Protein AF-A0A959CWI7-F1 (afdb_monomer_lite)

Foldseek 3Di:
DVVPDDPPPDFDAAQDQQQDQLCVLQVQLVCVQFPQLQPDPVHNVQVAHDNDPVSQQQPGVVGHQADLCDRCPGVVLVQLPDDQPDPSHGPHPPGDHDDPLSSVSSSQCSPQVVDRRDGLNPGPPSVVNVVVSVLSHFDAQPLVPQDDDADDPVLQVVCVVVVWHWDAPDPPQSAIATAPELAAPDDPVNLVSCLRCLQRYQHYHHHNYQDELVNLLSVLSNQNHQYYHHANYAYELSSLLSCLNNQRHAEYEQHQYQYELSNLVSCLSHRNHQEYHAANYRYDPVSVVVSCSSRVSRHYHHDDPCSVVPFAAFAFWDKDWPALEEAAKTKIDTHGPDPPKWKFKDWAPDATDPVGHTDDGIDIGGAWTWIWMWIDDPRGHIHGIDIDTHHHQHFAFPDKDWPDQADPQQRAVHRVLAGVSDDDDLPSNPRQKRKHKLFKTKMKTFGPAWDWFFKKKWKWKDAVLQLEHFFQKKWKWFAAPVPDTDTFFMDGDDDDDPDDHMDMDMDMTGGPIDIGRMMMMIRHDPSFRPPRRPDGRGIGMIITRYMGTD

Structure (mmCIF, N/CA/C/O backbone):
data_AF-A0A959CWI7-F1
#
_entry.id   AF-A0A959CWI7-F1
#
loop_
_atom_site.group_PDB
_atom_site.id
_atom_site.type_symbol
_atom_site.label_atom_id
_atom_site.label_alt_id
_atom_site.label_comp_id
_atom_site.label_asym_id
_atom_site.label_entity_id
_atom_site.label_seq_id
_atom_site.pdbx_PDB_ins_code
_atom_site.Cartn_x
_atom_site.Cartn_y
_atom_site.Cartn_z
_atom_site.occupancy
_atom_site.B_iso_or_equiv
_atom_site.auth_seq_id
_atom_site.auth_comp_id
_atom_site.auth_asym_id
_atom_site.auth_atom_id
_atom_site.pdbx_PDB_model_num
ATOM 1 N N . ASP A 1 1 ? 0.470 0.361 -23.772 1.00 46.62 1 ASP A N 1
ATOM 2 C CA . ASP A 1 1 ? 0.582 -0.616 -22.685 1.00 46.62 1 ASP A CA 1
ATOM 3 C C . ASP A 1 1 ? 1.003 0.179 -21.463 1.00 46.62 1 ASP A C 1
ATOM 5 O O . ASP A 1 1 ? 2.123 0.665 -21.435 1.00 46.62 1 ASP A O 1
ATOM 9 N N . TYR A 1 2 ? 0.078 0.467 -20.549 1.00 34.00 2 TYR A N 1
ATOM 10 C CA . TYR A 1 2 ? 0.357 1.249 -19.330 1.00 34.00 2 TYR A CA 1
ATOM 11 C C . TYR A 1 2 ? 1.337 0.525 -18.385 1.00 34.00 2 TYR A C 1
ATOM 13 O O . TYR A 1 2 ? 1.819 1.128 -17.439 1.00 34.00 2 TYR A O 1
ATOM 21 N N . LEU A 1 3 ? 1.657 -0.747 -18.672 1.00 43.34 3 LEU A N 1
ATOM 22 C CA . LEU A 1 3 ? 2.674 -1.557 -17.993 1.00 43.34 3 LEU A CA 1
ATOM 23 C C . LEU A 1 3 ? 4.091 -1.372 -18.564 1.00 43.34 3 LEU A C 1
ATOM 25 O O . LEU A 1 3 ? 5.060 -1.813 -17.959 1.00 43.34 3 LEU A O 1
ATOM 29 N N . PHE A 1 4 ? 4.214 -0.728 -19.726 1.00 58.22 4 PHE A N 1
ATOM 30 C CA . PHE A 1 4 ? 5.478 -0.251 -20.290 1.00 58.22 4 PHE A CA 1
ATOM 31 C C . PHE A 1 4 ? 5.418 1.284 -20.310 1.00 58.22 4 PHE A C 1
ATOM 33 O O . PHE A 1 4 ? 5.541 1.928 -21.354 1.00 58.22 4 PHE A O 1
ATOM 40 N N . SER A 1 5 ? 5.062 1.870 -19.161 1.00 43.28 5 SER A N 1
ATOM 41 C CA . SER A 1 5 ? 5.064 3.317 -18.970 1.00 43.28 5 SER A CA 1
ATOM 42 C C . SER A 1 5 ? 6.495 3.847 -19.026 1.00 43.28 5 SER A C 1
ATOM 44 O O . SER A 1 5 ? 7.464 3.131 -18.772 1.00 43.28 5 SER A O 1
ATOM 46 N N . HIS A 1 6 ? 6.631 5.119 -19.401 1.00 43.44 6 HIS A N 1
ATOM 47 C CA . HIS A 1 6 ? 7.874 5.843 -19.156 1.00 43.44 6 HIS A CA 1
ATOM 48 C C . HIS A 1 6 ? 8.116 5.799 -17.642 1.00 43.44 6 HIS A C 1
ATOM 50 O O . HIS A 1 6 ? 7.140 5.986 -16.911 1.00 43.44 6 HIS A O 1
ATOM 56 N N . PRO A 1 7 ? 9.333 5.491 -17.163 1.00 42.41 7 PRO A N 1
ATOM 57 C CA . PRO A 1 7 ? 9.579 5.372 -15.734 1.00 42.41 7 PRO A CA 1
ATOM 58 C C . PRO A 1 7 ? 9.205 6.700 -15.066 1.00 42.41 7 PRO A C 1
ATOM 60 O O . PRO A 1 7 ? 9.881 7.703 -15.276 1.00 42.41 7 PRO A O 1
ATOM 63 N N . GLU A 1 8 ? 8.098 6.738 -14.319 1.00 38.72 8 GLU A N 1
ATOM 64 C CA . GLU A 1 8 ? 7.772 7.889 -13.461 1.00 38.72 8 GLU A CA 1
ATOM 65 C C . GLU A 1 8 ? 8.774 7.986 -12.293 1.00 38.72 8 GLU A C 1
ATOM 67 O O . GLU A 1 8 ? 8.980 9.066 -11.750 1.00 38.72 8 GLU A O 1
ATOM 72 N N . ASP A 1 9 ? 9.500 6.897 -12.016 1.00 46.12 9 ASP A N 1
ATOM 73 C CA . ASP A 1 9 ? 10.736 6.878 -11.239 1.00 46.12 9 ASP A CA 1
ATOM 74 C C . ASP A 1 9 ? 11.923 6.830 -12.218 1.00 46.12 9 ASP A C 1
ATOM 76 O O . ASP A 1 9 ? 12.284 5.755 -12.703 1.00 46.12 9 ASP A O 1
ATOM 80 N N . ALA A 1 10 ? 12.535 7.976 -12.536 1.00 54.03 10 ALA A N 1
ATOM 81 C CA . ALA A 1 10 ? 13.791 7.996 -13.285 1.00 54.03 10 ALA A CA 1
ATOM 82 C C . ALA A 1 10 ? 14.803 7.075 -12.579 1.00 54.03 10 ALA A C 1
ATOM 84 O O . ALA A 1 10 ? 15.152 7.308 -11.420 1.00 54.03 10 ALA A O 1
ATOM 85 N N . ALA A 1 11 ? 15.221 5.989 -13.239 1.00 63.03 11 ALA 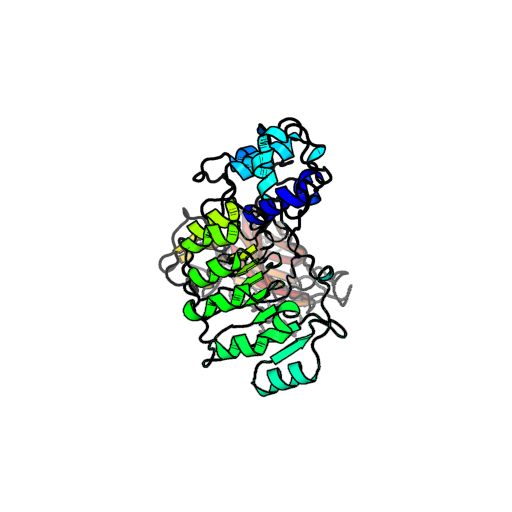A N 1
ATOM 86 C CA . ALA A 1 11 ? 16.214 5.084 -12.675 1.00 63.03 11 ALA A CA 1
ATOM 87 C C . ALA A 1 11 ? 17.474 5.875 -12.307 1.00 63.03 11 ALA A C 1
ATOM 89 O O . ALA A 1 11 ? 17.912 6.740 -13.067 1.00 63.03 11 ALA A O 1
ATOM 90 N N . ILE A 1 12 ? 18.039 5.588 -11.134 1.00 71.25 12 ILE A N 1
ATOM 91 C CA . ILE A 1 12 ? 19.284 6.217 -10.702 1.00 71.25 12 ILE A CA 1
ATOM 92 C C . ILE A 1 12 ? 20.374 5.772 -11.671 1.00 71.25 12 ILE A C 1
ATOM 94 O O . ILE A 1 12 ? 20.610 4.582 -11.873 1.00 71.25 12 ILE A O 1
ATOM 98 N N . VAL A 1 13 ? 21.006 6.755 -12.296 1.00 75.50 13 VAL A N 1
ATOM 99 C CA . VAL A 1 13 ? 22.055 6.561 -13.283 1.00 75.50 13 VAL A CA 1
ATOM 100 C C . VAL A 1 13 ? 23.378 6.963 -12.657 1.00 75.50 13 VAL A C 1
ATOM 102 O O . VAL A 1 13 ? 23.553 8.110 -12.251 1.00 75.50 13 VAL A O 1
ATOM 105 N N . VAL A 1 14 ? 24.328 6.033 -12.641 1.00 84.25 14 VAL A N 1
ATOM 106 C CA . VAL A 1 14 ? 25.669 6.256 -12.096 1.00 84.25 14 VAL A CA 1
ATOM 107 C C . VAL A 1 14 ? 26.694 5.860 -13.150 1.00 84.25 14 VAL A C 1
ATOM 109 O O . VAL A 1 14 ? 27.058 4.697 -13.259 1.00 84.25 14 VAL A O 1
ATOM 112 N N . ASN A 1 15 ? 27.147 6.821 -13.954 1.00 83.50 15 ASN A N 1
ATOM 113 C CA . ASN A 1 15 ? 28.138 6.550 -15.006 1.00 83.50 15 ASN A CA 1
ATOM 114 C C . ASN A 1 15 ? 29.543 6.299 -14.446 1.00 83.50 15 ASN 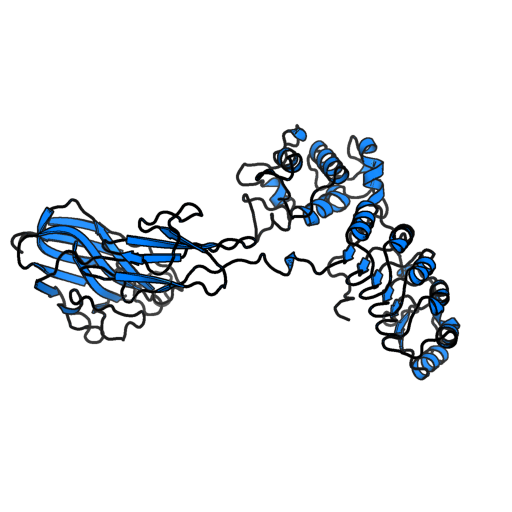A C 1
ATOM 116 O O . ASN A 1 15 ? 30.326 5.564 -15.041 1.00 83.50 15 ASN A O 1
ATOM 120 N N . ASP A 1 16 ? 29.852 6.945 -13.327 1.00 88.94 16 ASP A N 1
ATOM 121 C CA . ASP A 1 16 ? 31.110 6.831 -12.608 1.00 88.94 16 ASP A CA 1
ATOM 122 C C . ASP A 1 16 ? 30.806 6.907 -11.113 1.00 88.94 16 ASP A C 1
ATOM 124 O O . ASP A 1 16 ? 30.331 7.932 -10.619 1.00 88.94 16 ASP A O 1
ATOM 128 N N . ILE A 1 17 ? 31.034 5.801 -10.406 1.00 92.81 17 ILE A N 1
ATOM 129 C CA . ILE A 1 17 ? 30.738 5.711 -8.978 1.00 92.81 17 ILE A CA 1
ATOM 130 C C . ILE A 1 17 ? 31.633 6.633 -8.145 1.00 92.81 17 ILE A C 1
ATOM 132 O O . ILE A 1 17 ? 31.193 7.120 -7.112 1.00 92.81 17 ILE A O 1
ATOM 136 N N . GLU A 1 18 ? 32.847 6.950 -8.604 1.00 92.75 18 GLU A N 1
ATOM 137 C CA . GLU A 1 18 ? 33.805 7.770 -7.850 1.00 92.75 18 GLU A CA 1
ATOM 138 C C . GLU A 1 18 ? 33.341 9.216 -7.682 1.00 92.75 18 GLU A C 1
ATOM 140 O O . GLU A 1 18 ? 33.567 9.841 -6.644 1.00 92.75 18 GLU A O 1
ATOM 145 N N . THR A 1 19 ? 32.663 9.745 -8.698 1.00 92.88 19 THR A N 1
ATOM 146 C CA . THR A 1 19 ? 32.139 11.115 -8.717 1.00 92.88 19 THR A CA 1
ATOM 147 C C . THR A 1 19 ? 30.675 11.204 -8.286 1.00 92.88 19 THR A C 1
ATOM 149 O O . THR A 1 19 ? 30.118 12.302 -8.234 1.00 92.88 19 THR A O 1
ATOM 152 N N . ALA A 1 20 ? 30.057 10.075 -7.931 1.00 92.94 20 ALA A N 1
ATOM 153 C CA . ALA A 1 20 ? 28.669 10.014 -7.500 1.00 92.94 20 ALA A CA 1
ATOM 154 C C . ALA A 1 20 ? 28.486 10.445 -6.036 1.00 92.94 20 ALA A C 1
ATOM 156 O O . ALA A 1 20 ? 29.356 10.238 -5.185 1.00 92.94 20 ALA A O 1
ATOM 157 N N . ASN A 1 21 ? 27.309 10.997 -5.732 1.00 95.19 21 ASN A N 1
ATOM 158 C CA . ASN A 1 21 ? 26.865 11.192 -4.355 1.00 95.19 21 ASN A CA 1
ATOM 159 C C . ASN A 1 21 ? 26.620 9.820 -3.710 1.00 95.19 21 ASN A C 1
ATOM 161 O O . ASN A 1 21 ? 25.787 9.049 -4.188 1.00 95.19 21 ASN A O 1
ATOM 165 N N . ALA A 1 22 ? 27.336 9.514 -2.628 1.00 95.25 22 ALA A N 1
ATOM 166 C CA . ALA A 1 22 ? 27.290 8.203 -1.988 1.00 95.25 22 ALA A CA 1
ATOM 167 C C . ALA A 1 22 ? 25.907 7.884 -1.400 1.00 95.25 22 ALA A C 1
ATOM 169 O O . ALA A 1 22 ? 25.432 6.751 -1.502 1.00 95.25 22 ALA A O 1
ATOM 170 N N . TYR A 1 23 ? 25.229 8.876 -0.818 1.00 94.75 23 TYR A N 1
ATOM 171 C CA . TYR A 1 23 ? 23.898 8.666 -0.268 1.00 94.75 23 TYR A CA 1
ATOM 172 C C . TYR A 1 23 ? 22.879 8.398 -1.376 1.00 94.75 23 TYR A C 1
ATOM 174 O O . TYR A 1 23 ? 22.210 7.369 -1.348 1.00 94.75 23 TYR A O 1
ATOM 182 N N . GLU A 1 24 ? 22.780 9.280 -2.369 1.00 91.88 24 GLU A N 1
ATOM 183 C CA . GLU A 1 24 ? 21.781 9.157 -3.436 1.00 91.88 24 GLU A CA 1
ATOM 184 C C . GLU A 1 24 ? 22.007 7.918 -4.307 1.00 91.88 24 GLU A C 1
ATOM 186 O O . GLU A 1 24 ? 21.050 7.223 -4.648 1.00 91.88 24 GLU A O 1
ATOM 191 N N . ALA A 1 25 ? 23.265 7.624 -4.648 1.00 91.12 25 ALA A N 1
ATOM 192 C CA . ALA A 1 25 ? 23.606 6.539 -5.559 1.00 91.12 25 ALA A CA 1
ATOM 193 C C . ALA A 1 25 ? 23.573 5.156 -4.900 1.00 91.12 25 ALA A C 1
ATOM 195 O O . ALA A 1 25 ? 23.264 4.178 -5.578 1.00 91.12 25 ALA A O 1
ATOM 196 N N . VAL A 1 26 ? 23.906 5.058 -3.607 1.00 94.75 26 VAL A N 1
ATOM 197 C CA . VAL A 1 26 ? 24.175 3.769 -2.947 1.00 94.75 26 VAL A CA 1
ATOM 198 C C . VAL A 1 26 ? 23.264 3.534 -1.748 1.00 94.75 26 VAL A C 1
ATOM 200 O O . VAL A 1 26 ? 22.588 2.511 -1.677 1.00 94.75 26 VAL A O 1
ATOM 203 N N . ILE A 1 27 ? 23.192 4.482 -0.813 1.00 95.69 27 ILE A N 1
ATOM 204 C CA . ILE A 1 27 ? 22.506 4.269 0.472 1.00 95.69 27 ILE A CA 1
ATOM 205 C C . ILE A 1 27 ? 20.987 4.409 0.356 1.00 95.69 27 ILE A C 1
ATOM 207 O O . ILE A 1 27 ? 20.242 3.555 0.840 1.00 95.69 27 ILE A O 1
ATOM 211 N N . ALA A 1 28 ? 20.503 5.458 -0.303 1.00 92.06 28 ALA A N 1
ATOM 212 C CA . ALA A 1 28 ? 19.081 5.725 -0.468 1.00 92.06 28 ALA A CA 1
ATOM 213 C C . ALA A 1 28 ? 18.330 4.573 -1.169 1.00 92.06 28 ALA A C 1
ATOM 215 O O . ALA A 1 28 ? 17.248 4.223 -0.689 1.00 92.06 28 ALA A O 1
ATOM 216 N N . PRO A 1 29 ? 18.871 3.915 -2.220 1.00 89.94 29 PRO A N 1
ATOM 217 C CA . PRO A 1 29 ? 18.278 2.701 -2.787 1.00 89.94 29 PRO A CA 1
ATOM 218 C C . PRO A 1 29 ? 18.097 1.573 -1.766 1.00 89.94 29 PRO A C 1
ATOM 220 O O . PRO A 1 29 ? 17.013 0.988 -1.688 1.00 89.94 29 PRO A O 1
ATOM 223 N N . ILE A 1 30 ? 19.117 1.313 -0.938 1.00 93.19 30 ILE A N 1
ATOM 224 C CA . ILE A 1 30 ? 19.066 0.283 0.110 1.00 93.19 30 ILE A CA 1
ATOM 225 C C . ILE A 1 30 ? 17.959 0.621 1.117 1.00 93.19 30 ILE A C 1
ATOM 227 O O . ILE A 1 30 ? 17.101 -0.213 1.413 1.00 93.19 30 ILE A O 1
ATOM 231 N N . LEU A 1 31 ? 17.914 1.863 1.609 1.00 92.00 31 LEU A N 1
ATOM 232 C CA . LEU A 1 31 ? 16.890 2.297 2.567 1.00 92.00 31 LEU A CA 1
ATOM 233 C C . LEU A 1 31 ? 15.477 2.265 1.963 1.00 92.00 31 LEU A C 1
ATOM 235 O O . LEU A 1 31 ? 14.534 1.807 2.620 1.00 92.00 31 LEU A O 1
ATOM 239 N N . LYS A 1 32 ? 15.326 2.687 0.698 1.00 86.81 32 LYS A N 1
ATOM 240 C CA . LYS A 1 32 ? 14.057 2.627 -0.046 1.00 86.81 32 LYS A CA 1
ATOM 241 C C . LYS A 1 32 ? 13.524 1.204 -0.084 1.00 86.81 32 LYS A C 1
ATOM 243 O O . LYS A 1 32 ? 12.348 0.993 0.208 1.00 86.81 32 LYS A O 1
ATOM 248 N N . GLU A 1 33 ? 14.381 0.239 -0.392 1.00 83.31 33 GLU A N 1
ATOM 249 C CA . GLU A 1 33 ? 13.952 -1.143 -0.563 1.00 83.31 33 GLU A CA 1
ATOM 250 C C . GLU A 1 33 ? 13.733 -1.884 0.765 1.00 83.31 33 GLU A C 1
ATOM 252 O O . GLU A 1 33 ? 12.782 -2.657 0.894 1.00 83.31 33 GLU A O 1
ATOM 257 N N . LYS A 1 34 ? 14.592 -1.664 1.767 1.00 87.38 34 LYS A N 1
ATOM 258 C CA . LYS A 1 34 ? 14.607 -2.482 2.995 1.00 87.38 34 LYS A CA 1
ATOM 259 C C . LYS A 1 34 ? 13.860 -1.846 4.166 1.00 87.38 34 LYS A C 1
ATOM 261 O O . LYS A 1 34 ? 13.361 -2.564 5.035 1.00 87.38 34 LYS A O 1
ATOM 266 N N . CYS A 1 35 ? 13.751 -0.517 4.203 1.00 89.44 35 CYS A N 1
ATOM 267 C CA . CYS A 1 35 ? 13.290 0.213 5.387 1.00 89.44 35 CYS A CA 1
ATOM 268 C C . CYS A 1 35 ? 11.987 0.989 5.149 1.00 89.44 35 CYS A C 1
ATOM 270 O O . CYS A 1 35 ? 11.076 0.946 5.986 1.00 89.44 35 CYS A O 1
ATOM 272 N N . ASN A 1 36 ? 11.851 1.660 4.002 1.00 85.31 36 ASN A N 1
ATOM 273 C CA . ASN A 1 36 ? 10.769 2.627 3.777 1.00 85.31 36 ASN A CA 1
ATOM 274 C C . ASN A 1 36 ? 9.366 2.001 3.763 1.00 85.31 36 ASN A C 1
ATOM 276 O O . ASN A 1 36 ? 8.398 2.681 4.095 1.00 85.31 36 ASN A O 1
ATOM 280 N N . GLY A 1 37 ? 9.228 0.697 3.500 1.00 76.94 37 GLY A N 1
ATOM 281 C CA . GLY A 1 37 ? 7.938 0.000 3.621 1.00 76.94 37 GLY A CA 1
ATOM 282 C C . GLY A 1 37 ? 7.326 0.043 5.034 1.00 76.94 37 GLY A C 1
ATOM 283 O O . GLY A 1 37 ? 6.106 -0.036 5.186 1.00 76.94 37 GLY A O 1
ATOM 284 N N . CYS A 1 38 ? 8.154 0.205 6.075 1.00 80.12 38 CYS A N 1
ATOM 285 C CA . CYS A 1 38 ? 7.735 0.253 7.483 1.00 80.12 38 CYS A CA 1
ATOM 286 C C . CYS A 1 38 ? 8.112 1.550 8.220 1.00 80.12 38 CYS A C 1
ATOM 288 O O . CYS A 1 38 ? 7.663 1.722 9.357 1.00 80.12 38 CYS A O 1
ATOM 290 N N . HIS A 1 39 ? 8.934 2.408 7.606 1.00 86.31 39 HIS A N 1
ATOM 291 C CA . HIS A 1 39 ? 9.448 3.662 8.166 1.00 86.31 39 HIS A CA 1
ATOM 292 C C . HIS A 1 39 ? 9.191 4.837 7.215 1.00 86.31 39 HIS A C 1
ATOM 294 O O . HIS A 1 39 ? 10.113 5.467 6.701 1.00 86.31 39 HIS A O 1
ATOM 300 N N . ASN A 1 40 ? 7.920 5.122 6.954 1.00 83.12 40 ASN A N 1
ATOM 301 C CA . ASN A 1 40 ? 7.477 6.222 6.094 1.00 83.12 40 ASN A CA 1
ATOM 302 C C . ASN A 1 40 ? 6.459 7.117 6.826 1.00 83.12 40 ASN A C 1
ATOM 304 O O . ASN A 1 40 ? 5.963 6.724 7.884 1.00 83.12 40 ASN A O 1
ATOM 308 N N . PRO A 1 41 ? 6.094 8.294 6.281 1.00 79.12 41 PRO A N 1
ATOM 309 C CA . PRO A 1 41 ? 5.186 9.223 6.958 1.00 79.12 41 PRO A CA 1
ATOM 310 C C . PRO A 1 41 ? 3.806 8.636 7.290 1.00 79.12 41 PRO A C 1
ATOM 312 O O . PRO A 1 41 ? 3.186 9.047 8.265 1.00 79.12 41 PRO A O 1
ATOM 315 N N . SER A 1 42 ? 3.328 7.661 6.509 1.00 70.50 42 SER A N 1
ATOM 316 C CA . SER A 1 42 ? 2.037 6.992 6.743 1.00 70.50 42 SER A CA 1
ATOM 317 C C . SER A 1 42 ? 2.143 5.801 7.705 1.00 70.50 42 SER A C 1
ATOM 319 O O . SER A 1 42 ? 1.169 5.429 8.355 1.00 70.50 42 SER A O 1
ATOM 321 N N . LYS A 1 43 ? 3.326 5.189 7.808 1.00 72.75 43 LYS A N 1
ATOM 322 C CA . LYS A 1 43 ? 3.630 4.028 8.649 1.00 72.75 43 LYS A CA 1
ATOM 323 C C . LYS A 1 43 ? 4.991 4.269 9.301 1.00 72.75 43 LYS A C 1
ATOM 325 O O . LYS A 1 43 ? 6.007 3.804 8.803 1.00 72.75 43 LYS A O 1
ATOM 330 N N . ALA A 1 44 ? 5.002 5.024 10.401 1.00 81.12 44 ALA A N 1
ATOM 331 C CA . ALA A 1 44 ? 6.211 5.399 11.141 1.00 81.12 44 ALA A CA 1
ATOM 332 C C . ALA A 1 44 ? 6.435 4.459 12.339 1.00 81.12 44 ALA A C 1
ATOM 334 O O . ALA A 1 44 ? 6.284 4.849 13.505 1.00 81.12 44 ALA A O 1
ATOM 335 N N . LYS A 1 45 ? 6.743 3.175 12.082 1.00 72.19 45 LYS A N 1
ATOM 336 C CA . LYS A 1 45 ? 7.002 2.222 13.177 1.00 72.19 45 LYS A CA 1
ATOM 337 C C . LYS A 1 45 ? 8.187 2.711 14.015 1.00 72.19 45 LYS A C 1
ATOM 339 O O . LYS A 1 45 ? 9.222 3.102 13.489 1.00 72.19 45 LYS A O 1
ATOM 344 N N . GLY A 1 46 ? 8.013 2.726 15.338 1.00 78.88 46 GLY A N 1
ATOM 345 C CA . GLY A 1 46 ? 9.012 3.288 16.251 1.00 78.88 46 GLY A CA 1
ATOM 346 C C . GLY A 1 46 ? 9.188 4.807 16.137 1.00 78.88 46 GLY A C 1
ATOM 347 O O . GLY A 1 46 ? 10.214 5.297 16.587 1.00 78.88 46 GLY A O 1
ATOM 348 N N . GLN A 1 47 ? 8.217 5.530 15.558 1.00 86.38 47 GLN A N 1
ATOM 349 C CA . GLN A 1 47 ? 8.272 6.974 15.266 1.00 86.38 47 GLN A CA 1
ATOM 350 C C . GLN A 1 47 ? 9.423 7.381 14.332 1.00 86.38 47 GLN A C 1
ATOM 352 O O . GLN A 1 47 ? 9.798 8.544 14.298 1.00 86.38 47 GLN A O 1
ATOM 357 N N . LEU A 1 48 ? 9.974 6.428 13.577 1.00 87.31 48 LEU A N 1
ATOM 358 C CA . LEU A 1 48 ? 11.082 6.656 12.659 1.00 87.31 48 LEU A CA 1
ATOM 359 C C . LEU A 1 48 ? 10.571 6.798 11.220 1.00 87.31 48 LEU A C 1
ATOM 361 O O . LEU A 1 48 ? 9.817 5.941 10.745 1.00 87.31 48 LEU A O 1
ATOM 365 N N . VAL A 1 49 ? 11.024 7.846 10.530 1.00 89.44 49 VAL A N 1
ATOM 366 C CA . VAL A 1 49 ? 10.759 8.110 9.110 1.00 89.44 49 VAL A CA 1
ATOM 367 C C . VAL A 1 49 ? 12.087 8.114 8.358 1.00 89.44 49 VAL A C 1
ATOM 369 O O . VAL A 1 49 ? 12.945 8.937 8.634 1.00 89.44 49 VAL A O 1
ATOM 372 N N . MET A 1 50 ? 12.253 7.203 7.400 1.00 91.06 50 MET A N 1
ATOM 373 C CA . MET A 1 50 ? 13.506 7.005 6.653 1.00 91.06 50 MET A CA 1
ATOM 374 C C . MET A 1 50 ? 13.405 7.427 5.183 1.00 91.06 50 MET A C 1
ATOM 376 O O . MET A 1 50 ? 14.309 7.193 4.389 1.00 91.06 50 MET A O 1
ATOM 380 N N . THR A 1 51 ? 12.297 8.066 4.804 1.00 85.25 51 THR A N 1
ATOM 381 C CA . THR A 1 51 ? 12.045 8.496 3.423 1.00 85.25 51 THR A CA 1
ATOM 382 C C . THR A 1 51 ? 12.748 9.799 3.048 1.00 85.25 51 THR A C 1
ATOM 384 O O . THR A 1 51 ? 12.742 10.155 1.875 1.00 85.25 51 THR A O 1
ATOM 387 N N . THR A 1 52 ? 13.310 10.529 4.017 1.00 88.44 52 THR A N 1
ATOM 388 C CA . THR A 1 52 ? 14.011 11.805 3.801 1.00 88.44 52 THR A CA 1
ATOM 389 C C . THR A 1 52 ? 15.236 11.925 4.720 1.00 88.44 52 THR A C 1
ATOM 391 O O . THR A 1 52 ? 15.206 11.369 5.823 1.00 88.44 52 THR A O 1
ATOM 394 N N . PRO A 1 53 ? 16.283 12.677 4.320 1.00 89.75 53 PRO A N 1
ATOM 395 C CA . PRO A 1 53 ? 17.424 12.990 5.188 1.00 89.75 53 PRO A CA 1
ATOM 396 C C . PRO A 1 53 ? 17.012 13.600 6.534 1.00 89.75 53 PRO A C 1
ATOM 398 O O . PRO A 1 53 ? 17.453 13.142 7.584 1.00 89.75 53 PRO A O 1
ATOM 401 N N . ASP A 1 54 ? 16.081 14.558 6.522 1.00 88.94 54 ASP A N 1
ATOM 402 C CA . ASP A 1 54 ? 15.571 15.184 7.749 1.00 88.94 54 ASP A CA 1
ATOM 403 C C . ASP A 1 54 ? 14.896 14.173 8.684 1.00 88.94 54 ASP A C 1
ATOM 405 O O . ASP A 1 54 ? 15.070 14.234 9.900 1.00 88.94 54 ASP A O 1
ATOM 409 N N . GLY A 1 55 ? 14.145 13.215 8.129 1.00 89.31 55 GLY A N 1
ATOM 410 C CA . GLY A 1 55 ? 13.513 12.154 8.912 1.00 89.31 55 GLY A CA 1
ATOM 411 C C . GLY A 1 55 ? 14.538 11.218 9.554 1.00 89.31 55 GLY A C 1
ATOM 412 O O . GLY A 1 55 ? 14.395 10.851 10.721 1.00 89.31 55 GLY A O 1
ATOM 413 N N . LEU A 1 56 ? 15.601 10.885 8.817 1.00 90.19 56 LEU A N 1
ATOM 414 C CA . LEU A 1 56 ? 16.714 10.078 9.316 1.00 90.19 56 LEU A CA 1
ATOM 415 C C . LEU A 1 56 ? 17.446 10.775 10.470 1.00 90.19 56 LEU A C 1
ATOM 417 O O . LEU A 1 56 ? 17.714 10.146 11.495 1.00 90.19 56 LEU A O 1
ATOM 421 N N . MET A 1 57 ? 17.706 12.077 10.330 1.00 87.88 57 MET A N 1
ATOM 422 C CA . MET A 1 57 ? 18.392 12.881 11.347 1.00 87.88 57 MET A CA 1
ATOM 423 C C . MET A 1 57 ? 17.530 13.165 12.579 1.00 87.88 57 MET A C 1
ATOM 425 O O . MET A 1 57 ? 18.057 13.241 13.688 1.00 87.88 57 MET A O 1
ATOM 429 N N . ALA A 1 58 ? 16.208 13.282 12.416 1.00 89.44 58 ALA A N 1
ATOM 430 C CA . ALA A 1 58 ? 15.280 13.440 13.536 1.00 89.44 58 ALA A CA 1
ATOM 431 C C . ALA A 1 58 ? 15.272 12.219 14.476 1.00 89.44 58 ALA A C 1
ATOM 433 O O . ALA A 1 58 ? 14.973 12.353 15.665 1.00 89.44 58 ALA A O 1
ATOM 434 N N . GLY A 1 59 ? 15.628 11.039 13.961 1.00 87.75 59 GLY A N 1
ATOM 435 C CA . GLY A 1 59 ? 15.662 9.799 14.722 1.00 87.75 59 GLY A CA 1
ATOM 436 C C . GLY A 1 59 ? 14.273 9.210 14.980 1.00 87.75 59 GLY A C 1
ATOM 437 O O . GLY A 1 59 ? 13.290 9.533 14.318 1.00 87.75 59 GLY A O 1
ATOM 438 N N . GLY A 1 60 ? 14.200 8.275 15.927 1.00 89.38 60 GLY A N 1
ATOM 439 C CA . GLY A 1 60 ? 12.955 7.605 16.302 1.00 89.38 60 GLY A CA 1
ATOM 440 C C . GLY A 1 60 ? 12.568 7.851 17.757 1.00 89.38 60 GLY A C 1
ATOM 441 O O . GLY A 1 60 ? 13.145 8.673 18.463 1.00 89.38 60 GLY A O 1
ATOM 442 N N . LYS A 1 61 ? 11.632 7.040 18.256 1.00 86.56 61 LYS A N 1
ATOM 443 C CA . LYS A 1 61 ? 11.130 7.066 19.642 1.00 86.56 61 LYS A CA 1
ATOM 444 C C . LYS A 1 61 ? 12.242 7.040 20.705 1.00 86.56 61 LYS A C 1
ATOM 446 O O . LYS A 1 61 ? 12.029 7.519 21.814 1.00 86.56 61 LYS A O 1
ATOM 451 N N . ASN A 1 62 ? 13.393 6.450 20.382 1.00 83.25 62 ASN A N 1
ATOM 452 C CA . ASN A 1 62 ? 14.520 6.278 21.301 1.00 83.25 62 ASN A CA 1
ATOM 453 C C . ASN A 1 62 ? 15.677 7.262 21.037 1.00 83.25 62 ASN A C 1
ATOM 455 O O . ASN A 1 62 ? 16.760 7.059 21.577 1.00 83.25 62 ASN A O 1
ATOM 459 N N . GLY A 1 63 ? 15.460 8.306 20.230 1.00 86.88 63 GLY A N 1
ATOM 460 C CA . GLY A 1 63 ? 16.480 9.293 19.872 1.00 86.88 63 GLY A CA 1
ATOM 461 C C . GLY A 1 63 ? 17.156 9.017 18.521 1.00 86.88 63 GLY A C 1
ATOM 462 O O . GLY A 1 63 ? 16.562 8.336 17.672 1.00 86.88 63 GLY A O 1
ATOM 463 N N . PRO A 1 64 ? 18.369 9.567 18.303 1.00 88.50 64 PRO A N 1
ATOM 464 C CA . PRO A 1 64 ? 19.120 9.411 17.061 1.00 88.50 64 PRO A CA 1
ATOM 465 C C . PRO A 1 64 ? 19.356 7.945 16.696 1.00 88.50 64 PRO A C 1
ATOM 467 O O . PRO A 1 64 ? 19.566 7.089 17.554 1.00 88.50 64 PRO A O 1
ATOM 470 N N . VAL A 1 65 ? 19.302 7.664 15.398 1.00 90.69 65 VAL A N 1
ATOM 471 C CA . VAL A 1 65 ? 19.402 6.303 14.845 1.00 90.69 65 VAL A CA 1
ATOM 472 C C . VAL A 1 65 ? 20.848 5.947 14.499 1.00 90.69 65 VAL A C 1
ATOM 474 O O . VAL A 1 65 ? 21.234 4.779 14.586 1.00 90.69 65 VAL A O 1
ATOM 477 N N . PHE A 1 66 ? 21.639 6.965 14.164 1.00 90.06 66 PHE A N 1
ATOM 478 C CA . PHE A 1 66 ? 23.053 6.870 13.834 1.00 90.06 66 PHE A CA 1
ATOM 479 C C . PHE A 1 66 ? 23.885 7.535 14.931 1.00 90.06 66 PHE A C 1
ATOM 481 O O . PHE A 1 66 ? 23.591 8.657 15.345 1.00 90.06 66 PHE A O 1
ATOM 488 N N . ASP A 1 67 ? 24.913 6.831 15.389 1.00 84.44 67 ASP A N 1
ATOM 489 C CA . ASP A 1 67 ? 26.048 7.384 16.119 1.00 84.44 67 ASP A CA 1
ATOM 490 C C . ASP A 1 67 ? 27.166 7.575 15.083 1.00 84.44 67 ASP A C 1
ATOM 492 O O . ASP A 1 67 ? 27.737 6.608 14.578 1.00 84.44 67 ASP A O 1
ATOM 496 N N . THR A 1 68 ? 27.399 8.831 14.696 1.00 81.19 68 THR A N 1
ATOM 497 C CA . THR A 1 68 ? 28.373 9.210 13.661 1.00 81.19 68 THR A CA 1
ATOM 498 C C . THR A 1 68 ? 29.815 9.199 14.159 1.00 81.19 68 THR A C 1
ATOM 500 O O . THR A 1 68 ? 30.726 9.296 13.343 1.00 81.19 68 THR A O 1
ATOM 503 N N . ASP A 1 69 ? 30.025 9.092 15.474 1.00 75.75 69 ASP A N 1
ATOM 504 C CA . ASP A 1 69 ? 31.356 8.998 16.075 1.00 75.75 69 ASP A CA 1
ATOM 505 C C . ASP A 1 69 ? 31.783 7.529 16.236 1.00 75.75 69 ASP A C 1
ATOM 507 O O . ASP A 1 69 ? 32.974 7.219 16.184 1.00 75.75 69 ASP A O 1
ATOM 511 N N . ARG A 1 70 ? 30.816 6.620 16.448 1.00 78.44 70 ARG A N 1
ATOM 512 C CA . ARG A 1 70 ? 31.015 5.168 16.614 1.00 78.44 70 ARG A CA 1
ATOM 513 C C . ARG A 1 70 ? 29.890 4.396 15.931 1.00 78.44 70 ARG A C 1
ATOM 515 O O . ARG A 1 70 ? 28.863 4.097 16.550 1.00 78.44 70 ARG A O 1
ATOM 522 N N . ALA A 1 71 ? 30.082 4.039 14.661 1.00 77.81 71 ALA A N 1
ATOM 523 C CA . ALA A 1 71 ? 29.035 3.412 13.858 1.00 77.81 71 ALA A CA 1
ATOM 524 C C . ALA A 1 71 ? 28.459 2.153 14.524 1.00 77.81 71 ALA A C 1
ATOM 526 O O . ALA A 1 71 ? 27.242 2.019 14.624 1.00 77.81 71 ALA A O 1
ATOM 527 N N . GLU A 1 72 ? 29.294 1.272 15.071 1.00 77.38 72 GLU A N 1
ATOM 528 C CA . GLU A 1 72 ? 28.881 0.035 15.746 1.00 77.38 72 GLU A CA 1
ATOM 529 C C . GLU A 1 72 ? 27.974 0.251 16.972 1.00 77.38 72 GLU A C 1
ATOM 531 O O . GLU A 1 72 ? 27.244 -0.655 17.390 1.00 77.38 72 GLU A O 1
ATOM 536 N N . GLU A 1 73 ? 27.979 1.453 17.552 1.00 84.75 73 GLU A N 1
ATOM 537 C CA . GLU A 1 73 ? 27.084 1.821 18.647 1.00 84.75 73 GLU A CA 1
ATOM 538 C C . GLU A 1 73 ? 25.738 2.379 18.174 1.00 84.75 73 GLU A C 1
ATOM 540 O O . GLU A 1 73 ? 24.807 2.461 18.983 1.00 84.75 73 GLU A O 1
ATOM 545 N N . SER A 1 74 ? 25.604 2.670 16.876 1.00 90.25 74 SER A N 1
ATOM 546 C CA . SER A 1 74 ? 24.356 3.108 16.253 1.00 90.25 74 SER A CA 1
ATOM 547 C C . SER A 1 74 ? 23.242 2.111 16.528 1.00 90.25 74 SER A C 1
ATOM 549 O O . SER A 1 74 ? 23.360 0.915 16.242 1.00 90.25 74 SER A O 1
ATOM 551 N N . GLU A 1 75 ? 22.102 2.613 16.998 1.00 90.12 75 GLU A N 1
ATOM 552 C CA . GLU A 1 75 ? 20.910 1.784 17.171 1.00 90.12 75 GLU A CA 1
ATOM 553 C C . GLU A 1 75 ? 20.501 1.138 15.839 1.00 90.12 75 GLU A C 1
ATOM 555 O O . GLU A 1 75 ? 20.041 0.001 15.834 1.00 90.12 75 GLU A O 1
ATOM 560 N N . PHE A 1 76 ? 20.741 1.809 14.707 1.00 92.19 76 PHE A N 1
ATOM 561 C CA . PHE A 1 76 ? 20.572 1.222 13.380 1.00 92.19 76 PHE A CA 1
ATOM 562 C C . PHE A 1 76 ? 21.363 -0.080 13.202 1.00 92.19 76 PHE A C 1
ATOM 564 O O . PHE A 1 76 ? 20.773 -1.130 12.946 1.00 92.19 76 PHE A O 1
ATOM 571 N N . LEU A 1 77 ? 22.686 -0.031 13.391 1.00 92.06 77 LEU A N 1
ATOM 572 C CA . LEU A 1 77 ? 23.565 -1.177 13.160 1.00 92.06 77 LEU A CA 1
ATOM 573 C C . LEU A 1 77 ? 23.313 -2.297 14.170 1.00 92.06 77 LEU A C 1
ATOM 575 O O . LEU A 1 77 ? 23.256 -3.469 13.801 1.00 92.06 77 LEU A O 1
ATOM 579 N N . ARG A 1 78 ? 23.012 -1.947 15.424 1.00 92.25 78 ARG A N 1
ATOM 580 C CA . ARG A 1 78 ? 22.590 -2.931 16.429 1.00 92.25 78 ARG A CA 1
ATOM 581 C C . ARG A 1 78 ? 21.366 -3.723 15.994 1.00 92.25 78 ARG A C 1
ATOM 583 O O . ARG A 1 78 ? 21.290 -4.897 16.319 1.00 92.25 78 ARG A O 1
ATOM 590 N N . ARG A 1 79 ? 20.408 -3.103 15.299 1.00 92.81 79 ARG A N 1
ATOM 591 C CA . ARG A 1 79 ? 19.148 -3.745 14.887 1.00 92.81 79 ARG A CA 1
ATOM 592 C C . ARG A 1 79 ? 19.307 -4.646 13.673 1.00 92.81 79 ARG A C 1
ATOM 594 O O . ARG A 1 79 ? 18.642 -5.675 13.639 1.00 92.81 79 ARG A O 1
ATOM 601 N N . VAL A 1 80 ? 20.146 -4.262 12.710 1.00 94.06 80 VAL A N 1
ATOM 602 C CA . VAL A 1 80 ? 20.368 -5.046 11.479 1.00 94.06 80 VAL A CA 1
ATOM 603 C C . VAL A 1 80 ? 21.282 -6.252 11.703 1.00 94.06 80 VAL A C 1
ATOM 605 O O . VAL A 1 80 ? 21.205 -7.213 10.946 1.00 94.06 80 VAL A O 1
ATOM 608 N N . HIS A 1 81 ? 22.108 -6.223 12.755 1.00 93.69 81 HIS A N 1
ATOM 609 C CA . HIS A 1 81 ? 22.986 -7.332 13.153 1.00 93.69 81 HIS A CA 1
ATOM 610 C C . HIS A 1 81 ? 22.333 -8.349 14.097 1.00 93.69 81 HIS A C 1
ATOM 612 O O . HIS A 1 81 ? 22.970 -9.337 14.469 1.00 93.69 81 HIS A O 1
ATOM 618 N N . LEU A 1 82 ? 21.081 -8.134 14.517 1.00 93.62 82 LEU A N 1
ATOM 619 C CA . LEU A 1 82 ? 20.380 -9.132 15.323 1.00 93.62 82 LEU A CA 1
ATOM 620 C C . LEU A 1 82 ? 20.099 -10.401 14.495 1.00 93.62 82 LEU A C 1
ATOM 622 O O . LEU A 1 82 ? 19.979 -10.348 13.272 1.00 93.62 82 LEU A O 1
ATOM 626 N N . PRO A 1 83 ? 19.956 -11.566 15.145 1.00 91.88 83 PRO A N 1
ATOM 627 C CA . PRO A 1 83 ? 19.404 -12.744 14.491 1.00 91.88 83 PRO A CA 1
ATOM 628 C C . PRO A 1 83 ? 18.008 -12.448 13.925 1.00 91.88 83 PRO A C 1
ATOM 630 O O . PRO A 1 83 ? 17.183 -11.819 14.592 1.00 91.88 83 PRO A O 1
ATOM 633 N N . ALA A 1 84 ? 17.710 -12.955 12.727 1.00 83.62 84 ALA A N 1
ATOM 634 C CA . ALA A 1 84 ? 16.471 -12.655 12.003 1.00 83.62 84 ALA A CA 1
ATOM 635 C C . ALA A 1 84 ? 15.185 -13.055 12.757 1.00 83.62 84 ALA A C 1
ATOM 637 O O . ALA A 1 84 ? 14.092 -12.557 12.478 1.00 83.62 84 ALA A O 1
ATOM 638 N N . GLU A 1 85 ? 15.304 -13.977 13.710 1.00 85.69 85 GLU A N 1
ATOM 639 C CA . GLU A 1 85 ? 14.240 -14.476 14.574 1.00 85.69 85 GLU A CA 1
ATOM 640 C C . GLU A 1 85 ? 13.896 -13.518 15.718 1.00 85.69 85 GLU A C 1
ATOM 642 O O . GLU A 1 85 ? 12.826 -13.641 16.323 1.00 85.69 85 GLU A O 1
ATOM 647 N N . GLU A 1 86 ? 14.779 -12.573 16.041 1.00 87.38 86 GLU A N 1
ATOM 648 C CA . GLU A 1 86 ? 14.550 -11.652 17.139 1.00 87.38 86 GLU A CA 1
ATOM 649 C C . GLU A 1 86 ? 13.488 -10.609 16.794 1.00 87.38 86 GLU A C 1
ATOM 651 O O . GLU A 1 86 ? 13.518 -9.950 15.759 1.00 87.38 86 GLU A O 1
ATOM 656 N N . LYS A 1 87 ? 12.571 -10.357 17.737 1.00 85.31 87 LYS A N 1
ATOM 657 C CA . LYS A 1 87 ? 11.500 -9.355 17.577 1.00 85.31 87 LYS A CA 1
ATOM 658 C C . LYS A 1 87 ? 12.028 -7.948 17.264 1.00 85.31 87 LYS A C 1
ATOM 660 O O . LYS A 1 87 ? 11.301 -7.122 16.716 1.00 85.31 87 LYS A O 1
ATOM 665 N N . LYS A 1 88 ? 13.255 -7.647 17.694 1.00 87.81 88 LYS A N 1
ATOM 666 C CA . LYS A 1 88 ? 13.899 -6.344 17.511 1.00 87.81 88 LYS A CA 1
ATOM 667 C C . LYS A 1 88 ? 14.701 -6.242 16.216 1.00 87.81 88 LYS A C 1
ATOM 669 O O . LYS A 1 88 ? 15.085 -5.117 15.902 1.00 87.81 88 LYS A O 1
ATOM 674 N N . HIS A 1 89 ? 14.928 -7.353 15.518 1.00 91.31 89 HIS A N 1
ATOM 675 C CA . HIS A 1 89 ? 15.643 -7.395 14.250 1.00 91.31 89 HIS A CA 1
ATOM 676 C C . HIS A 1 89 ? 14.949 -6.544 13.193 1.00 91.31 89 HIS A C 1
ATOM 678 O O . HIS A 1 89 ? 13.716 -6.543 13.097 1.00 91.31 89 HIS A O 1
ATOM 684 N N . MET A 1 90 ? 15.743 -5.821 12.409 1.00 90.94 90 MET A N 1
ATOM 685 C CA . MET A 1 90 ? 15.250 -5.010 11.302 1.00 90.94 90 MET A CA 1
ATOM 686 C C . MET A 1 90 ? 16.065 -5.298 10.035 1.00 90.94 90 MET A C 1
ATOM 688 O O . MET A 1 90 ? 17.288 -5.225 10.096 1.00 90.94 90 MET A O 1
ATOM 692 N N . PRO A 1 91 ? 15.421 -5.541 8.879 1.00 90.62 91 PRO A N 1
ATOM 693 C CA . PRO A 1 91 ? 13.970 -5.633 8.669 1.00 90.62 91 PRO A CA 1
ATOM 694 C C . PRO A 1 91 ? 13.337 -6.866 9.351 1.00 90.62 91 PRO A C 1
ATOM 696 O O . PRO A 1 91 ? 13.990 -7.897 9.454 1.00 90.62 91 PRO A O 1
ATOM 699 N N . PRO A 1 92 ? 12.065 -6.827 9.794 1.00 82.44 92 PRO A N 1
ATOM 700 C CA . PRO A 1 92 ? 11.443 -7.966 10.477 1.00 82.44 92 PRO A CA 1
ATOM 701 C C . PRO A 1 92 ? 11.421 -9.245 9.631 1.00 82.44 92 PRO 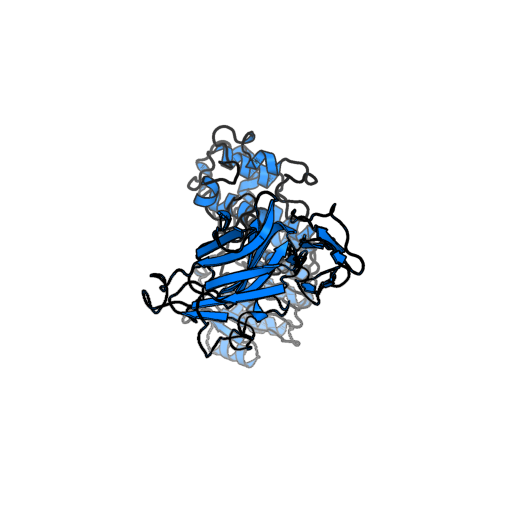A C 1
ATOM 703 O O . PRO A 1 92 ? 11.392 -9.186 8.398 1.00 82.44 92 PRO A O 1
ATOM 706 N N . LYS A 1 93 ? 11.333 -10.406 10.291 1.00 79.31 93 LYS A N 1
ATOM 707 C CA . LYS A 1 93 ? 11.178 -11.704 9.619 1.00 79.31 93 LYS A CA 1
ATOM 708 C C . LYS A 1 93 ? 10.043 -11.672 8.587 1.00 79.31 93 LYS A C 1
ATOM 710 O O . LYS A 1 93 ? 8.935 -11.228 8.883 1.00 79.31 93 LYS A O 1
ATOM 715 N N . GLY A 1 94 ? 10.326 -12.171 7.385 1.00 73.81 94 GLY A N 1
ATOM 716 C CA . GLY A 1 94 ? 9.390 -12.174 6.25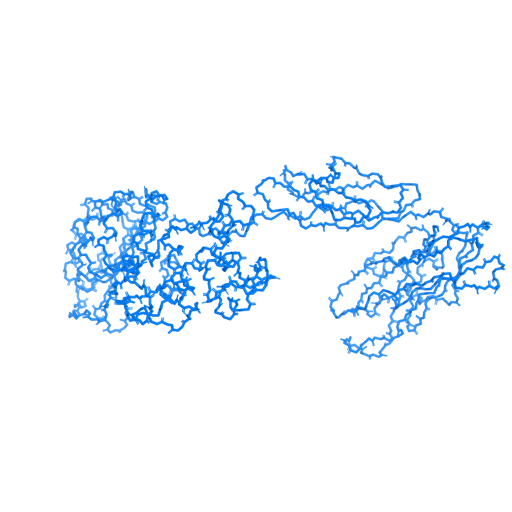5 1.00 73.81 94 GLY A CA 1
ATOM 717 C C . GLY A 1 94 ? 9.412 -10.900 5.403 1.00 73.81 94 GLY A C 1
ATOM 718 O O . GLY A 1 94 ? 8.736 -10.859 4.384 1.00 73.81 94 GLY A O 1
ATOM 719 N N . LYS A 1 95 ? 10.187 -9.873 5.777 1.00 79.25 95 LYS A N 1
ATOM 720 C CA . LYS A 1 95 ? 10.525 -8.744 4.892 1.00 79.25 95 LYS A CA 1
ATOM 721 C C . LYS A 1 95 ? 11.888 -8.967 4.232 1.00 79.25 95 LYS A C 1
ATOM 723 O O . LYS A 1 95 ? 12.691 -9.761 4.730 1.00 79.25 95 LYS A O 1
ATOM 728 N N . LYS A 1 96 ? 12.155 -8.253 3.130 1.00 80.25 96 LYS A N 1
ATOM 729 C CA . LYS A 1 96 ? 13.434 -8.325 2.407 1.00 80.25 96 LYS A CA 1
ATOM 730 C C . LYS A 1 96 ? 14.575 -7.911 3.337 1.00 80.25 96 LYS A C 1
ATOM 732 O O . LYS A 1 96 ? 14.571 -6.798 3.849 1.00 80.25 96 LYS A O 1
ATOM 737 N N . GLN A 1 97 ? 15.516 -8.819 3.566 1.00 86.94 97 GLN A N 1
ATOM 738 C CA . GLN A 1 97 ? 16.631 -8.613 4.489 1.00 86.94 97 GLN A CA 1
ATOM 739 C C . GLN A 1 97 ? 17.775 -7.837 3.836 1.00 86.94 97 GLN A C 1
ATOM 741 O O . GLN A 1 97 ? 17.884 -7.794 2.606 1.00 86.94 97 GLN A O 1
ATOM 746 N N . LEU A 1 98 ? 18.616 -7.223 4.666 1.00 92.00 98 LEU A N 1
ATOM 747 C CA . LEU A 1 98 ? 19.897 -6.677 4.228 1.00 92.00 98 LEU A CA 1
ATOM 748 C C . LEU A 1 98 ? 20.888 -7.820 3.974 1.00 92.00 98 LEU A C 1
ATOM 750 O O . LEU A 1 98 ? 20.952 -8.780 4.741 1.00 92.00 98 LEU A O 1
ATOM 754 N N . SER A 1 99 ? 21.654 -7.711 2.897 1.00 91.56 99 SER A N 1
ATOM 755 C CA . SER A 1 99 ? 22.811 -8.556 2.620 1.00 91.56 99 SER A CA 1
ATOM 756 C C . SER A 1 99 ? 24.031 -8.074 3.404 1.00 91.56 99 SER A C 1
ATOM 758 O O . SER A 1 99 ? 24.092 -6.934 3.864 1.00 91.56 99 SER A O 1
ATOM 760 N N . THR A 1 100 ? 25.045 -8.930 3.517 1.00 93.00 100 THR A N 1
ATOM 761 C CA . THR A 1 100 ? 26.313 -8.567 4.161 1.00 93.00 100 THR A CA 1
ATOM 762 C C . THR A 1 100 ? 26.993 -7.378 3.475 1.00 93.00 100 THR A C 1
ATOM 764 O O . THR A 1 100 ? 27.546 -6.524 4.158 1.00 93.00 100 THR A O 1
ATOM 767 N N . GLU A 1 101 ? 26.922 -7.285 2.145 1.00 94.94 101 GLU A N 1
ATOM 768 C CA . GLU A 1 101 ? 27.490 -6.164 1.386 1.00 94.94 101 GLU A CA 1
ATOM 769 C C . GLU A 1 101 ? 26.718 -4.855 1.619 1.00 94.94 101 GLU A C 1
ATOM 771 O O . GLU A 1 101 ? 27.326 -3.802 1.795 1.00 94.94 101 GLU A O 1
ATOM 776 N N . GLU A 1 102 ? 25.382 -4.910 1.687 1.00 95.25 102 GLU A N 1
ATOM 777 C CA . GLU A 1 102 ? 24.556 -3.739 2.023 1.00 95.25 102 GLU A CA 1
ATOM 778 C C . GLU A 1 102 ? 24.847 -3.239 3.447 1.00 95.25 102 GLU A C 1
ATOM 780 O O . GLU A 1 102 ? 24.932 -2.032 3.665 1.00 95.25 102 GLU A O 1
ATOM 785 N N . ILE A 1 103 ? 25.047 -4.150 4.409 1.00 94.88 103 ILE A N 1
ATOM 786 C CA . ILE A 1 103 ? 25.448 -3.787 5.777 1.00 94.88 103 ILE A CA 1
ATOM 787 C C . ILE A 1 103 ? 26.822 -3.106 5.772 1.00 94.88 103 ILE A C 1
ATOM 789 O O . ILE A 1 103 ? 26.960 -2.055 6.389 1.00 94.88 103 ILE A O 1
ATOM 793 N N . GLN A 1 104 ? 27.803 -3.628 5.028 1.00 95.06 104 GLN A N 1
ATOM 794 C CA . GLN A 1 104 ? 29.131 -3.004 4.911 1.00 95.06 104 GLN A CA 1
ATOM 795 C C . GLN A 1 104 ? 29.066 -1.587 4.325 1.00 95.06 104 GLN A C 1
ATOM 797 O O . GLN A 1 104 ? 29.769 -0.696 4.795 1.00 95.06 104 GLN A O 1
ATOM 802 N N . LEU A 1 105 ? 28.206 -1.349 3.329 1.00 96.44 105 LEU A N 1
ATOM 803 C CA . LEU A 1 105 ? 27.999 -0.011 2.766 1.00 96.44 105 LEU A CA 1
ATOM 804 C C . LEU A 1 105 ? 27.356 0.948 3.774 1.00 96.44 105 LEU A C 1
ATOM 806 O O . LEU A 1 105 ? 27.766 2.105 3.867 1.00 96.44 105 LEU A O 1
ATOM 810 N N . LEU A 1 106 ? 26.372 0.474 4.542 1.00 95.00 106 LEU A N 1
ATOM 811 C CA . LEU A 1 106 ? 25.729 1.259 5.597 1.00 95.00 106 LEU A CA 1
ATOM 812 C C . LEU A 1 106 ? 26.719 1.592 6.721 1.00 95.00 106 LEU A C 1
ATOM 814 O O . LEU A 1 106 ? 26.770 2.736 7.161 1.00 95.00 106 LEU A O 1
ATOM 818 N N . GLU A 1 107 ? 27.543 0.632 7.144 1.00 93.88 107 GLU A N 1
ATOM 819 C CA . GLU A 1 107 ? 28.626 0.844 8.112 1.00 93.88 107 GLU A CA 1
ATOM 820 C C . GLU A 1 107 ? 29.649 1.860 7.606 1.00 93.88 107 GLU A C 1
ATOM 822 O O . GLU A 1 107 ? 29.999 2.796 8.324 1.00 93.88 107 GLU A O 1
ATOM 827 N N . TRP A 1 108 ? 30.104 1.713 6.361 1.00 95.06 108 TRP A N 1
ATOM 828 C CA . TRP A 1 108 ? 31.031 2.648 5.728 1.00 95.06 108 TRP A CA 1
ATOM 829 C C . TRP A 1 108 ? 30.461 4.071 5.664 1.00 95.06 108 TRP A C 1
ATOM 831 O O . TRP A 1 108 ? 31.155 5.033 6.001 1.00 95.06 108 TRP A O 1
ATOM 841 N N . TRP A 1 109 ? 29.189 4.215 5.292 1.00 95.38 109 TRP A N 1
ATOM 842 C CA . TRP A 1 109 ? 28.519 5.511 5.234 1.00 95.38 109 TRP A CA 1
ATOM 843 C C . TRP A 1 109 ? 28.331 6.148 6.617 1.00 95.38 109 TRP A C 1
ATOM 845 O O . TRP A 1 109 ? 28.603 7.338 6.779 1.00 95.38 109 TRP A O 1
ATOM 855 N N . ILE A 1 110 ? 27.931 5.372 7.632 1.00 93.50 110 ILE A N 1
ATOM 856 C CA . ILE A 1 110 ? 27.778 5.868 9.010 1.00 93.50 110 ILE A CA 1
ATOM 857 C C . ILE A 1 110 ? 29.136 6.295 9.587 1.00 93.50 110 ILE A C 1
ATOM 859 O O . ILE A 1 110 ? 29.218 7.367 10.181 1.00 93.50 110 ILE A O 1
ATOM 863 N N . ASN A 1 111 ? 30.205 5.526 9.344 1.00 92.25 111 ASN A N 1
ATOM 864 C CA . ASN A 1 111 ? 31.574 5.881 9.748 1.00 92.25 111 ASN A CA 1
ATOM 865 C C . ASN A 1 111 ? 32.092 7.161 9.071 1.00 92.25 111 ASN A C 1
ATOM 867 O O . ASN A 1 111 ? 32.954 7.841 9.615 1.00 92.25 111 ASN A O 1
ATOM 871 N N . ASN A 1 112 ? 31.547 7.515 7.907 1.00 93.38 112 ASN A N 1
ATOM 872 C CA . ASN A 1 112 ? 31.796 8.791 7.233 1.00 93.38 112 ASN A CA 1
ATOM 873 C C . ASN A 1 112 ? 30.751 9.860 7.621 1.00 93.38 112 ASN A C 1
ATOM 875 O O . ASN A 1 112 ? 30.411 10.745 6.833 1.00 93.38 112 ASN A O 1
ATOM 879 N N . GLY A 1 113 ? 30.211 9.769 8.838 1.00 91.62 113 GLY A N 1
ATOM 880 C CA . GLY A 1 113 ? 29.328 10.771 9.427 1.00 91.62 113 GLY A CA 1
ATOM 881 C C . GLY A 1 113 ? 27.889 10.754 8.917 1.00 91.62 113 GLY A C 1
ATOM 882 O O . GLY A 1 113 ? 27.207 11.769 9.047 1.00 91.62 113 GLY A O 1
ATOM 883 N N . ALA A 1 114 ? 27.430 9.649 8.312 1.00 93.00 114 ALA A N 1
ATOM 884 C CA . ALA A 1 114 ? 26.111 9.550 7.675 1.00 93.00 114 ALA A CA 1
ATOM 885 C C . ALA A 1 114 ? 25.841 10.723 6.702 1.00 93.00 114 ALA A C 1
ATOM 887 O O . ALA A 1 114 ? 24.755 11.299 6.646 1.00 93.00 114 ALA A O 1
ATOM 888 N N . CYS A 1 115 ? 26.876 11.110 5.955 1.00 93.06 115 CYS A N 1
ATOM 889 C CA . CYS A 1 115 ? 26.889 12.310 5.132 1.00 93.06 115 CYS A CA 1
ATOM 890 C C . CYS A 1 115 ? 25.984 12.180 3.894 1.00 93.06 115 CYS A C 1
ATOM 892 O O . CYS A 1 115 ? 26.172 11.281 3.071 1.00 93.06 115 CYS A O 1
ATOM 894 N N . PHE A 1 116 ? 25.024 13.095 3.738 1.00 93.81 116 PHE A N 1
ATOM 895 C CA . PHE A 1 116 ? 24.065 13.092 2.622 1.00 93.81 116 PHE A CA 1
ATOM 896 C C . PHE A 1 116 ? 24.603 13.735 1.335 1.00 93.81 116 PHE A C 1
ATOM 898 O O . PHE A 1 116 ? 24.123 13.419 0.252 1.00 93.81 116 PHE A O 1
ATOM 905 N N . ASP A 1 117 ? 25.623 14.590 1.445 1.00 94.38 117 ASP A N 1
ATOM 906 C CA . ASP A 1 117 ? 26.182 15.360 0.322 1.00 94.38 117 ASP A CA 1
ATOM 907 C C . ASP A 1 117 ? 27.588 14.885 -0.095 1.00 94.38 117 ASP A C 1
ATOM 909 O O . ASP A 1 117 ? 28.252 15.513 -0.922 1.00 94.38 117 ASP A O 1
ATOM 913 N N . CYS A 1 118 ? 28.075 13.790 0.495 1.00 95.06 118 CYS A N 1
ATOM 914 C CA . CYS A 1 118 ? 29.434 13.312 0.267 1.00 95.06 118 CYS A CA 1
ATOM 915 C C . CYS A 1 118 ? 29.567 12.567 -1.061 1.00 95.06 118 CYS A C 1
ATOM 917 O O . CYS A 1 118 ? 28.713 11.770 -1.455 1.00 95.06 118 CYS A O 1
ATOM 919 N N . ILE A 1 119 ? 30.695 12.803 -1.727 1.00 96.31 119 ILE A N 1
ATOM 920 C CA . ILE A 1 119 ? 31.069 12.123 -2.964 1.00 96.31 119 ILE A CA 1
ATOM 921 C C . ILE A 1 119 ? 31.960 10.929 -2.625 1.00 96.31 119 ILE A C 1
ATOM 923 O O . ILE A 1 119 ? 32.891 11.077 -1.830 1.00 96.31 119 ILE A O 1
ATOM 927 N N . VAL A 1 120 ? 31.726 9.777 -3.256 1.00 95.81 120 VAL A N 1
ATOM 928 C CA . VAL A 1 120 ? 32.435 8.512 -2.975 1.00 95.81 120 VAL A CA 1
ATOM 929 C C . VAL A 1 120 ? 33.958 8.676 -2.914 1.00 95.81 120 VAL A C 1
ATOM 931 O O . VAL A 1 120 ? 34.567 8.267 -1.929 1.00 95.81 120 VAL A O 1
ATOM 934 N N . GLN A 1 121 ? 34.583 9.331 -3.902 1.00 95.31 121 GLN A N 1
ATOM 935 C CA . GLN A 1 121 ? 36.046 9.504 -3.934 1.00 95.31 121 GLN A CA 1
ATOM 936 C C . GLN A 1 121 ? 36.622 10.265 -2.727 1.00 95.31 121 GLN A C 1
ATOM 938 O O . GLN A 1 121 ? 37.817 10.173 -2.457 1.00 95.31 121 GLN A O 1
ATOM 943 N N . SER A 1 122 ? 35.796 11.069 -2.049 1.00 94.44 122 SER A N 1
ATOM 944 C CA . SER A 1 122 ? 36.205 11.919 -0.924 1.00 94.44 122 SER A CA 1
ATOM 945 C C . SER A 1 122 ? 36.062 11.242 0.439 1.00 94.44 122 SER A C 1
ATOM 947 O O . SER A 1 122 ? 36.513 11.797 1.437 1.00 94.44 122 SER A O 1
ATOM 949 N N . MET A 1 123 ? 35.438 10.064 0.482 1.00 95.12 123 MET A N 1
ATOM 950 C CA . MET A 1 123 ? 35.136 9.336 1.710 1.00 95.12 123 MET A CA 1
ATOM 951 C C . MET A 1 123 ? 36.263 8.367 2.073 1.00 95.12 123 MET A C 1
ATOM 953 O O . MET A 1 123 ? 36.811 7.667 1.218 1.00 95.12 123 MET A O 1
ATOM 957 N N . GLU A 1 124 ? 36.596 8.303 3.359 1.00 94.31 124 GLU A N 1
ATOM 958 C CA . GLU A 1 124 ? 37.671 7.451 3.864 1.00 94.31 124 GLU A CA 1
ATOM 959 C C . GLU A 1 124 ? 37.255 5.970 3.873 1.00 94.31 124 GLU A C 1
ATOM 961 O O . GLU A 1 124 ? 36.078 5.626 4.026 1.00 94.31 124 GLU A O 1
ATOM 966 N N . GLY A 1 125 ? 38.231 5.072 3.698 1.00 91.50 125 GLY A N 1
ATOM 967 C CA . GLY A 1 125 ? 38.028 3.621 3.773 1.00 91.50 125 GLY A CA 1
ATOM 968 C C . GLY A 1 125 ? 37.253 3.008 2.602 1.00 91.50 125 GLY A C 1
ATOM 969 O O . GLY A 1 125 ? 36.875 1.837 2.676 1.00 91.50 125 GLY A O 1
ATOM 970 N N . LYS A 1 126 ? 37.024 3.761 1.516 1.00 93.25 126 LYS A N 1
ATOM 971 C CA . LYS A 1 126 ? 36.278 3.291 0.336 1.00 93.25 126 LYS A CA 1
ATOM 972 C C . LYS A 1 126 ? 36.933 2.082 -0.338 1.00 93.25 126 LYS A C 1
ATOM 974 O O . LYS A 1 126 ? 36.240 1.263 -0.928 1.00 93.25 126 LYS A O 1
ATOM 979 N N . GLU A 1 127 ? 38.250 1.913 -0.201 1.00 93.88 127 GLU A N 1
ATOM 980 C CA . GLU A 1 127 ? 38.996 0.779 -0.758 1.00 93.88 127 GLU A CA 1
ATOM 981 C C . GLU A 1 127 ? 38.484 -0.567 -0.227 1.00 93.88 127 GLU A C 1
ATOM 983 O O . GLU A 1 127 ? 38.531 -1.565 -0.944 1.00 93.88 127 GLU A O 1
ATOM 988 N N . ALA A 1 128 ? 37.963 -0.596 1.006 1.00 93.62 128 ALA A N 1
ATOM 989 C CA . ALA A 1 128 ? 37.406 -1.800 1.618 1.00 93.62 128 ALA A CA 1
ATOM 990 C C . ALA A 1 128 ? 36.053 -2.211 1.010 1.00 93.62 128 ALA A C 1
ATOM 992 O O . ALA A 1 128 ? 35.720 -3.394 1.020 1.00 93.62 128 ALA A O 1
ATOM 993 N N . VAL A 1 129 ? 35.299 -1.254 0.459 1.00 95.44 129 VAL A N 1
ATOM 994 C CA . VAL A 1 129 ? 33.973 -1.467 -0.148 1.00 95.44 129 VAL A CA 1
ATOM 995 C C . VAL A 1 129 ? 33.961 -1.233 -1.663 1.00 95.44 129 VAL A C 1
ATOM 997 O O . VAL A 1 129 ? 32.909 -1.338 -2.289 1.00 95.44 129 VAL A O 1
ATOM 1000 N N . GLN A 1 130 ? 35.116 -0.964 -2.282 1.00 94.88 130 GLN A N 1
ATOM 1001 C CA . GLN A 1 130 ? 35.220 -0.581 -3.695 1.00 94.88 130 GLN A CA 1
ATOM 1002 C C . GLN A 1 130 ? 34.596 -1.620 -4.632 1.00 94.88 130 GLN A C 1
ATOM 1004 O O . GLN A 1 130 ? 33.837 -1.269 -5.526 1.00 94.88 130 GLN A O 1
ATOM 1009 N N . SER A 1 131 ? 34.833 -2.911 -4.387 1.00 94.06 131 SER A N 1
ATOM 1010 C CA . SER A 1 131 ? 34.251 -3.984 -5.203 1.00 94.06 131 SER A CA 1
ATOM 1011 C C . SER A 1 131 ? 32.721 -4.054 -5.119 1.00 94.06 131 SER A C 1
ATOM 1013 O O . SER A 1 131 ? 32.081 -4.570 -6.035 1.00 94.06 131 SER A O 1
ATOM 1015 N N . ILE A 1 132 ? 32.131 -3.555 -4.029 1.00 95.44 132 ILE A N 1
ATOM 1016 C CA . ILE A 1 132 ? 30.682 -3.446 -3.849 1.00 95.44 132 ILE A CA 1
ATOM 1017 C C . ILE A 1 132 ? 30.181 -2.184 -4.556 1.00 95.44 132 ILE A C 1
ATOM 1019 O O . ILE A 1 132 ? 29.197 -2.249 -5.291 1.00 95.44 132 ILE A O 1
ATOM 1023 N N . LEU A 1 133 ? 30.883 -1.059 -4.384 1.00 94.69 133 LEU A N 1
ATOM 1024 C CA . LEU A 1 133 ? 30.591 0.219 -5.040 1.00 94.69 133 LEU A CA 1
ATOM 1025 C C . LEU A 1 133 ? 30.574 0.086 -6.568 1.00 94.69 133 LEU A C 1
ATOM 1027 O O . LEU A 1 133 ? 29.646 0.568 -7.214 1.00 94.69 133 LEU A O 1
ATOM 1031 N N . ASP A 1 134 ? 31.525 -0.648 -7.148 1.00 91.94 134 ASP A N 1
ATOM 1032 C CA . ASP A 1 134 ? 31.621 -0.852 -8.597 1.00 91.94 134 ASP A CA 1
ATOM 1033 C C . ASP A 1 134 ? 30.329 -1.446 -9.199 1.00 91.94 134 ASP A C 1
ATOM 1035 O O . ASP A 1 134 ? 29.972 -1.121 -10.335 1.00 91.94 134 ASP A O 1
ATOM 1039 N N . LYS A 1 135 ? 29.569 -2.243 -8.427 1.00 92.31 135 LYS A N 1
ATOM 1040 C CA . LYS A 1 135 ? 28.284 -2.831 -8.856 1.00 92.31 135 LYS A CA 1
ATOM 1041 C C . LYS A 1 135 ? 27.174 -1.794 -9.058 1.00 92.31 135 LYS A C 1
ATOM 1043 O O . LYS A 1 135 ? 26.208 -2.071 -9.768 1.00 92.31 135 LYS A O 1
ATOM 1048 N N . TYR A 1 136 ? 27.294 -0.616 -8.445 1.00 90.81 136 TYR A N 1
ATOM 1049 C CA . TYR A 1 136 ? 26.340 0.487 -8.586 1.00 90.81 136 TYR A CA 1
ATOM 1050 C C . TYR A 1 136 ? 26.580 1.308 -9.857 1.00 90.81 136 TYR A C 1
ATOM 1052 O O . TYR A 1 136 ? 25.738 2.121 -10.221 1.00 90.81 136 TYR A O 1
ATOM 1060 N N . THR A 1 137 ? 27.672 1.076 -10.588 1.00 88.44 137 THR A N 1
ATOM 1061 C CA . THR A 1 137 ? 27.896 1.738 -11.877 1.00 88.44 137 THR A CA 1
ATOM 1062 C C . THR A 1 137 ? 26.928 1.192 -12.929 1.00 88.44 137 THR A C 1
ATOM 1064 O O . THR A 1 137 ? 26.828 -0.015 -13.150 1.00 88.44 137 THR A O 1
ATOM 1067 N N . THR A 1 138 ? 26.219 2.083 -13.617 1.00 78.88 138 THR A N 1
ATOM 1068 C CA . THR A 1 138 ? 25.280 1.753 -14.693 1.00 78.88 138 THR A CA 1
ATOM 1069 C C . THR A 1 138 ? 25.629 2.557 -15.936 1.00 78.88 138 THR A C 1
ATOM 1071 O O . THR A 1 138 ? 25.767 3.775 -15.872 1.00 78.88 138 THR A O 1
ATOM 1074 N N . ALA A 1 139 ? 25.743 1.889 -17.085 1.00 77.19 139 ALA A N 1
ATOM 1075 C CA . ALA A 1 139 ? 25.923 2.594 -18.347 1.00 77.19 139 ALA A CA 1
ATOM 1076 C C . ALA A 1 139 ? 24.581 3.169 -18.818 1.00 77.19 139 ALA A C 1
ATOM 1078 O O . ALA A 1 139 ? 23.579 2.458 -18.848 1.00 77.19 139 ALA A O 1
ATOM 1079 N N . VAL A 1 140 ? 24.563 4.434 -19.235 1.00 70.56 140 VAL A N 1
ATOM 1080 C CA . VAL A 1 140 ? 23.407 5.018 -19.935 1.00 70.56 140 VAL A CA 1
ATOM 1081 C C . VAL A 1 140 ? 23.508 4.733 -21.420 1.00 70.56 140 VAL A C 1
ATOM 1083 O O . VAL A 1 140 ? 24.574 4.918 -22.020 1.00 70.56 140 VAL A O 1
ATOM 1086 N N . ALA A 1 141 ? 22.393 4.357 -22.044 1.00 74.12 141 ALA A N 1
ATOM 1087 C CA . ALA A 1 141 ? 22.305 4.393 -23.489 1.00 74.12 141 ALA A CA 1
ATOM 1088 C C . ALA A 1 141 ? 21.932 5.815 -23.927 1.00 74.12 141 ALA A C 1
ATOM 1090 O O . ALA A 1 141 ? 20.763 6.181 -23.987 1.00 74.12 141 ALA A O 1
ATOM 1091 N N . ASP A 1 142 ? 22.930 6.629 -24.271 1.00 80.06 142 ASP A N 1
ATOM 1092 C CA . ASP A 1 142 ? 22.670 7.929 -24.895 1.00 80.06 142 ASP A CA 1
ATOM 1093 C C . ASP A 1 142 ? 22.121 7.717 -26.318 1.00 80.06 142 ASP A C 1
ATOM 1095 O O . ASP A 1 142 ? 22.867 7.561 -27.293 1.00 80.06 142 ASP A O 1
ATOM 1099 N N . ILE A 1 143 ? 20.792 7.636 -26.425 1.00 79.00 143 ILE A N 1
ATOM 1100 C CA . ILE A 1 143 ? 20.099 7.482 -27.705 1.00 79.00 143 ILE A CA 1
ATOM 1101 C C . ILE A 1 143 ? 20.152 8.761 -28.546 1.00 79.00 143 ILE A C 1
ATOM 1103 O O . ILE A 1 143 ? 20.051 8.674 -29.770 1.00 79.00 143 ILE A O 1
ATOM 1107 N N . ASP A 1 144 ? 20.363 9.926 -27.928 1.00 78.75 144 ASP A N 1
ATOM 1108 C CA . ASP A 1 144 ? 20.467 11.209 -28.627 1.00 78.75 144 ASP A CA 1
ATOM 1109 C C . ASP A 1 144 ? 21.816 11.336 -29.353 1.00 78.75 144 ASP A C 1
ATOM 1111 O O . ASP A 1 144 ? 21.916 11.961 -30.415 1.00 78.75 144 ASP A O 1
ATOM 1115 N N . ALA A 1 145 ? 22.846 10.634 -28.871 1.00 82.44 145 ALA A N 1
ATOM 1116 C CA . ALA A 1 145 ? 24.106 10.463 -29.589 1.00 82.44 145 ALA A CA 1
ATOM 1117 C C . ALA A 1 145 ? 23.981 9.618 -30.876 1.00 82.44 145 ALA A C 1
ATOM 1119 O O . ALA A 1 145 ? 24.919 9.579 -31.682 1.00 82.44 145 ALA A O 1
ATOM 1120 N N . ILE A 1 146 ? 22.850 8.942 -31.124 1.00 87.38 146 ILE A N 1
ATOM 1121 C CA . ILE A 1 146 ? 22.670 8.081 -32.301 1.00 87.38 146 ILE A CA 1
ATOM 1122 C C . ILE A 1 146 ? 22.467 8.927 -33.563 1.00 87.38 146 ILE A C 1
ATOM 1124 O O . ILE A 1 146 ? 21.380 9.405 -33.880 1.00 87.38 146 ILE A O 1
ATOM 1128 N N . GLN A 1 147 ? 23.525 9.023 -34.367 1.00 89.50 147 GLN A N 1
ATOM 1129 C CA . GLN A 1 147 ? 23.501 9.727 -35.648 1.00 89.50 147 GLN A CA 1
ATOM 1130 C C . GLN A 1 147 ? 23.102 8.784 -36.794 1.00 89.50 147 GLN A C 1
ATOM 1132 O O . GLN A 1 147 ? 23.902 7.972 -37.272 1.00 89.50 147 GLN A O 1
ATOM 1137 N N . VAL A 1 148 ? 21.855 8.894 -37.263 1.00 94.31 148 VAL A N 1
ATOM 1138 C CA . VAL A 1 148 ? 21.332 8.130 -38.409 1.00 94.31 148 VAL A CA 1
ATOM 1139 C C . VAL A 1 148 ? 20.550 9.013 -39.375 1.00 94.31 148 VAL A C 1
ATOM 1141 O O . VAL A 1 148 ? 19.803 9.901 -38.978 1.00 94.31 148 VAL A O 1
ATOM 1144 N N . SER A 1 149 ? 20.694 8.748 -40.675 1.00 94.19 149 SER A N 1
ATOM 1145 C CA . SER A 1 149 ? 19.894 9.426 -41.698 1.00 94.19 149 SER A CA 1
ATOM 1146 C C . SER A 1 149 ? 18.424 8.987 -41.628 1.00 94.19 149 SER A C 1
ATOM 1148 O O . SER A 1 149 ? 18.175 7.801 -41.383 1.00 94.19 149 SER A O 1
ATOM 1150 N N . PRO A 1 150 ? 17.451 9.883 -41.887 1.00 94.94 150 PRO A N 1
ATOM 1151 C CA . PRO A 1 150 ? 16.037 9.520 -41.942 1.00 94.94 150 PRO A CA 1
ATOM 1152 C C . PRO A 1 150 ? 15.747 8.415 -42.965 1.00 94.94 150 PRO A C 1
ATOM 1154 O O . PRO A 1 150 ? 16.345 8.368 -44.043 1.00 94.94 150 PRO A O 1
ATOM 1157 N N . VAL A 1 151 ? 14.791 7.543 -42.644 1.00 95.81 151 VAL A N 1
ATOM 1158 C CA . VAL A 1 151 ? 14.261 6.556 -43.595 1.00 95.81 151 VAL A CA 1
ATOM 1159 C C . VAL A 1 151 ? 13.298 7.254 -44.552 1.00 95.81 151 VAL A C 1
ATOM 1161 O O . VAL A 1 151 ? 12.455 8.040 -44.127 1.00 95.81 151 VAL A O 1
ATOM 1164 N N . ASP A 1 152 ? 13.396 6.954 -45.847 1.00 94.19 152 ASP A N 1
ATOM 1165 C CA . ASP A 1 152 ? 12.536 7.565 -46.855 1.00 94.19 152 ASP A CA 1
ATOM 1166 C C . ASP A 1 152 ? 11.052 7.188 -46.669 1.00 94.19 152 ASP A C 1
ATOM 1168 O O . ASP A 1 152 ? 10.707 6.061 -46.295 1.00 94.19 152 ASP A O 1
ATOM 1172 N N . ALA A 1 153 ? 10.158 8.130 -46.984 1.00 92.62 153 ALA A N 1
ATOM 1173 C CA . ALA A 1 153 ? 8.715 7.963 -46.805 1.00 92.62 153 ALA A CA 1
ATOM 1174 C C . ALA A 1 153 ? 8.134 6.781 -47.605 1.00 92.62 153 ALA A C 1
ATOM 1176 O O . ALA A 1 153 ? 7.166 6.164 -47.165 1.00 92.62 153 ALA A O 1
ATOM 1177 N N . THR A 1 154 ? 8.741 6.415 -48.741 1.00 94.94 154 THR A N 1
ATOM 1178 C CA . THR A 1 154 ? 8.304 5.262 -49.549 1.00 94.94 154 THR A CA 1
ATOM 1179 C C . THR A 1 154 ? 8.559 3.953 -48.803 1.00 94.94 154 THR A C 1
ATOM 1181 O O . THR A 1 154 ? 7.694 3.077 -48.752 1.00 94.94 154 THR A O 1
ATOM 1184 N N . THR A 1 155 ? 9.730 3.820 -48.175 1.00 94.81 155 THR A N 1
ATOM 1185 C CA . THR A 1 155 ? 10.068 2.671 -47.331 1.00 94.81 155 THR A CA 1
ATOM 1186 C C . THR A 1 155 ? 9.129 2.572 -46.130 1.00 94.81 155 THR A C 1
ATOM 1188 O O . THR A 1 155 ? 8.641 1.474 -45.856 1.00 94.81 155 THR A O 1
ATOM 1191 N N . LEU A 1 156 ? 8.841 3.685 -45.444 1.00 94.06 156 LEU A N 1
ATOM 1192 C CA . LEU A 1 156 ? 7.903 3.700 -44.312 1.00 94.06 156 LEU A CA 1
ATOM 1193 C C . LEU A 1 156 ? 6.472 3.350 -44.747 1.00 94.06 156 LEU A C 1
ATOM 1195 O O . LEU A 1 156 ? 5.827 2.506 -44.129 1.00 94.06 156 LEU A O 1
ATOM 1199 N N . GLY A 1 157 ? 6.001 3.926 -45.857 1.00 93.50 157 GLY A N 1
ATOM 1200 C CA . GLY A 1 157 ? 4.689 3.630 -46.434 1.00 93.50 157 GLY A CA 1
ATOM 1201 C C . GLY A 1 157 ? 4.524 2.153 -46.794 1.00 93.50 157 GLY A C 1
ATOM 1202 O O . GLY A 1 157 ? 3.499 1.555 -46.471 1.00 93.50 157 GLY A O 1
ATOM 1203 N N . ARG A 1 158 ? 5.557 1.529 -47.377 1.00 95.56 158 ARG A N 1
ATOM 1204 C CA . ARG A 1 158 ? 5.563 0.086 -47.669 1.00 95.56 158 ARG A CA 1
ATOM 1205 C C . ARG A 1 158 ? 5.465 -0.761 -46.398 1.00 95.56 158 ARG A C 1
ATOM 1207 O O . ARG A 1 158 ? 4.683 -1.703 -46.371 1.00 95.56 158 ARG A O 1
ATOM 1214 N N . LEU A 1 159 ? 6.236 -0.441 -45.356 1.00 95.19 159 LEU A N 1
ATOM 1215 C CA . LEU A 1 159 ? 6.186 -1.178 -44.085 1.00 95.19 159 LEU A CA 1
ATOM 1216 C C . LEU A 1 159 ? 4.791 -1.106 -43.453 1.00 95.19 159 LEU A C 1
ATOM 1218 O O . LEU A 1 159 ? 4.240 -2.136 -43.066 1.00 95.19 159 LEU A O 1
ATOM 1222 N N . ASN A 1 160 ? 4.189 0.085 -43.448 1.00 90.81 160 ASN A N 1
ATOM 1223 C CA . ASN A 1 160 ? 2.830 0.286 -42.950 1.00 90.81 160 ASN A CA 1
ATOM 1224 C C . ASN A 1 160 ? 1.792 -0.493 -43.780 1.00 90.81 160 ASN A C 1
ATOM 1226 O O . ASN A 1 160 ? 0.888 -1.099 -43.205 1.00 90.81 160 ASN A O 1
ATOM 1230 N N . ALA A 1 161 ? 1.944 -0.543 -45.110 1.00 91.81 161 ALA A N 1
ATOM 1231 C CA . ALA A 1 161 ? 1.087 -1.339 -45.995 1.00 91.81 161 ALA A CA 1
ATOM 1232 C C . ALA A 1 161 ? 1.235 -2.859 -45.776 1.00 91.81 161 ALA A C 1
ATOM 1234 O O . ALA A 1 161 ? 0.270 -3.600 -45.934 1.00 91.81 161 ALA A O 1
ATOM 1235 N N . GLU A 1 162 ? 2.414 -3.325 -45.349 1.00 90.00 162 GLU A N 1
ATOM 1236 C CA . GLU A 1 162 ? 2.681 -4.711 -44.922 1.00 90.00 162 GLU A CA 1
ATOM 1237 C C . GLU A 1 162 ? 2.194 -5.003 -43.481 1.00 90.00 162 GLU A C 1
ATOM 1239 O O . GLU A 1 162 ? 2.490 -6.059 -42.906 1.00 90.00 162 GLU A O 1
ATOM 1244 N N . GLY A 1 163 ? 1.463 -4.064 -42.868 1.00 87.44 163 GLY A N 1
ATOM 1245 C CA . GLY A 1 163 ? 0.932 -4.184 -41.511 1.00 87.44 163 GLY A CA 1
ATOM 1246 C C . GLY A 1 163 ? 1.992 -4.050 -40.415 1.00 87.44 163 GLY A C 1
ATOM 1247 O O . GLY A 1 163 ? 1.765 -4.502 -39.294 1.00 87.44 163 GLY A O 1
ATOM 1248 N N . ILE A 1 164 ? 3.162 -3.480 -40.720 1.00 93.88 164 ILE A N 1
ATOM 1249 C CA . ILE A 1 164 ? 4.206 -3.164 -39.739 1.00 93.88 164 ILE A CA 1
ATOM 1250 C C . ILE A 1 164 ? 4.135 -1.668 -39.458 1.00 93.88 164 ILE A C 1
ATOM 1252 O O . ILE A 1 164 ? 4.580 -0.864 -40.274 1.00 93.88 164 ILE A O 1
ATOM 1256 N N . ARG A 1 165 ? 3.562 -1.286 -38.314 1.00 93.19 165 ARG A N 1
ATOM 1257 C CA . ARG A 1 165 ? 3.418 0.131 -37.964 1.00 93.19 165 ARG A CA 1
ATOM 1258 C C . ARG A 1 165 ? 4.777 0.692 -37.572 1.00 93.19 165 ARG A C 1
ATOM 1260 O O . ARG A 1 165 ? 5.335 0.270 -36.561 1.00 93.19 165 ARG A O 1
ATOM 1267 N N . VAL A 1 166 ? 5.289 1.633 -38.361 1.00 95.06 166 VAL A N 1
ATOM 1268 C CA . VAL A 1 166 ? 6.565 2.309 -38.101 1.00 95.06 166 VAL A CA 1
ATOM 1269 C C . VAL A 1 166 ? 6.365 3.817 -38.103 1.00 95.06 166 VAL A C 1
ATOM 1271 O O . VAL A 1 166 ? 5.835 4.372 -39.067 1.00 95.06 166 VAL A O 1
ATOM 1274 N N . TYR A 1 167 ? 6.788 4.470 -37.024 1.00 92.94 167 TYR A N 1
ATOM 1275 C CA . TYR A 1 167 ? 6.602 5.904 -36.802 1.00 92.94 167 TYR A CA 1
ATOM 1276 C C . TYR A 1 167 ? 7.757 6.482 -35.972 1.00 92.94 167 TYR A C 1
ATOM 1278 O O . TYR A 1 167 ? 8.428 5.725 -35.268 1.00 92.94 167 TYR A O 1
ATOM 1286 N N . PRO A 1 168 ? 8.045 7.790 -36.079 1.00 91.94 168 PRO A N 1
ATOM 1287 C CA . PRO A 1 168 ? 9.149 8.397 -35.350 1.00 91.94 168 PRO A CA 1
ATOM 1288 C C . PRO A 1 168 ? 8.858 8.504 -33.850 1.00 91.94 168 PRO A C 1
ATOM 1290 O O . PRO A 1 168 ? 7.701 8.618 -33.448 1.00 91.94 168 PRO A O 1
ATOM 1293 N N . ILE A 1 169 ? 9.913 8.480 -33.028 1.00 86.94 169 ILE A N 1
ATOM 1294 C CA . ILE A 1 169 ? 9.793 8.631 -31.563 1.00 86.94 169 ILE A CA 1
ATOM 1295 C C . ILE A 1 169 ? 9.297 10.027 -31.155 1.00 86.94 169 ILE A C 1
ATOM 1297 O O . ILE A 1 169 ? 8.696 10.188 -30.100 1.00 86.94 169 ILE A O 1
ATOM 1301 N N . ALA A 1 170 ? 9.558 11.026 -31.996 1.00 86.44 170 ALA A N 1
ATOM 1302 C CA . ALA A 1 170 ? 9.167 12.416 -31.828 1.00 86.44 170 ALA A CA 1
ATOM 1303 C C . ALA A 1 170 ? 9.104 13.089 -33.204 1.00 86.44 170 ALA A C 1
ATOM 1305 O O . ALA A 1 170 ? 9.708 12.611 -34.170 1.00 86.44 170 ALA A O 1
ATOM 1306 N N . GLU A 1 171 ? 8.388 14.204 -33.304 1.00 86.88 171 GLU A N 1
ATOM 1307 C CA . GLU A 1 171 ? 8.330 14.981 -34.541 1.00 86.88 171 GLU A CA 1
ATOM 1308 C C . GLU A 1 171 ? 9.742 15.392 -34.999 1.00 86.88 171 GLU A C 1
ATOM 1310 O O . GLU A 1 171 ? 10.561 15.851 -34.209 1.00 86.88 171 GLU A O 1
ATOM 1315 N N . GLY A 1 172 ? 10.055 15.164 -36.279 1.00 85.94 172 GLY A N 1
ATOM 1316 C CA . GLY A 1 172 ? 11.371 15.461 -36.857 1.00 85.94 172 GLY A CA 1
ATOM 1317 C C . GLY A 1 172 ? 12.495 14.470 -36.517 1.00 85.94 172 GLY A C 1
ATOM 1318 O O . GLY A 1 172 ? 13.570 14.567 -37.108 1.00 85.94 172 GLY A O 1
ATOM 1319 N N . SER A 1 173 ? 12.271 13.492 -35.631 1.00 91.06 173 SER A N 1
ATOM 1320 C CA . SER A 1 173 ? 13.306 12.520 -35.264 1.00 91.06 173 SER A CA 1
ATOM 1321 C C . SER A 1 173 ? 13.543 11.476 -36.367 1.00 91.06 173 SER A C 1
ATOM 1323 O O . SER A 1 173 ? 12.583 10.910 -36.901 1.00 91.06 173 SER A O 1
ATOM 1325 N N . PRO A 1 174 ? 14.809 11.148 -36.698 1.00 94.88 174 PRO A N 1
ATOM 1326 C CA . PRO A 1 174 ? 15.127 10.036 -37.588 1.00 94.88 174 PRO A CA 1
ATOM 1327 C C . PRO A 1 174 ? 15.004 8.669 -36.894 1.00 94.88 174 PRO A C 1
ATOM 1329 O O . PRO A 1 174 ? 15.124 7.646 -37.571 1.00 94.88 174 PRO A O 1
ATOM 1332 N N . LEU A 1 175 ? 14.806 8.634 -35.572 1.00 95.81 175 LEU A N 1
ATOM 1333 C CA . LEU A 1 175 ? 14.663 7.415 -34.780 1.00 95.81 175 LEU A CA 1
ATOM 1334 C C . LEU A 1 175 ? 13.206 6.951 -34.764 1.00 95.81 175 LEU A C 1
ATOM 1336 O O . LEU A 1 175 ? 12.275 7.754 -34.738 1.00 95.81 175 LEU A O 1
ATOM 1340 N N . LEU A 1 176 ? 13.010 5.638 -34.791 1.00 95.56 176 LEU A N 1
ATOM 1341 C CA . LEU A 1 176 ? 11.739 4.997 -35.096 1.00 95.56 176 LEU A CA 1
ATOM 1342 C C . LEU A 1 176 ? 11.328 3.993 -34.022 1.00 95.56 176 LEU A C 1
ATOM 1344 O O . LEU A 1 176 ? 12.150 3.269 -33.454 1.00 95.56 176 LEU A O 1
ATOM 1348 N N . ILE A 1 177 ? 10.017 3.888 -33.857 1.00 95.50 177 ILE A N 1
ATOM 1349 C CA . ILE A 1 177 ? 9.322 2.818 -33.152 1.00 95.50 177 ILE A CA 1
ATOM 1350 C C . ILE A 1 177 ? 8.728 1.889 -34.208 1.00 95.50 177 ILE A C 1
ATOM 1352 O O . ILE A 1 177 ? 8.061 2.347 -35.139 1.00 95.50 177 ILE A O 1
ATOM 1356 N N . ALA A 1 178 ? 8.963 0.586 -34.071 1.00 96.94 178 ALA A N 1
ATOM 1357 C CA . ALA A 1 178 ? 8.352 -0.444 -34.903 1.00 96.94 178 ALA A CA 1
ATOM 1358 C C . ALA A 1 178 ? 7.435 -1.333 -34.056 1.00 96.94 178 ALA A C 1
ATOM 1360 O O . ALA A 1 178 ? 7.885 -2.007 -33.129 1.00 96.94 178 ALA A O 1
ATOM 1361 N N . ASN A 1 179 ? 6.146 -1.371 -34.397 1.00 95.94 179 ASN A N 1
ATOM 1362 C CA . ASN A 1 179 ? 5.146 -2.173 -33.702 1.00 95.94 179 ASN A CA 1
ATOM 1363 C C . ASN A 1 179 ? 4.637 -3.318 -34.591 1.00 95.94 179 ASN A C 1
ATOM 1365 O O . ASN A 1 179 ? 4.037 -3.098 -35.647 1.00 95.94 179 ASN A O 1
ATOM 1369 N N . LEU A 1 180 ? 4.889 -4.542 -34.127 1.00 96.25 180 LEU A N 1
ATOM 1370 C CA . LEU A 1 180 ? 4.452 -5.810 -34.706 1.00 96.25 180 LEU A CA 1
ATOM 1371 C C . LEU A 1 180 ? 3.684 -6.661 -33.678 1.00 96.25 180 LEU A C 1
ATOM 1373 O O . LEU A 1 180 ? 3.602 -7.883 -33.820 1.00 96.25 180 LEU A O 1
ATOM 1377 N N . SER A 1 181 ? 3.139 -6.030 -32.637 1.00 95.12 181 SER A N 1
ATOM 1378 C CA . SER A 1 181 ? 2.371 -6.724 -31.604 1.00 95.12 181 SER A CA 1
ATOM 1379 C C . SER A 1 181 ? 1.179 -7.489 -32.193 1.00 95.12 181 SER A C 1
ATOM 1381 O O . SER A 1 181 ? 0.622 -7.114 -33.228 1.00 95.12 181 SER A O 1
ATOM 1383 N N . ASN A 1 182 ? 0.778 -8.571 -31.525 1.00 95.12 182 ASN A N 1
ATOM 1384 C CA . ASN A 1 182 ? -0.345 -9.451 -31.871 1.00 95.12 182 ASN A CA 1
ATOM 1385 C C . ASN A 1 182 ? -0.220 -10.209 -33.206 1.00 95.12 182 ASN A C 1
ATOM 1387 O O . ASN A 1 182 ? -1.095 -11.013 -33.538 1.00 95.12 182 ASN A O 1
ATOM 1391 N N . ARG A 1 183 ? 0.856 -10.008 -33.976 1.00 95.06 183 ARG A N 1
ATOM 1392 C CA . ARG A 1 183 ? 1.064 -10.714 -35.245 1.00 95.06 183 ARG A CA 1
ATOM 1393 C C . ARG A 1 183 ? 1.348 -12.193 -35.013 1.00 95.06 183 ARG A C 1
ATOM 1395 O O . ARG A 1 183 ? 2.284 -12.542 -34.308 1.00 95.06 183 ARG A O 1
ATOM 1402 N N . GLN A 1 184 ? 0.559 -13.060 -35.641 1.00 95.75 184 GLN A N 1
ATOM 1403 C CA . GLN A 1 184 ? 0.742 -14.519 -35.577 1.00 95.75 184 GLN A CA 1
ATOM 1404 C C . GLN A 1 184 ? 1.454 -15.092 -36.809 1.00 95.75 184 GLN A C 1
ATOM 1406 O O . GLN A 1 184 ? 1.633 -16.300 -36.928 1.00 95.75 184 GLN A O 1
ATOM 1411 N N . ASP A 1 185 ? 1.847 -14.225 -37.738 1.00 94.94 185 ASP A N 1
ATOM 1412 C CA . ASP A 1 185 ? 2.453 -14.558 -39.022 1.00 94.94 185 ASP A CA 1
ATOM 1413 C C . ASP A 1 185 ? 3.921 -14.105 -39.123 1.00 94.94 185 ASP A C 1
ATOM 1415 O O . ASP A 1 185 ? 4.482 -14.060 -40.224 1.00 94.94 185 ASP A O 1
ATOM 1419 N N . LEU A 1 186 ? 4.564 -13.761 -37.997 1.00 96.50 186 LEU A N 1
ATOM 1420 C CA . LEU A 1 186 ? 5.968 -13.355 -37.988 1.00 96.50 186 LEU A CA 1
ATOM 1421 C C . LEU A 1 186 ? 6.842 -14.483 -38.527 1.00 96.50 186 LEU A C 1
ATOM 1423 O O . LEU A 1 186 ? 6.740 -15.638 -38.115 1.00 96.50 186 LEU A O 1
ATOM 1427 N N . ASN A 1 187 ? 7.723 -14.124 -39.453 1.00 95.75 187 ASN A N 1
ATOM 1428 C CA . ASN A 1 187 ? 8.677 -15.035 -40.061 1.00 95.75 187 ASN A CA 1
ATOM 1429 C C . ASN A 1 187 ? 9.932 -14.263 -40.505 1.00 95.75 187 ASN A C 1
ATOM 1431 O O . ASN A 1 187 ? 10.010 -13.038 -40.393 1.00 95.75 187 ASN A O 1
ATOM 1435 N N . GLN A 1 188 ? 10.935 -14.960 -41.046 1.00 94.81 188 GLN A N 1
ATOM 1436 C CA . GLN A 1 188 ? 12.182 -14.310 -41.469 1.00 94.81 188 GLN A CA 1
ATOM 1437 C C . GLN A 1 188 ? 11.976 -13.198 -42.511 1.00 94.81 188 GLN A C 1
ATOM 1439 O O . GLN A 1 188 ? 12.740 -12.234 -42.523 1.00 94.81 188 GLN A O 1
ATOM 1444 N N . SER A 1 189 ? 10.982 -13.314 -43.400 1.00 94.38 189 SER A N 1
ATOM 1445 C CA . SER A 1 189 ? 10.710 -12.285 -44.412 1.00 94.38 189 SER A CA 1
ATOM 1446 C C . SER A 1 189 ? 10.220 -10.981 -43.778 1.00 94.38 189 SER A C 1
ATOM 1448 O O . SER A 1 189 ? 10.676 -9.916 -44.191 1.00 94.38 189 SER A O 1
ATOM 1450 N N . THR A 1 190 ? 9.437 -11.058 -42.695 1.00 95.44 190 THR A N 1
ATOM 1451 C CA . THR A 1 190 ? 9.007 -9.897 -41.904 1.00 95.44 190 THR A CA 1
ATOM 1452 C C . THR A 1 190 ? 10.210 -9.071 -41.438 1.00 95.44 190 THR A C 1
ATOM 1454 O O . THR A 1 190 ? 10.285 -7.867 -41.676 1.00 95.44 190 THR A O 1
ATOM 1457 N N . PHE A 1 191 ? 11.226 -9.720 -40.861 1.00 95.44 191 PHE A N 1
ATOM 1458 C CA . PHE A 1 191 ? 12.443 -9.031 -40.418 1.00 95.44 191 PHE A CA 1
ATOM 1459 C C . PHE A 1 191 ? 13.333 -8.567 -41.583 1.00 95.44 191 PHE A C 1
ATOM 1461 O O . PHE A 1 191 ? 14.017 -7.546 -41.474 1.00 95.44 191 PHE A O 1
ATOM 1468 N N . ARG A 1 192 ? 13.307 -9.254 -42.737 1.00 95.00 192 ARG A N 1
ATOM 1469 C CA . ARG A 1 192 ? 13.984 -8.776 -43.960 1.00 95.00 192 ARG A CA 1
ATOM 1470 C C . ARG A 1 192 ? 13.357 -7.480 -44.481 1.00 95.00 192 ARG A C 1
ATOM 1472 O O . ARG A 1 192 ? 14.107 -6.609 -44.930 1.00 95.00 192 ARG A O 1
ATOM 1479 N N . SER A 1 193 ? 12.036 -7.311 -44.378 1.00 94.94 193 SER A N 1
ATOM 1480 C CA . SER A 1 193 ? 11.351 -6.063 -44.752 1.00 94.94 193 SER A CA 1
ATOM 1481 C C . SER A 1 193 ? 11.859 -4.857 -43.959 1.00 94.94 193 SER A C 1
ATOM 1483 O O . SER A 1 193 ? 11.990 -3.772 -44.532 1.00 94.94 193 SER A O 1
ATOM 1485 N N . LEU A 1 194 ? 12.239 -5.052 -42.691 1.00 96.31 194 LEU A N 1
ATOM 1486 C CA . LEU A 1 194 ? 12.774 -4.014 -41.798 1.00 96.31 194 LEU A CA 1
ATOM 1487 C C . LEU A 1 194 ? 14.244 -3.645 -42.065 1.00 96.31 194 LEU A C 1
ATOM 1489 O O . LEU A 1 194 ? 14.763 -2.698 -41.475 1.00 96.31 194 LEU A O 1
ATOM 1493 N N . ARG A 1 195 ? 14.938 -4.334 -42.985 1.00 95.44 195 ARG A N 1
ATOM 1494 C CA . ARG A 1 195 ? 16.390 -4.175 -43.203 1.00 95.44 195 ARG A CA 1
ATOM 1495 C C . ARG A 1 195 ? 16.832 -2.730 -43.456 1.00 95.44 195 ARG A C 1
ATOM 1497 O O . ARG A 1 195 ? 17.923 -2.361 -43.025 1.00 95.44 195 ARG A O 1
ATOM 1504 N N . LYS A 1 196 ? 16.022 -1.938 -44.168 1.00 96.00 196 LYS A N 1
ATOM 1505 C CA . LYS A 1 196 ? 16.331 -0.531 -44.482 1.00 96.00 196 LYS A CA 1
ATOM 1506 C C . LYS A 1 196 ? 16.147 0.414 -43.288 1.00 96.00 196 LYS A C 1
ATOM 1508 O O . LYS A 1 196 ? 16.812 1.435 -43.252 1.00 96.00 196 LYS A O 1
ATOM 1513 N N . ALA A 1 197 ? 15.302 0.054 -42.322 1.00 96.56 197 ALA A N 1
ATOM 1514 C CA . ALA A 1 197 ? 14.983 0.875 -41.154 1.00 96.56 197 ALA A CA 1
ATOM 1515 C C . ALA A 1 197 ? 15.689 0.410 -39.866 1.00 96.56 197 ALA A C 1
ATOM 1517 O O . ALA A 1 197 ? 15.648 1.100 -38.858 1.00 96.56 197 ALA A O 1
ATOM 1518 N N . ARG A 1 198 ? 16.370 -0.744 -39.873 1.00 95.50 198 ARG A N 1
ATOM 1519 C CA . ARG A 1 198 ? 16.944 -1.378 -38.667 1.00 95.50 198 ARG A CA 1
ATOM 1520 C C . ARG A 1 198 ? 17.918 -0.522 -37.844 1.00 95.50 198 ARG A C 1
ATOM 1522 O O . ARG A 1 198 ? 18.087 -0.794 -36.667 1.00 95.50 198 ARG A O 1
ATOM 1529 N N . LYS A 1 199 ? 18.592 0.459 -38.460 1.00 96.19 199 LYS A N 1
ATOM 1530 C CA . LYS A 1 199 ? 19.474 1.403 -37.746 1.00 96.19 199 LYS A CA 1
ATOM 1531 C C . LYS A 1 199 ? 18.685 2.528 -37.073 1.00 96.19 199 LYS A C 1
ATOM 1533 O O . LYS A 1 199 ? 19.167 3.124 -36.125 1.00 96.19 199 LYS A O 1
ATOM 1538 N N . ASN A 1 200 ? 17.502 2.825 -37.587 1.00 97.31 200 ASN A N 1
ATOM 1539 C CA . ASN A 1 200 ? 16.630 3.874 -37.090 1.00 97.31 200 ASN A CA 1
ATOM 1540 C C . ASN A 1 200 ? 15.693 3.348 -36.002 1.00 97.31 200 ASN A C 1
ATOM 1542 O O . ASN A 1 200 ? 15.258 4.117 -35.163 1.00 97.31 200 ASN A O 1
ATOM 1546 N N . ILE A 1 201 ? 15.378 2.051 -36.009 1.00 97.25 201 ILE A N 1
ATOM 1547 C CA . ILE A 1 201 ? 14.498 1.434 -35.014 1.00 97.25 201 ILE A CA 1
ATOM 1548 C C . ILE A 1 201 ? 15.221 1.342 -33.668 1.00 97.25 201 ILE A C 1
ATOM 1550 O O . ILE A 1 201 ? 16.180 0.581 -33.534 1.00 97.25 201 ILE A O 1
ATOM 1554 N N . VAL A 1 202 ? 14.720 2.103 -32.695 1.00 96.19 202 VAL A N 1
ATOM 1555 C CA . VAL A 1 202 ? 15.198 2.130 -31.303 1.00 96.19 202 VAL A CA 1
ATOM 1556 C C . VAL A 1 202 ? 14.222 1.458 -30.341 1.00 96.19 202 VAL A C 1
ATOM 1558 O O . VAL A 1 202 ? 14.617 1.021 -29.265 1.00 96.19 202 VAL A O 1
ATOM 1561 N N . GLU A 1 203 ? 12.964 1.299 -30.748 1.00 95.94 203 GLU A N 1
ATOM 1562 C CA . GLU A 1 203 ? 11.956 0.556 -29.998 1.00 95.94 203 GLU A CA 1
ATOM 1563 C C . GLU A 1 203 ? 11.278 -0.471 -30.901 1.00 95.94 203 GLU A C 1
ATOM 1565 O O . GLU A 1 203 ? 10.794 -0.145 -31.990 1.00 95.94 203 GLU A O 1
ATOM 1570 N N . LEU A 1 204 ? 11.243 -1.720 -30.440 1.00 97.50 204 LEU A N 1
ATOM 1571 C CA . LEU A 1 204 ? 10.630 -2.831 -31.154 1.00 97.50 204 LEU A CA 1
ATOM 1572 C C . LEU A 1 204 ? 9.603 -3.521 -30.261 1.00 97.50 204 LEU A C 1
ATOM 1574 O O . LEU A 1 204 ? 9.936 -4.076 -29.212 1.00 97.50 204 LEU A O 1
ATOM 1578 N N . ASN A 1 205 ? 8.352 -3.518 -30.713 1.00 97.19 205 ASN A N 1
ATOM 1579 C CA . ASN A 1 205 ? 7.259 -4.183 -30.023 1.00 97.19 205 ASN A CA 1
ATOM 1580 C C . ASN A 1 205 ? 6.836 -5.460 -30.753 1.00 97.19 205 ASN A C 1
ATOM 1582 O O . ASN A 1 205 ? 6.286 -5.395 -31.854 1.00 97.19 205 ASN A O 1
ATOM 1586 N N . LEU A 1 206 ? 7.093 -6.609 -30.125 1.00 97.75 206 LEU A N 1
ATOM 1587 C CA . LEU A 1 206 ? 6.729 -7.950 -30.588 1.00 97.75 206 LEU A CA 1
ATOM 1588 C C . LEU A 1 206 ? 5.718 -8.616 -29.641 1.00 97.75 206 LEU A C 1
ATOM 1590 O O . LEU A 1 206 ? 5.539 -9.831 -29.695 1.00 97.75 206 LEU A O 1
ATOM 1594 N N . SER A 1 207 ? 5.071 -7.859 -28.757 1.00 96.69 207 SER A N 1
ATOM 1595 C CA . SER A 1 207 ? 4.209 -8.416 -27.718 1.00 96.69 207 SER A CA 1
ATOM 1596 C C . SER A 1 207 ? 3.039 -9.218 -28.281 1.00 96.69 207 SER A C 1
ATOM 1598 O O . SER A 1 207 ? 2.517 -8.914 -29.355 1.00 96.69 207 SER A O 1
ATOM 1600 N N . HIS A 1 208 ? 2.619 -10.265 -27.570 1.00 96.50 208 HIS A N 1
ATOM 1601 C CA . HIS A 1 208 ? 1.497 -11.138 -27.940 1.00 96.50 208 HIS A CA 1
ATOM 1602 C C . HIS A 1 208 ? 1.606 -11.770 -29.341 1.00 96.50 208 HIS A C 1
ATOM 1604 O O . HIS A 1 208 ? 0.607 -12.217 -29.904 1.00 96.50 208 HIS A O 1
ATOM 1610 N N . SER A 1 209 ? 2.796 -11.780 -29.941 1.00 97.69 209 SER A N 1
ATOM 1611 C CA . SER A 1 209 ? 3.040 -12.329 -31.275 1.00 97.69 209 SER A CA 1
ATOM 1612 C C . SER A 1 209 ? 3.488 -13.792 -31.221 1.00 97.69 209 SER A C 1
ATOM 1614 O O . SER A 1 209 ? 3.767 -14.340 -30.153 1.00 97.69 209 SER A O 1
ATOM 1616 N N . ASN A 1 210 ? 3.634 -14.422 -32.387 1.00 97.81 210 ASN A N 1
ATOM 1617 C CA . ASN A 1 210 ? 4.256 -15.744 -32.508 1.00 97.81 210 ASN A CA 1
ATOM 1618 C C . ASN A 1 210 ? 5.800 -15.716 -32.440 1.00 97.81 210 ASN A C 1
ATOM 1620 O O . ASN A 1 210 ? 6.426 -16.688 -32.856 1.00 97.81 210 ASN A O 1
ATOM 1624 N N . PHE A 1 211 ? 6.423 -14.627 -31.967 1.00 98.50 211 PHE A N 1
ATOM 1625 C CA . PHE A 1 211 ? 7.878 -14.541 -31.823 1.00 98.50 211 PHE A CA 1
ATOM 1626 C C . PHE A 1 211 ? 8.430 -15.628 -30.883 1.00 98.50 211 PHE A C 1
ATOM 1628 O O . PHE A 1 211 ? 7.827 -15.942 -29.855 1.00 98.50 211 PHE A O 1
ATOM 1635 N N . SER A 1 212 ? 9.572 -16.200 -31.256 1.00 97.69 212 SER A N 1
ATOM 1636 C CA . SER A 1 212 ? 10.214 -17.339 -30.599 1.00 97.69 212 SER A CA 1
ATOM 1637 C C . SER A 1 212 ? 11.715 -17.365 -30.904 1.00 97.69 212 SER A C 1
ATOM 1639 O O . SER A 1 212 ? 12.207 -16.581 -31.726 1.00 97.69 212 SER A O 1
ATOM 1641 N N . ASP A 1 213 ? 12.439 -18.289 -30.276 1.00 98.00 213 ASP A N 1
ATOM 1642 C CA . ASP A 1 213 ? 13.889 -18.449 -30.438 1.00 98.00 213 ASP A CA 1
ATOM 1643 C C . ASP A 1 213 ? 14.305 -18.737 -31.890 1.00 98.00 213 ASP A C 1
ATOM 1645 O O . ASP A 1 213 ? 15.351 -18.279 -32.344 1.00 98.00 213 ASP A O 1
ATOM 1649 N N . GLU A 1 214 ? 13.455 -19.375 -32.699 1.00 96.94 214 GLU A N 1
ATOM 1650 C CA . GLU A 1 214 ? 13.733 -19.600 -34.124 1.00 96.94 214 GLU A CA 1
ATOM 1651 C C . GLU A 1 214 ? 13.851 -18.292 -34.934 1.00 96.94 214 GLU A C 1
ATOM 1653 O O . GLU A 1 214 ? 14.455 -18.266 -36.013 1.00 96.94 214 GLU A O 1
ATOM 1658 N N . LEU A 1 215 ? 13.273 -17.194 -34.434 1.00 96.94 215 LEU A N 1
ATOM 1659 C CA . LEU A 1 215 ? 13.305 -15.869 -35.060 1.00 96.94 215 LEU A CA 1
ATOM 1660 C C . LEU A 1 215 ? 14.294 -14.908 -34.378 1.00 96.94 215 LEU A C 1
ATOM 1662 O O . LEU A 1 215 ? 14.566 -13.833 -34.927 1.00 96.94 215 LEU A O 1
ATOM 1666 N N . SER A 1 216 ? 14.872 -15.276 -33.231 1.00 95.62 216 SER A N 1
ATOM 1667 C CA . SER A 1 216 ? 15.664 -14.365 -32.393 1.00 95.62 216 SER A CA 1
ATOM 1668 C C . SER A 1 216 ? 16.946 -13.860 -33.041 1.00 95.62 216 SER A C 1
ATOM 1670 O O . SER A 1 216 ? 17.364 -12.726 -32.800 1.00 95.62 216 SER A O 1
ATOM 1672 N N . GLY A 1 217 ? 17.521 -14.628 -33.970 1.00 94.88 217 GLY A N 1
ATOM 1673 C CA . GLY A 1 217 ? 18.690 -14.206 -34.738 1.00 94.88 217 GLY A CA 1
ATOM 1674 C C . GLY A 1 217 ? 18.481 -12.923 -35.562 1.00 94.88 217 GLY A C 1
ATOM 1675 O O . GLY A 1 217 ? 19.452 -12.332 -36.046 1.00 94.88 217 GLY A O 1
ATOM 1676 N N . ALA A 1 218 ? 17.236 -12.465 -35.735 1.00 94.31 218 ALA A N 1
ATOM 1677 C CA . ALA A 1 218 ? 16.937 -11.164 -36.320 1.00 94.31 218 ALA A CA 1
ATOM 1678 C C . ALA A 1 218 ? 17.230 -9.986 -35.370 1.00 94.31 218 ALA A C 1
ATOM 1680 O O . ALA A 1 218 ? 17.595 -8.914 -35.858 1.00 94.31 218 ALA A O 1
ATOM 1681 N N . LEU A 1 219 ? 17.125 -10.167 -34.047 1.00 94.75 219 LEU A N 1
ATOM 1682 C CA . LEU A 1 219 ? 17.226 -9.087 -33.055 1.00 94.75 219 LEU A CA 1
ATOM 1683 C C . LEU A 1 219 ? 18.608 -8.420 -33.048 1.00 94.75 219 LEU A C 1
ATOM 1685 O O . LEU A 1 219 ? 18.701 -7.195 -33.077 1.00 94.75 219 LEU A O 1
ATOM 1689 N N . ARG A 1 220 ? 19.693 -9.193 -33.203 1.00 92.69 220 ARG A N 1
ATOM 1690 C CA . ARG A 1 220 ? 21.062 -8.645 -33.324 1.00 92.69 220 ARG A CA 1
ATOM 1691 C C . ARG A 1 220 ? 21.281 -7.713 -34.526 1.00 92.69 220 ARG A C 1
ATOM 1693 O O . ARG A 1 220 ? 22.356 -7.142 -34.693 1.00 92.69 220 ARG A O 1
ATOM 1700 N N . LYS A 1 221 ? 20.318 -7.619 -35.453 1.00 95.00 221 LYS A N 1
ATOM 1701 C CA . LYS A 1 221 ? 20.395 -6.740 -36.632 1.00 95.00 221 LYS A CA 1
ATOM 1702 C C . LYS A 1 221 ? 19.876 -5.325 -36.361 1.00 95.00 221 LYS A C 1
ATOM 1704 O O . LYS A 1 221 ? 19.983 -4.507 -37.276 1.00 95.00 221 LYS A O 1
ATOM 1709 N N . PHE A 1 222 ? 19.376 -5.046 -35.158 1.00 96.00 222 PHE A N 1
ATOM 1710 C CA . PHE A 1 222 ? 18.900 -3.739 -34.704 1.00 96.00 222 PHE A CA 1
ATOM 1711 C C . PHE A 1 222 ? 19.911 -3.141 -33.706 1.00 96.00 222 PHE A C 1
ATOM 1713 O O . PHE A 1 222 ? 19.717 -3.246 -32.502 1.00 96.00 222 PHE A O 1
ATOM 1720 N N . PRO A 1 223 ? 21.031 -2.557 -34.178 1.00 93.69 223 PRO A N 1
ATOM 1721 C CA . PRO A 1 223 ? 22.167 -2.192 -33.318 1.00 93.69 223 PRO A CA 1
ATOM 1722 C C . PRO A 1 223 ? 21.868 -1.067 -32.318 1.00 93.69 223 PRO A C 1
ATOM 1724 O O . PRO A 1 223 ? 22.617 -0.896 -31.365 1.00 93.69 223 PRO A O 1
ATOM 1727 N N . ASN A 1 224 ? 20.796 -0.315 -32.561 1.00 95.44 224 ASN A N 1
ATOM 1728 C CA . ASN A 1 224 ? 20.401 0.879 -31.820 1.00 95.44 224 ASN A CA 1
ATOM 1729 C C . ASN A 1 224 ? 19.152 0.632 -30.962 1.00 95.44 224 ASN A C 1
ATOM 1731 O O . ASN A 1 224 ? 18.498 1.574 -30.529 1.00 95.44 224 ASN A O 1
ATOM 1735 N N . LEU A 1 225 ? 18.778 -0.636 -30.770 1.00 95.31 225 LEU A N 1
ATOM 1736 C CA . LEU A 1 225 ? 17.601 -0.997 -29.998 1.00 95.31 225 LEU A CA 1
ATOM 1737 C C . LEU A 1 225 ? 17.820 -0.640 -28.523 1.00 95.31 225 LEU A C 1
ATOM 1739 O O . LEU A 1 225 ? 18.732 -1.174 -27.898 1.00 95.31 225 LEU A O 1
ATOM 1743 N N . SER A 1 226 ? 16.970 0.243 -28.002 1.00 93.81 226 SER A N 1
ATOM 1744 C CA . SER A 1 226 ? 16.934 0.659 -26.598 1.00 93.81 226 SER A CA 1
ATOM 1745 C C . SER A 1 226 ? 15.782 0.029 -25.824 1.00 93.81 226 SER A C 1
ATOM 1747 O O . SER A 1 226 ? 15.924 -0.290 -24.643 1.00 93.81 226 SER A O 1
ATOM 1749 N N . ARG A 1 227 ? 14.659 -0.250 -26.496 1.00 94.69 227 ARG A N 1
ATOM 1750 C CA . ARG A 1 227 ? 13.477 -0.845 -25.863 1.00 94.69 227 ARG A CA 1
ATOM 1751 C C . ARG A 1 227 ? 12.955 -2.041 -26.644 1.00 94.69 227 ARG A C 1
ATOM 1753 O O . ARG A 1 227 ? 12.692 -1.942 -27.846 1.00 94.69 227 ARG A O 1
ATOM 1760 N N . LEU A 1 228 ? 12.771 -3.164 -25.953 1.00 97.38 228 LEU A N 1
ATOM 1761 C CA . LEU A 1 228 ? 12.270 -4.404 -26.540 1.00 97.38 228 LEU A CA 1
ATOM 1762 C C . LEU A 1 228 ? 11.123 -4.991 -25.711 1.00 97.38 228 LEU A C 1
ATOM 1764 O O . LEU A 1 228 ? 11.268 -5.288 -24.528 1.00 97.38 228 LEU A O 1
ATOM 1768 N N . GLN A 1 229 ? 9.985 -5.195 -26.369 1.00 97.69 229 GLN A N 1
ATOM 1769 C CA . GLN A 1 229 ? 8.777 -5.766 -25.777 1.00 97.69 229 GLN A CA 1
ATOM 1770 C C . GLN A 1 229 ? 8.511 -7.162 -26.360 1.00 97.69 229 GLN A C 1
ATOM 1772 O O . GLN A 1 229 ? 8.206 -7.288 -27.548 1.00 97.69 229 GLN A O 1
ATOM 1777 N N . LEU A 1 230 ? 8.640 -8.201 -25.527 1.00 97.81 230 LEU A N 1
ATOM 1778 C CA . LEU A 1 230 ? 8.453 -9.623 -25.857 1.00 97.81 230 LEU A CA 1
ATOM 1779 C C . LEU A 1 230 ? 7.326 -10.278 -25.046 1.00 97.81 230 LEU A C 1
ATOM 1781 O O . LEU A 1 230 ? 7.198 -11.504 -25.048 1.00 97.81 230 LEU A O 1
ATOM 1785 N N . GLN A 1 231 ? 6.517 -9.502 -24.329 1.00 94.75 231 GLN A N 1
ATOM 1786 C CA . GLN A 1 231 ? 5.538 -10.051 -23.406 1.00 94.75 231 GLN A CA 1
ATOM 1787 C C . GLN A 1 231 ? 4.531 -10.972 -24.097 1.00 94.75 231 GLN A C 1
ATOM 1789 O O . GLN A 1 231 ? 4.049 -10.673 -25.191 1.00 94.75 231 GLN A O 1
ATOM 1794 N N . LYS A 1 232 ? 4.211 -12.096 -23.446 1.00 96.38 232 LYS A N 1
ATOM 1795 C CA . LYS A 1 232 ? 3.308 -13.144 -23.953 1.00 96.38 232 LYS A CA 1
ATOM 1796 C C . LYS A 1 232 ? 3.702 -13.666 -25.345 1.00 96.38 232 LYS A C 1
ATOM 1798 O O . LYS A 1 232 ? 2.836 -13.954 -26.169 1.00 96.38 232 LYS A O 1
ATOM 1803 N N . THR A 1 233 ? 5.002 -13.787 -25.603 1.00 98.38 233 THR A N 1
ATOM 1804 C CA . THR A 1 233 ? 5.556 -14.496 -26.770 1.00 98.38 233 THR A CA 1
ATOM 1805 C C . THR A 1 233 ? 6.092 -15.874 -26.362 1.00 98.38 233 THR A C 1
ATOM 1807 O O . THR A 1 233 ? 5.983 -16.280 -25.206 1.00 98.38 233 THR A O 1
ATOM 1810 N N . ARG A 1 234 ? 6.683 -16.612 -27.308 1.00 98.00 234 ARG A N 1
ATOM 1811 C CA . ARG A 1 234 ? 7.364 -17.895 -27.065 1.00 98.00 234 ARG A CA 1
ATOM 1812 C C . ARG A 1 234 ? 8.888 -17.739 -26.977 1.00 98.00 234 ARG A C 1
ATOM 1814 O O . ARG A 1 234 ? 9.601 -18.701 -27.236 1.00 98.00 234 ARG A O 1
ATOM 1821 N N . ALA A 1 235 ? 9.384 -16.536 -26.683 1.00 98.31 235 ALA A N 1
ATOM 1822 C CA . ALA A 1 235 ? 10.808 -16.299 -26.466 1.00 98.31 235 ALA A CA 1
ATOM 1823 C C . ALA A 1 235 ? 11.322 -17.121 -25.270 1.00 98.31 235 ALA A C 1
ATOM 1825 O O . ALA A 1 235 ? 10.665 -17.165 -24.226 1.00 98.31 235 ALA A O 1
ATOM 1826 N N . GLY A 1 236 ? 12.478 -17.753 -25.442 1.00 98.19 236 GLY A N 1
ATOM 1827 C CA . GLY A 1 236 ? 13.236 -18.473 -24.426 1.00 98.19 236 GLY A CA 1
ATOM 1828 C C . GLY A 1 236 ? 14.641 -17.891 -24.271 1.00 98.19 236 GLY A C 1
ATOM 1829 O O . GLY A 1 236 ? 14.915 -16.753 -24.664 1.00 98.19 236 GLY A O 1
ATOM 1830 N N . ASP A 1 237 ? 15.543 -18.663 -23.672 1.00 98.25 237 ASP A N 1
ATOM 1831 C CA . ASP A 1 237 ? 16.892 -18.191 -23.336 1.00 98.25 237 ASP A CA 1
ATOM 1832 C C . ASP A 1 237 ? 17.748 -17.861 -24.569 1.00 98.25 237 ASP A C 1
ATOM 1834 O O . ASP A 1 237 ? 18.579 -16.949 -24.526 1.00 98.25 237 ASP A O 1
ATOM 1838 N N . GLU A 1 238 ? 17.509 -18.531 -25.702 1.00 97.50 238 GLU A N 1
ATOM 1839 C CA . GLU A 1 238 ? 18.212 -18.219 -26.949 1.00 97.50 238 GLU A CA 1
ATOM 1840 C C . GLU A 1 238 ? 17.768 -16.868 -27.523 1.00 97.50 238 GLU A C 1
ATOM 1842 O O . GLU A 1 238 ? 18.544 -16.198 -28.199 1.00 97.50 238 GLU A O 1
ATOM 1847 N N . ALA A 1 239 ? 16.552 -16.395 -27.238 1.00 97.44 239 ALA A N 1
ATOM 1848 C CA . ALA A 1 239 ? 16.194 -15.026 -27.586 1.00 97.44 239 ALA A CA 1
ATOM 1849 C C . ALA A 1 239 ? 17.032 -13.996 -26.830 1.00 97.44 239 ALA A C 1
ATOM 1851 O O . ALA A 1 239 ? 17.436 -12.997 -27.427 1.00 97.44 239 ALA A O 1
ATOM 1852 N N . ILE A 1 240 ? 17.317 -14.251 -25.552 1.00 97.75 240 ILE A N 1
ATOM 1853 C CA . ILE A 1 240 ? 18.080 -13.337 -24.699 1.00 97.75 240 ILE A CA 1
ATOM 1854 C C . ILE A 1 240 ? 19.573 -13.380 -25.025 1.00 97.75 240 ILE A C 1
ATOM 1856 O O . ILE A 1 240 ? 20.213 -12.329 -25.059 1.00 97.75 240 ILE A O 1
ATOM 1860 N N . SER A 1 241 ? 20.121 -14.554 -25.355 1.00 95.88 241 SER A N 1
ATOM 1861 C CA . SER A 1 241 ? 21.529 -14.700 -25.760 1.00 95.88 241 SER A CA 1
ATOM 1862 C C . SER A 1 241 ? 21.884 -13.819 -26.972 1.00 95.88 241 SER A C 1
ATOM 1864 O O . SER A 1 241 ? 22.993 -13.291 -27.076 1.00 95.88 241 SER A O 1
ATOM 1866 N N . GLN A 1 242 ? 20.920 -13.578 -27.871 1.00 95.12 242 GLN A N 1
ATOM 1867 C CA . GLN A 1 242 ? 21.091 -12.721 -29.051 1.00 95.12 242 GLN A CA 1
ATOM 1868 C C . GLN A 1 242 ? 21.122 -11.214 -28.727 1.00 95.12 242 GLN A C 1
ATOM 1870 O O . GLN A 1 242 ? 21.430 -10.416 -29.620 1.00 95.12 242 GLN A O 1
ATOM 1875 N N . LEU A 1 243 ? 20.801 -10.811 -27.491 1.00 94.50 243 LEU A N 1
ATOM 1876 C CA . LEU A 1 243 ? 20.700 -9.408 -27.071 1.00 94.50 243 LEU A CA 1
ATOM 1877 C C . LEU A 1 243 ? 21.977 -8.864 -26.425 1.00 94.50 243 LEU A C 1
ATOM 1879 O O . LEU A 1 243 ? 22.159 -7.650 -26.422 1.00 94.50 243 LEU A O 1
ATOM 1883 N N . SER A 1 244 ? 22.889 -9.713 -25.940 1.00 85.44 244 SER A N 1
ATOM 1884 C CA . SER A 1 244 ? 24.065 -9.286 -25.157 1.00 85.44 244 SER A CA 1
ATOM 1885 C C . SER A 1 244 ? 24.996 -8.305 -25.893 1.00 85.44 244 SER A C 1
ATOM 1887 O O . SER A 1 244 ? 25.763 -7.580 -25.273 1.00 85.44 244 SER A O 1
ATOM 1889 N N . GLY A 1 245 ? 24.932 -8.245 -27.230 1.00 84.00 245 GLY A N 1
ATOM 1890 C CA . GLY A 1 245 ? 25.693 -7.289 -28.046 1.00 84.00 245 GLY A CA 1
ATOM 1891 C C . GLY A 1 245 ? 25.024 -5.923 -28.264 1.00 84.00 245 GLY A C 1
ATOM 1892 O O . GLY A 1 245 ? 25.601 -5.073 -28.949 1.00 84.00 245 GLY A O 1
ATOM 1893 N N . LEU A 1 246 ? 23.808 -5.706 -27.756 1.00 91.44 246 LEU A N 1
ATOM 1894 C CA . LEU A 1 246 ? 23.037 -4.479 -27.960 1.00 91.44 246 LEU A CA 1
ATOM 1895 C C . LEU A 1 246 ? 23.402 -3.437 -26.903 1.00 91.44 246 LEU A C 1
ATOM 1897 O O . LEU A 1 246 ? 22.874 -3.426 -25.797 1.00 91.44 246 LEU A O 1
ATOM 1901 N N . LYS A 1 247 ? 24.305 -2.528 -27.277 1.00 88.19 247 LYS A N 1
ATOM 1902 C CA . LYS A 1 247 ? 24.879 -1.517 -26.375 1.00 88.19 247 LYS A CA 1
ATOM 1903 C C . LYS A 1 247 ? 23.865 -0.537 -25.790 1.00 88.19 247 LYS A C 1
ATOM 1905 O O . LYS A 1 247 ? 24.155 0.058 -24.763 1.00 88.19 247 LYS A O 1
ATOM 1910 N N . TYR A 1 248 ? 22.732 -0.355 -26.466 1.00 91.12 248 TYR A N 1
ATOM 1911 C CA . TYR A 1 248 ? 21.735 0.641 -26.098 1.00 91.12 248 TYR A CA 1
ATOM 1912 C C . TYR A 1 248 ? 20.515 0.049 -25.388 1.00 91.12 248 TYR A C 1
ATOM 1914 O O . TYR A 1 248 ? 19.637 0.816 -25.022 1.00 91.12 248 TYR A O 1
ATOM 1922 N N . LEU A 1 249 ? 20.424 -1.279 -25.216 1.00 93.56 249 LEU A N 1
ATOM 1923 C CA . LEU A 1 249 ? 19.218 -1.926 -24.693 1.00 93.56 249 LEU A CA 1
ATOM 1924 C C . LEU A 1 249 ? 19.041 -1.624 -23.199 1.00 93.56 249 LEU A C 1
ATOM 1926 O O . LEU A 1 249 ? 19.685 -2.246 -22.360 1.00 93.56 249 LEU A O 1
ATOM 1930 N N . GLU A 1 250 ? 18.144 -0.690 -22.890 1.00 91.75 250 GLU A N 1
ATOM 1931 C CA . GLU A 1 250 ? 17.864 -0.202 -21.537 1.00 91.75 250 GLU A CA 1
ATOM 1932 C C . GLU A 1 250 ? 16.659 -0.874 -20.895 1.00 91.75 250 GLU A C 1
ATOM 1934 O O . GLU A 1 250 ? 16.648 -1.093 -19.684 1.00 91.75 250 GLU A O 1
ATOM 1939 N N . SER A 1 251 ? 15.637 -1.191 -21.692 1.00 92.81 251 SER A N 1
ATOM 1940 C CA . SER A 1 251 ? 14.381 -1.738 -21.186 1.00 92.81 251 SER A CA 1
ATOM 1941 C C . SER A 1 251 ? 13.953 -2.975 -21.956 1.00 92.81 251 SER A C 1
ATOM 1943 O O . SER A 1 251 ? 13.808 -2.960 -23.186 1.00 92.81 251 SER A O 1
ATOM 1945 N N . LEU A 1 252 ? 13.727 -4.051 -21.207 1.00 95.88 252 LEU A N 1
ATOM 1946 C CA . LEU A 1 252 ? 13.347 -5.351 -21.731 1.00 95.88 252 LEU A CA 1
ATOM 1947 C C . LEU A 1 252 ? 12.123 -5.886 -20.985 1.00 95.88 252 LEU A C 1
ATOM 1949 O O . LEU A 1 252 ? 12.155 -6.107 -19.775 1.00 95.88 252 LEU A O 1
ATOM 1953 N N . ASN A 1 253 ? 11.043 -6.137 -21.722 1.00 96.31 253 ASN A N 1
ATOM 1954 C CA . ASN A 1 253 ? 9.853 -6.786 -21.184 1.00 96.31 253 ASN A CA 1
ATOM 1955 C C . ASN A 1 253 ? 9.747 -8.226 -21.685 1.00 96.31 253 ASN A C 1
ATOM 1957 O O . ASN A 1 253 ? 9.517 -8.459 -22.871 1.00 96.31 253 ASN A O 1
ATOM 1961 N N . ILE A 1 254 ? 9.890 -9.178 -20.766 1.00 97.12 254 ILE A N 1
ATOM 1962 C CA . ILE A 1 254 ? 9.800 -10.626 -20.996 1.00 97.12 254 ILE A CA 1
ATOM 1963 C C . ILE A 1 254 ? 8.644 -11.244 -20.193 1.00 97.12 254 ILE A C 1
ATOM 1965 O O . ILE A 1 254 ? 8.639 -12.448 -19.925 1.00 97.12 254 ILE A O 1
ATOM 1969 N N . TYR A 1 255 ? 7.650 -10.432 -19.815 1.00 94.69 255 TYR A N 1
ATOM 1970 C CA . TYR A 1 255 ? 6.487 -10.877 -19.053 1.00 94.69 255 TYR A CA 1
ATOM 1971 C C . TYR A 1 255 ? 5.795 -12.067 -19.733 1.00 94.69 255 TYR A C 1
ATOM 1973 O O . TYR A 1 255 ? 5.399 -11.990 -20.899 1.00 94.69 255 TYR A O 1
ATOM 1981 N N . GLY A 1 256 ? 5.603 -13.172 -19.011 1.00 95.00 256 GLY A N 1
ATOM 1982 C CA . GLY A 1 256 ? 4.884 -14.333 -19.545 1.00 95.00 256 GLY A CA 1
ATOM 1983 C C . GLY A 1 256 ? 5.602 -15.078 -20.679 1.00 95.00 256 GLY A C 1
ATOM 1984 O O . GLY A 1 256 ? 4.916 -15.582 -21.569 1.00 95.00 256 GLY A O 1
ATOM 1985 N N . THR A 1 257 ? 6.938 -15.086 -20.696 1.00 98.00 257 THR A N 1
ATOM 1986 C CA . THR A 1 257 ? 7.775 -15.813 -21.677 1.00 98.00 257 THR A CA 1
ATOM 1987 C C . THR A 1 257 ? 8.373 -17.099 -21.079 1.00 98.00 257 THR A C 1
ATOM 1989 O O . THR A 1 257 ? 8.111 -17.426 -19.926 1.00 98.00 257 THR A O 1
ATOM 1992 N N . GLN A 1 258 ? 9.168 -17.847 -21.856 1.00 97.94 258 GLN A N 1
ATOM 1993 C CA . GLN A 1 258 ? 9.848 -19.083 -21.422 1.00 97.94 258 GLN A CA 1
ATOM 1994 C C . GLN A 1 258 ? 11.299 -18.844 -20.971 1.00 97.94 258 GLN A C 1
ATOM 1996 O O . GLN A 1 258 ? 12.037 -19.798 -20.748 1.00 97.94 258 GLN A O 1
ATOM 2001 N N . VAL A 1 259 ? 11.716 -17.581 -20.865 1.00 98.44 259 VAL A N 1
ATOM 2002 C CA . VAL A 1 259 ? 13.054 -17.188 -20.405 1.00 98.44 259 VAL A CA 1
ATOM 2003 C C . VAL A 1 259 ? 13.264 -17.670 -18.974 1.00 98.44 259 VAL A C 1
ATOM 2005 O O . VAL A 1 259 ? 12.398 -17.432 -18.133 1.00 98.44 259 VAL A O 1
ATOM 2008 N N . SER A 1 260 ? 14.393 -18.326 -18.711 1.00 98.00 260 SER A N 1
ATOM 2009 C CA . SER A 1 260 ? 14.716 -18.972 -17.438 1.00 98.00 260 SER A CA 1
ATOM 2010 C C . SER A 1 260 ? 15.978 -18.394 -16.791 1.00 98.00 260 SER A C 1
ATOM 2012 O O . SER A 1 260 ? 16.604 -17.465 -17.309 1.00 98.00 260 SER A O 1
ATOM 2014 N N . ASP A 1 261 ? 16.387 -18.965 -15.656 1.00 98.00 261 ASP A N 1
ATOM 2015 C CA . ASP A 1 261 ? 17.615 -18.585 -14.947 1.00 98.00 261 ASP A CA 1
ATOM 2016 C C . ASP A 1 261 ? 18.886 -18.707 -15.801 1.00 98.00 261 ASP A C 1
ATOM 2018 O O . ASP A 1 261 ? 19.889 -18.049 -15.514 1.00 98.00 261 ASP A O 1
ATOM 2022 N N . ALA A 1 262 ? 18.852 -19.490 -16.886 1.00 97.38 262 ALA A N 1
ATOM 2023 C CA . ALA A 1 262 ? 19.957 -19.580 -17.838 1.00 97.38 262 ALA A CA 1
ATOM 2024 C C . ALA A 1 262 ? 20.278 -18.230 -18.511 1.00 97.38 262 ALA A C 1
ATOM 2026 O O . ALA A 1 262 ? 21.397 -18.025 -18.982 1.00 97.38 262 ALA A O 1
ATOM 2027 N N . SER A 1 263 ? 19.328 -17.291 -18.522 1.00 97.56 263 SER A N 1
ATOM 2028 C CA . SER A 1 263 ? 19.512 -15.948 -19.072 1.00 97.56 263 SER A CA 1
ATOM 2029 C C . SER A 1 263 ? 20.086 -14.922 -18.092 1.00 97.56 263 SER A C 1
ATOM 2031 O O . SER A 1 263 ? 20.398 -13.811 -18.521 1.00 97.56 263 SER A O 1
ATOM 2033 N N . VAL A 1 264 ? 20.271 -15.254 -16.807 1.00 96.62 264 VAL A N 1
ATOM 2034 C CA . VAL A 1 264 ? 20.763 -14.290 -15.800 1.00 96.62 264 VAL A CA 1
ATOM 2035 C C . VAL A 1 264 ? 22.115 -13.695 -16.201 1.00 96.62 264 VAL A C 1
ATOM 2037 O O . VAL A 1 264 ? 22.267 -12.475 -16.207 1.00 96.62 264 VAL A O 1
ATOM 2040 N N . ASP A 1 265 ? 23.067 -14.526 -16.635 1.00 95.31 265 ASP A N 1
ATOM 2041 C CA . ASP A 1 265 ? 24.384 -14.052 -17.090 1.00 95.31 265 ASP A CA 1
ATOM 2042 C C . ASP A 1 265 ? 24.305 -13.189 -18.352 1.00 95.31 265 ASP A C 1
ATOM 2044 O O . ASP A 1 265 ? 25.093 -12.258 -18.525 1.00 95.31 265 ASP A O 1
ATOM 2048 N N . ASN A 1 266 ? 23.311 -13.433 -19.210 1.00 96.00 266 ASN A N 1
ATOM 2049 C CA . ASN A 1 266 ? 23.087 -12.595 -20.381 1.00 96.00 266 ASN A CA 1
ATOM 2050 C C . ASN A 1 266 ? 22.649 -11.186 -19.960 1.00 96.00 266 ASN A C 1
ATOM 2052 O O . ASN A 1 266 ? 23.166 -10.217 -20.507 1.00 96.00 266 ASN A O 1
ATOM 2056 N N . PHE A 1 267 ? 21.752 -11.047 -18.975 1.00 95.25 267 PHE A N 1
ATOM 2057 C CA . PHE A 1 267 ? 21.342 -9.731 -18.457 1.00 95.25 267 PHE A CA 1
ATOM 2058 C C . PHE A 1 267 ? 22.498 -8.979 -17.785 1.00 95.25 267 PHE A C 1
ATOM 2060 O O . PHE A 1 267 ? 22.600 -7.758 -17.916 1.00 95.25 267 PHE A O 1
ATOM 2067 N N . LEU A 1 268 ? 23.393 -9.697 -17.099 1.00 92.06 268 LEU A N 1
ATOM 2068 C CA . LEU A 1 268 ? 24.603 -9.114 -16.511 1.00 92.06 268 LEU A CA 1
ATOM 2069 C C . LEU A 1 268 ? 25.574 -8.600 -17.579 1.00 92.06 268 LEU A C 1
ATOM 2071 O O . LEU A 1 268 ? 26.216 -7.572 -17.385 1.00 92.06 268 LEU A O 1
ATOM 2075 N N . ALA A 1 269 ? 25.629 -9.265 -18.733 1.00 91.62 269 ALA A N 1
ATOM 2076 C CA . ALA A 1 269 ? 26.435 -8.843 -19.873 1.00 91.62 269 ALA A CA 1
ATOM 2077 C C . ALA A 1 269 ? 25.827 -7.675 -20.681 1.00 91.62 269 ALA A C 1
ATOM 2079 O O . ALA A 1 269 ? 26.468 -7.205 -21.621 1.00 91.62 269 ALA A O 1
ATOM 2080 N N . MET A 1 270 ? 24.616 -7.201 -20.351 1.00 91.69 270 MET A N 1
ATOM 2081 C CA . MET A 1 270 ? 23.956 -6.067 -21.014 1.00 91.69 270 MET A CA 1
ATOM 2082 C C . MET A 1 270 ? 24.190 -4.767 -20.224 1.00 91.69 270 MET A C 1
ATOM 2084 O O . MET A 1 270 ? 23.422 -4.468 -19.306 1.00 91.69 270 MET A O 1
ATOM 2088 N N . PRO A 1 271 ? 25.205 -3.954 -20.570 1.00 84.56 271 PRO A N 1
ATOM 2089 C CA . PRO A 1 271 ? 25.673 -2.864 -19.708 1.00 84.56 271 PRO A CA 1
ATOM 2090 C C . PRO A 1 271 ? 24.641 -1.749 -19.496 1.00 84.56 271 PRO A C 1
ATOM 2092 O O . PRO A 1 271 ? 24.626 -1.136 -18.433 1.00 84.56 271 PRO A O 1
ATOM 2095 N N . ALA A 1 272 ? 23.774 -1.503 -20.483 1.00 89.00 272 ALA A N 1
ATOM 2096 C CA . ALA A 1 272 ? 22.758 -0.454 -20.421 1.00 89.00 272 ALA A CA 1
ATOM 2097 C C . ALA A 1 272 ? 21.423 -0.911 -19.815 1.00 89.00 272 ALA A C 1
ATOM 2099 O O . ALA A 1 272 ? 20.569 -0.078 -19.524 1.00 89.00 272 ALA A O 1
ATOM 2100 N N . LEU A 1 273 ? 21.220 -2.221 -19.614 1.00 92.44 273 LEU A N 1
ATOM 2101 C CA . LEU A 1 273 ? 19.929 -2.752 -19.176 1.00 92.44 273 LEU A CA 1
ATOM 2102 C C . LEU A 1 273 ? 19.612 -2.260 -17.762 1.00 92.44 273 LEU A C 1
ATOM 2104 O O . LEU A 1 273 ? 20.252 -2.684 -16.807 1.00 92.44 273 LEU A O 1
ATOM 2108 N N . SER A 1 274 ? 18.631 -1.377 -17.629 1.00 89.94 274 SER A N 1
ATOM 2109 C CA . SER A 1 274 ? 18.226 -0.773 -16.357 1.00 89.94 274 SER A CA 1
ATOM 2110 C C . SER A 1 274 ? 16.840 -1.234 -15.918 1.00 89.94 274 SER A C 1
ATOM 2112 O O . SER A 1 274 ? 16.579 -1.286 -14.721 1.00 89.94 274 SER A O 1
ATOM 2114 N N . HIS A 1 275 ? 15.973 -1.628 -16.857 1.00 90.75 275 HIS A N 1
ATOM 2115 C CA . HIS A 1 275 ? 14.612 -2.083 -16.576 1.00 90.75 275 HIS A CA 1
ATOM 2116 C C . HIS A 1 275 ? 14.374 -3.479 -17.154 1.00 90.75 275 HIS A C 1
ATOM 2118 O O . HIS A 1 275 ? 14.511 -3.705 -18.360 1.00 90.75 275 HIS A O 1
ATOM 2124 N N . LEU A 1 276 ? 13.965 -4.411 -16.294 1.00 94.25 276 LEU A N 1
ATOM 2125 C CA . LEU A 1 276 ? 13.627 -5.777 -16.678 1.00 94.25 276 LEU A CA 1
ATOM 2126 C C . LEU A 1 276 ? 12.257 -6.156 -16.116 1.00 94.25 276 LEU A C 1
ATOM 2128 O O . LEU A 1 276 ? 12.096 -6.306 -14.910 1.00 94.25 276 LEU A O 1
ATOM 2132 N N . TYR A 1 277 ? 11.276 -6.380 -16.986 1.00 93.94 277 TYR A N 1
ATOM 2133 C CA . TYR A 1 277 ? 9.954 -6.871 -16.588 1.00 93.94 277 TYR A CA 1
ATOM 2134 C C . TYR A 1 277 ? 9.903 -8.387 -16.791 1.00 93.94 277 TYR A C 1
ATOM 2136 O O . TYR A 1 277 ? 9.727 -8.862 -17.914 1.00 93.94 277 TYR A O 1
ATOM 2144 N N . ALA A 1 278 ? 10.090 -9.139 -15.707 1.00 94.56 278 ALA A N 1
ATOM 2145 C CA . ALA A 1 278 ? 10.290 -10.591 -15.695 1.00 94.56 278 ALA A CA 1
ATOM 2146 C C . ALA A 1 278 ? 9.115 -11.397 -15.112 1.00 94.56 278 ALA A C 1
ATOM 2148 O O . ALA A 1 278 ? 9.185 -12.624 -15.017 1.00 94.56 278 ALA A O 1
ATOM 2149 N N . TRP A 1 279 ? 8.025 -10.736 -14.720 1.00 89.94 279 TRP A N 1
ATOM 2150 C CA . TRP A 1 279 ? 6.884 -11.408 -14.097 1.00 89.94 279 TRP A CA 1
ATOM 2151 C C . TRP A 1 279 ? 6.305 -12.526 -14.984 1.00 89.94 279 TRP A C 1
ATOM 2153 O O . TRP A 1 279 ? 6.219 -12.401 -16.204 1.00 89.94 279 TRP A O 1
ATOM 2163 N N . GLN A 1 280 ? 5.912 -13.649 -14.380 1.00 92.06 280 GLN A N 1
ATOM 2164 C CA . GLN A 1 280 ? 5.414 -14.839 -15.091 1.00 92.06 280 GLN A CA 1
ATOM 2165 C C . GLN A 1 280 ? 6.357 -15.394 -16.182 1.00 92.06 280 GLN A C 1
ATOM 2167 O O . GLN A 1 280 ? 5.893 -16.124 -17.056 1.00 92.06 280 GLN A O 1
ATOM 2172 N N . SER A 1 281 ? 7.645 -15.045 -16.172 1.00 95.81 281 SER A N 1
ATOM 2173 C CA . SER A 1 281 ? 8.655 -15.785 -16.941 1.00 95.81 281 SER A CA 1
ATOM 2174 C C . SER A 1 281 ? 9.030 -17.090 -16.212 1.00 95.81 281 SER A C 1
ATOM 2176 O O . SER A 1 281 ? 8.446 -17.406 -15.173 1.00 95.81 281 SER A O 1
ATOM 2178 N N . ALA A 1 282 ? 9.967 -17.868 -16.756 1.00 96.44 282 ALA A N 1
ATOM 2179 C CA . ALA A 1 282 ? 10.517 -19.056 -16.099 1.00 96.44 282 ALA A CA 1
ATOM 2180 C C . ALA A 1 282 ? 11.766 -18.744 -15.246 1.00 96.44 282 ALA A C 1
ATOM 2182 O O . ALA A 1 282 ? 12.415 -19.673 -14.766 1.00 96.44 282 ALA A O 1
ATOM 2183 N N . ILE A 1 283 ? 12.125 -17.465 -15.076 1.00 96.12 283 ILE A N 1
ATOM 2184 C CA . ILE A 1 283 ? 13.154 -17.040 -14.120 1.00 96.12 283 ILE A CA 1
ATOM 2185 C C . ILE A 1 283 ? 12.613 -17.292 -12.706 1.00 96.12 283 ILE A C 1
ATOM 2187 O O . ILE A 1 283 ? 11.436 -17.048 -12.448 1.00 96.12 283 ILE A O 1
ATOM 2191 N N . SER A 1 284 ? 13.449 -17.799 -11.808 1.00 94.12 284 SER A N 1
ATOM 2192 C CA . SER A 1 284 ? 13.117 -18.018 -10.402 1.00 94.12 284 SER A CA 1
ATOM 2193 C C . SER A 1 284 ? 13.314 -16.752 -9.561 1.00 94.12 284 SER A C 1
ATOM 2195 O O . SER A 1 284 ? 13.917 -15.762 -9.991 1.00 94.12 284 SER A O 1
ATOM 2197 N N . GLU A 1 285 ? 12.825 -16.779 -8.321 1.00 89.00 285 GLU A N 1
ATOM 2198 C CA . GLU A 1 285 ? 13.091 -15.694 -7.374 1.00 89.00 285 GLU A CA 1
ATOM 2199 C C . GLU A 1 285 ? 14.592 -15.613 -7.063 1.00 89.00 285 GLU A C 1
ATOM 2201 O O . GLU A 1 285 ? 15.168 -14.524 -7.020 1.00 89.00 285 GLU A O 1
ATOM 2206 N N . GLU A 1 286 ? 15.247 -16.767 -6.937 1.00 90.69 286 GLU A N 1
ATOM 2207 C CA . GLU A 1 286 ? 16.688 -16.896 -6.749 1.00 90.69 286 GLU A CA 1
ATOM 2208 C C . GLU A 1 286 ? 17.470 -16.286 -7.921 1.00 90.69 286 GLU A C 1
ATOM 2210 O O . GLU A 1 286 ? 18.434 -15.547 -7.704 1.00 90.69 286 GLU A O 1
ATOM 2215 N N . GLY A 1 287 ? 17.035 -16.529 -9.161 1.00 94.75 287 GLY A N 1
ATOM 2216 C CA . GLY A 1 287 ? 17.638 -15.957 -10.364 1.00 94.75 287 GLY A CA 1
ATOM 2217 C C . GLY A 1 287 ? 17.562 -14.429 -10.397 1.00 94.75 287 GLY A C 1
ATOM 2218 O O . GLY A 1 287 ? 18.557 -13.757 -10.687 1.00 94.75 287 GLY A O 1
ATOM 2219 N N . ILE A 1 288 ? 16.409 -13.859 -10.037 1.00 93.12 288 ILE A N 1
ATOM 2220 C CA . ILE A 1 288 ? 16.239 -12.401 -9.933 1.00 93.12 288 ILE A CA 1
ATOM 2221 C C . ILE A 1 288 ? 17.042 -11.816 -8.772 1.00 93.12 288 ILE A C 1
ATOM 2223 O O . ILE A 1 288 ? 17.604 -10.728 -8.912 1.00 93.12 288 ILE A O 1
ATOM 2227 N N . ASN A 1 289 ? 17.121 -12.509 -7.637 1.00 89.69 289 ASN A N 1
ATOM 2228 C CA . ASN A 1 289 ? 17.920 -12.054 -6.503 1.00 89.69 289 ASN A CA 1
ATOM 2229 C C . ASN A 1 289 ? 19.407 -12.009 -6.864 1.00 89.69 289 ASN A C 1
ATOM 2231 O O . ASN A 1 289 ? 20.030 -10.969 -6.665 1.00 89.69 289 ASN A O 1
ATOM 2235 N N . ARG A 1 290 ? 19.934 -13.040 -7.536 1.00 93.75 290 ARG A N 1
ATOM 2236 C CA . ARG A 1 290 ? 21.301 -13.031 -8.082 1.00 93.75 290 ARG A CA 1
ATOM 2237 C C . ARG A 1 290 ? 21.541 -11.856 -9.038 1.00 93.75 290 ARG A C 1
ATOM 2239 O O . ARG A 1 290 ? 22.602 -11.237 -8.999 1.00 93.75 290 ARG A O 1
ATOM 2246 N N . LEU A 1 291 ? 20.571 -11.537 -9.899 1.00 93.62 291 LEU A N 1
ATOM 2247 C CA . LEU A 1 291 ? 20.663 -10.387 -10.804 1.00 93.62 291 LEU A CA 1
ATOM 2248 C C . LEU A 1 291 ? 20.746 -9.059 -10.034 1.00 93.62 291 LEU A C 1
ATOM 2250 O O . LEU A 1 291 ? 21.596 -8.230 -10.348 1.00 93.62 291 LEU A O 1
ATOM 2254 N N . ARG A 1 292 ? 19.892 -8.863 -9.023 1.00 90.69 292 ARG A N 1
ATOM 2255 C CA . ARG A 1 292 ? 19.871 -7.646 -8.192 1.00 90.69 292 ARG A CA 1
ATOM 2256 C C . ARG A 1 292 ? 21.114 -7.513 -7.314 1.00 90.69 292 ARG A C 1
ATOM 2258 O O . ARG A 1 292 ? 21.613 -6.411 -7.155 1.00 90.69 292 ARG A O 1
ATOM 2265 N N . GLU A 1 293 ? 21.641 -8.613 -6.787 1.00 90.06 293 GLU A N 1
ATOM 2266 C CA . GLU A 1 293 ? 22.898 -8.618 -6.024 1.00 90.06 293 GLU A CA 1
ATOM 2267 C C . GLU A 1 293 ? 24.092 -8.193 -6.886 1.00 90.06 293 GLU A C 1
ATOM 2269 O O . GLU A 1 293 ? 24.972 -7.465 -6.433 1.00 90.06 293 GLU A O 1
ATOM 2274 N N . ALA A 1 294 ? 24.126 -8.631 -8.146 1.00 92.31 294 ALA A N 1
ATOM 2275 C CA . ALA A 1 294 ? 25.190 -8.267 -9.074 1.00 92.31 294 ALA A CA 1
ATOM 2276 C C . ALA A 1 294 ? 25.000 -6.874 -9.703 1.00 92.31 294 ALA A C 1
ATOM 2278 O O . ALA A 1 294 ? 25.983 -6.263 -10.118 1.00 92.31 294 ALA A O 1
ATOM 2279 N N . ARG A 1 295 ? 23.760 -6.373 -9.786 1.00 91.31 295 ARG A N 1
ATOM 2280 C CA . ARG A 1 295 ? 23.416 -5.047 -10.326 1.00 91.31 295 ARG A CA 1
ATOM 2281 C C . ARG A 1 295 ? 22.364 -4.355 -9.447 1.00 91.31 295 ARG A C 1
ATOM 2283 O O . ARG A 1 295 ? 21.194 -4.335 -9.825 1.00 91.31 295 ARG A O 1
ATOM 2290 N N . PRO A 1 296 ? 22.748 -3.753 -8.309 1.00 90.25 296 PRO A N 1
ATOM 2291 C CA . PRO A 1 296 ? 21.806 -3.209 -7.323 1.00 90.25 296 PRO A CA 1
ATOM 2292 C C . PRO A 1 296 ? 20.852 -2.132 -7.850 1.00 90.25 296 PRO A C 1
ATOM 2294 O O . PRO A 1 296 ? 19.742 -1.995 -7.344 1.00 90.25 296 PRO A O 1
ATOM 2297 N N . LEU A 1 297 ? 21.248 -1.394 -8.893 1.00 88.94 297 LEU A N 1
ATOM 2298 C CA . LEU A 1 297 ? 20.413 -0.356 -9.508 1.00 88.94 297 LEU A CA 1
ATOM 2299 C C . LEU A 1 297 ? 19.449 -0.876 -10.588 1.00 88.94 297 LEU A C 1
ATOM 2301 O O . LEU A 1 297 ? 18.652 -0.098 -11.114 1.00 88.94 297 LEU A O 1
ATOM 2305 N N . ILE A 1 298 ? 19.486 -2.170 -10.937 1.00 89.44 298 ILE A N 1
ATOM 2306 C CA . ILE A 1 298 ? 18.565 -2.714 -11.939 1.00 89.44 298 ILE A CA 1
ATOM 2307 C C . ILE A 1 298 ? 17.135 -2.774 -11.390 1.00 89.44 298 ILE A C 1
ATOM 2309 O O . ILE A 1 298 ? 16.836 -3.424 -10.385 1.00 89.44 298 ILE A O 1
ATOM 2313 N N . GLN A 1 299 ? 16.201 -2.158 -12.106 1.00 88.06 299 GLN A N 1
ATOM 2314 C CA . GLN A 1 299 ? 14.776 -2.263 -11.830 1.00 88.06 299 GLN A CA 1
ATOM 2315 C C . GLN A 1 299 ? 14.223 -3.562 -12.429 1.00 88.06 299 GLN A C 1
ATOM 2317 O O . GLN A 1 299 ? 13.595 -3.580 -13.490 1.00 88.06 299 GLN A O 1
ATOM 2322 N N . ALA A 1 300 ? 14.476 -4.679 -11.747 1.00 90.06 300 ALA A N 1
ATOM 2323 C CA . ALA A 1 300 ? 13.915 -5.976 -12.111 1.00 90.06 300 ALA A CA 1
ATOM 2324 C C . ALA A 1 300 ? 12.534 -6.172 -11.461 1.00 90.06 300 ALA A C 1
ATOM 2326 O O . ALA A 1 300 ? 12.439 -6.394 -10.256 1.00 90.06 300 ALA A O 1
ATOM 2327 N N . GLN A 1 301 ? 11.457 -6.116 -12.242 1.00 85.44 301 GLN A N 1
ATOM 2328 C CA . GLN A 1 301 ? 10.091 -6.403 -11.797 1.00 85.44 301 GLN A CA 1
ATOM 2329 C C . GLN A 1 301 ? 9.760 -7.884 -12.012 1.00 85.44 301 GLN A C 1
ATOM 2331 O O . GLN A 1 301 ? 9.463 -8.317 -13.125 1.00 85.44 301 GLN A O 1
ATOM 2336 N N . TYR A 1 302 ? 9.815 -8.670 -10.939 1.00 82.44 302 TYR A N 1
ATOM 2337 C CA . TYR A 1 302 ? 9.577 -10.120 -10.967 1.00 82.44 302 TYR A CA 1
ATOM 2338 C C . TYR A 1 302 ? 8.195 -10.531 -10.454 1.00 82.44 302 TYR A C 1
ATOM 2340 O O . TYR A 1 302 ? 7.650 -11.554 -10.856 1.00 82.44 302 TYR A O 1
ATOM 2348 N N . GLN A 1 303 ? 7.598 -9.708 -9.603 1.00 75.44 303 GLN A N 1
ATOM 2349 C CA . GLN A 1 303 ? 6.275 -9.919 -9.041 1.00 75.44 303 GLN A CA 1
ATOM 2350 C C . GLN A 1 303 ? 5.584 -8.574 -8.860 1.00 75.44 303 GLN A C 1
ATOM 2352 O O . GLN A 1 303 ? 6.227 -7.525 -8.916 1.00 75.44 303 GLN A O 1
ATOM 2357 N N . MET A 1 304 ? 4.271 -8.616 -8.662 1.00 63.72 304 MET A N 1
ATOM 2358 C CA . MET A 1 304 ? 3.513 -7.431 -8.288 1.00 63.72 304 MET A CA 1
ATOM 2359 C C . MET A 1 304 ? 3.992 -6.959 -6.914 1.00 63.72 304 MET A C 1
ATOM 2361 O O . MET A 1 304 ? 4.161 -7.781 -6.016 1.00 63.72 304 MET A O 1
ATOM 2365 N N . ASP A 1 305 ? 4.248 -5.661 -6.769 1.00 56.00 305 ASP A N 1
ATOM 2366 C CA . ASP A 1 305 ? 4.706 -5.098 -5.503 1.00 56.00 305 ASP A CA 1
ATOM 2367 C C . ASP A 1 305 ? 3.659 -5.366 -4.408 1.00 56.00 305 ASP A C 1
ATOM 2369 O O . ASP A 1 305 ? 2.504 -4.946 -4.509 1.00 56.00 305 ASP A O 1
ATOM 2373 N N . GLU A 1 306 ? 4.054 -6.105 -3.370 1.00 47.75 306 GLU A N 1
ATOM 2374 C CA . GLU A 1 306 ? 3.182 -6.437 -2.244 1.00 47.75 306 GLU A CA 1
ATOM 2375 C C . GLU A 1 306 ? 2.761 -5.192 -1.458 1.00 47.75 306 GLU A C 1
ATOM 2377 O O . GLU A 1 306 ? 1.728 -5.220 -0.797 1.00 47.75 306 GLU A O 1
ATOM 2382 N N . SER A 1 307 ? 3.499 -4.080 -1.564 1.00 47.00 307 SER A N 1
ATOM 2383 C CA . SER A 1 307 ? 3.126 -2.802 -0.949 1.00 47.00 307 SER A CA 1
ATOM 2384 C C . SER A 1 307 ? 1.798 -2.246 -1.484 1.00 47.00 307 SER A C 1
ATOM 2386 O O . SER A 1 307 ? 1.127 -1.480 -0.789 1.00 47.00 307 SER A O 1
ATOM 2388 N N . ILE A 1 308 ? 1.378 -2.687 -2.678 1.00 47.28 308 ILE A N 1
ATOM 2389 C CA . ILE A 1 308 ? 0.091 -2.346 -3.298 1.00 47.28 308 ILE A CA 1
ATOM 2390 C C . ILE A 1 308 ? -1.070 -3.025 -2.554 1.00 47.28 308 ILE A C 1
ATOM 2392 O O . ILE A 1 308 ? -2.172 -2.479 -2.471 1.00 47.28 308 ILE A O 1
ATOM 2396 N N . PHE A 1 309 ? -0.831 -4.201 -1.972 1.00 50.22 309 PHE A N 1
ATOM 2397 C CA . PHE A 1 309 ? -1.795 -4.907 -1.136 1.00 50.22 309 PHE A CA 1
ATOM 2398 C C . PHE A 1 309 ? -1.445 -4.615 0.315 1.00 50.22 309 PHE A C 1
ATOM 2400 O O . PHE A 1 309 ? -0.679 -5.350 0.933 1.00 50.22 309 PHE A O 1
ATOM 2407 N N . GLY A 1 310 ? -1.981 -3.520 0.863 1.00 48.59 310 GLY A N 1
ATOM 2408 C CA . GLY A 1 310 ? -1.836 -3.216 2.288 1.00 48.59 310 GLY A CA 1
ATOM 2409 C C . GLY A 1 310 ? -2.002 -4.481 3.143 1.00 48.59 310 GLY A C 1
ATOM 2410 O O . GLY A 1 310 ? -2.848 -5.322 2.832 1.00 48.59 310 GLY A O 1
ATOM 2411 N N . GLU A 1 311 ? -1.150 -4.639 4.167 1.00 57.84 311 GLU A N 1
ATOM 2412 C CA . GLU A 1 311 ? -1.131 -5.831 5.028 1.00 57.84 311 GLU A CA 1
ATOM 2413 C C . GLU A 1 311 ? -2.562 -6.217 5.407 1.00 57.84 311 GLU A C 1
ATOM 2415 O O . GLU A 1 311 ? -3.359 -5.369 5.811 1.00 57.84 311 GLU A O 1
ATOM 2420 N N . ALA A 1 312 ? -2.899 -7.490 5.201 1.00 61.47 312 ALA A N 1
ATOM 2421 C CA . ALA A 1 312 ? -4.243 -7.996 5.388 1.00 61.47 312 ALA A CA 1
ATOM 2422 C C . ALA A 1 312 ? -4.657 -7.788 6.859 1.00 61.47 312 ALA A C 1
ATOM 2424 O O . ALA A 1 312 ? -4.249 -8.532 7.755 1.00 61.47 312 ALA A O 1
ATOM 2425 N N . LYS A 1 313 ? -5.410 -6.712 7.109 1.00 78.31 313 LYS A N 1
ATOM 2426 C CA . LYS A 1 313 ? -5.784 -6.236 8.443 1.00 78.31 313 LYS A CA 1
ATOM 2427 C C . LYS A 1 313 ? -7.238 -6.567 8.736 1.00 78.31 313 LYS A C 1
ATOM 2429 O O . LYS A 1 313 ? -8.119 -6.358 7.899 1.00 78.31 313 LYS A O 1
ATOM 2434 N N . LEU A 1 314 ? -7.489 -7.094 9.930 1.00 85.00 314 LEU A N 1
ATOM 2435 C CA . LEU A 1 314 ? -8.837 -7.429 10.379 1.00 85.00 314 LEU A CA 1
ATOM 2436 C C . LEU A 1 314 ? -9.612 -6.182 10.821 1.00 85.00 314 LEU A C 1
ATOM 2438 O O . LEU A 1 314 ? -9.050 -5.225 11.356 1.00 85.00 314 LEU A O 1
ATOM 2442 N N . ASN A 1 315 ? -10.935 -6.231 10.657 1.00 88.69 315 ASN A N 1
ATOM 2443 C CA . ASN A 1 315 ? -11.835 -5.243 11.249 1.00 88.69 315 ASN A CA 1
ATOM 2444 C C . ASN A 1 315 ? -12.162 -5.618 12.704 1.00 88.69 315 ASN A C 1
ATOM 2446 O O . ASN A 1 315 ? -12.222 -6.814 13.023 1.00 88.69 315 ASN A O 1
ATOM 2450 N N . PRO A 1 316 ? -12.413 -4.622 13.575 1.00 93.12 316 PRO A N 1
ATOM 2451 C CA . PRO A 1 316 ? -12.906 -4.870 14.924 1.00 93.12 316 PRO A CA 1
ATOM 2452 C C . PRO A 1 316 ? -14.199 -5.696 14.908 1.00 93.12 316 PRO A C 1
ATOM 2454 O O . PRO A 1 316 ? -14.986 -5.579 13.960 1.00 93.12 316 PRO A O 1
ATOM 2457 N N . PRO A 1 317 ? -14.444 -6.527 15.934 1.00 95.44 317 PRO A N 1
ATOM 2458 C CA . PRO A 1 317 ? -15.697 -7.255 16.038 1.00 95.44 317 PRO A CA 1
ATOM 2459 C C . PRO A 1 317 ? -16.848 -6.281 16.322 1.00 95.44 317 PRO A C 1
ATOM 2461 O O . PRO A 1 317 ? -16.701 -5.302 17.052 1.00 95.44 317 PRO A O 1
ATOM 2464 N N . MET A 1 318 ? -18.024 -6.569 15.775 1.00 92.94 318 MET A N 1
ATOM 2465 C CA . MET A 1 318 ? -19.247 -5.842 16.090 1.00 92.94 318 MET A CA 1
ATOM 2466 C C . MET A 1 318 ? -19.818 -6.346 17.419 1.00 92.94 318 MET A C 1
ATOM 2468 O O . MET A 1 318 ? -20.096 -7.537 17.569 1.00 92.94 318 MET A O 1
ATOM 2472 N N . ILE A 1 319 ? -20.023 -5.432 18.368 1.00 94.44 319 ILE A N 1
ATOM 2473 C CA . ILE A 1 319 ? -20.654 -5.718 19.661 1.00 94.44 319 ILE A CA 1
ATOM 2474 C C . ILE A 1 319 ? -22.170 -5.547 19.513 1.00 94.44 319 ILE A C 1
ATOM 2476 O O . ILE A 1 319 ? -22.658 -4.434 19.320 1.00 94.44 319 ILE A O 1
ATOM 2480 N N . SER A 1 320 ? -22.917 -6.647 19.605 1.00 90.31 320 SER A N 1
ATOM 2481 C CA . SER A 1 320 ? -24.375 -6.680 19.462 1.00 90.31 320 SER A CA 1
ATOM 2482 C C . SER A 1 320 ? -25.039 -7.041 20.789 1.00 90.31 320 SER A C 1
ATOM 2484 O O . SER A 1 320 ? -24.825 -8.129 21.324 1.00 90.31 320 SER A O 1
ATOM 2486 N N . ALA A 1 321 ? -25.856 -6.131 21.310 1.00 86.31 321 ALA A N 1
ATOM 2487 C CA . ALA A 1 321 ? -26.653 -6.325 22.515 1.00 86.31 321 ALA A CA 1
ATOM 2488 C C . ALA A 1 321 ? -28.058 -5.753 22.303 1.00 86.31 321 ALA A C 1
ATOM 2490 O O . ALA A 1 321 ? -28.239 -4.834 21.506 1.00 86.31 321 ALA A O 1
ATOM 2491 N N . VAL A 1 322 ? -29.042 -6.304 23.017 1.00 77.38 322 VAL A N 1
ATOM 2492 C CA . VAL A 1 322 ? -30.436 -5.824 22.976 1.00 77.38 322 VAL A CA 1
ATOM 2493 C C . VAL A 1 322 ? -30.614 -4.474 23.673 1.00 77.38 322 VAL A C 1
ATOM 2495 O O . VAL A 1 322 ? -31.496 -3.714 23.297 1.00 77.38 322 VAL A O 1
ATOM 2498 N N . SER A 1 323 ? -29.776 -4.183 24.670 1.00 82.25 323 SER A N 1
ATOM 2499 C CA . SER A 1 323 ? -29.729 -2.917 25.401 1.00 82.25 323 SER A CA 1
ATOM 2500 C C . SER A 1 323 ? -28.355 -2.758 26.057 1.00 82.25 323 SER A C 1
ATOM 2502 O O . SER A 1 323 ? -27.694 -3.746 26.374 1.00 82.25 323 SER A O 1
ATOM 2504 N N . GLU A 1 324 ? -27.919 -1.520 26.262 1.00 85.50 324 GLU A N 1
ATOM 2505 C CA . GLU A 1 324 ? -26.756 -1.190 27.102 1.00 85.50 324 GLU A CA 1
ATOM 2506 C C . GLU A 1 324 ? -27.159 -1.031 28.575 1.00 85.50 324 GLU A C 1
ATOM 2508 O O . GLU A 1 324 ? -26.311 -1.108 29.462 1.00 85.50 324 GLU A O 1
ATOM 2513 N N . LEU A 1 325 ? -28.460 -0.860 28.828 1.00 86.31 325 LEU A N 1
ATOM 2514 C CA . LEU A 1 325 ? -29.067 -0.692 30.143 1.00 86.31 325 LEU A CA 1
ATOM 2515 C C . LEU A 1 325 ? -29.824 -1.948 30.560 1.00 86.31 325 LEU A C 1
ATOM 2517 O O . LEU A 1 325 ? -30.586 -2.507 29.765 1.00 86.31 325 LEU A O 1
ATOM 2521 N N . PHE A 1 326 ? -29.639 -2.391 31.801 1.00 87.62 326 PHE A N 1
ATOM 2522 C CA . PHE A 1 326 ? -30.286 -3.602 32.307 1.00 87.62 326 PHE A CA 1
ATOM 2523 C C . PHE A 1 326 ? -30.480 -3.572 33.827 1.00 87.62 326 PHE A C 1
ATOM 2525 O O . PHE A 1 326 ? -29.779 -2.861 34.532 1.00 87.62 326 PHE A O 1
ATOM 2532 N N . VAL A 1 327 ? -31.422 -4.369 34.341 1.00 85.19 327 VAL A N 1
ATOM 2533 C CA . VAL A 1 327 ? -31.672 -4.500 35.792 1.00 85.19 327 VAL A CA 1
ATOM 2534 C C . VAL A 1 327 ? -30.939 -5.720 36.358 1.00 85.19 327 VAL A C 1
ATOM 2536 O O . VAL A 1 327 ? -30.099 -5.586 37.241 1.00 85.19 327 VAL A O 1
ATOM 2539 N N . ASP A 1 328 ? -31.192 -6.908 35.797 1.00 87.06 328 ASP A N 1
ATOM 2540 C CA . ASP A 1 328 ? -30.585 -8.156 36.284 1.00 87.06 328 ASP A CA 1
ATOM 2541 C C . ASP A 1 328 ? -29.327 -8.537 35.497 1.00 87.06 328 ASP A C 1
ATOM 2543 O O . ASP A 1 328 ? -28.243 -8.722 36.051 1.00 87.06 328 ASP A O 1
ATOM 2547 N N . SER A 1 329 ? -29.474 -8.698 34.179 1.00 90.88 329 SER A N 1
ATOM 2548 C CA . SER A 1 329 ? -28.372 -9.033 33.280 1.00 90.88 329 SER A CA 1
ATOM 2549 C C . SER A 1 329 ? -28.716 -8.728 31.828 1.00 90.88 329 SER A C 1
ATOM 2551 O O . SER A 1 329 ? -29.890 -8.638 31.466 1.00 90.88 329 SER A O 1
ATOM 2553 N N . VAL A 1 330 ? -27.690 -8.637 30.986 1.00 93.44 330 VAL A N 1
ATOM 2554 C CA . VAL A 1 330 ? -27.834 -8.553 29.532 1.00 93.44 330 VAL A CA 1
ATOM 2555 C C . VAL A 1 330 ? -26.921 -9.554 28.837 1.00 93.44 330 VAL A C 1
ATOM 2557 O O . VAL A 1 330 ? -25.809 -9.840 29.287 1.00 93.44 330 VAL A O 1
ATOM 2560 N N . VAL A 1 331 ? -27.415 -10.112 27.732 1.00 93.56 331 VAL A N 1
ATOM 2561 C CA . VAL A 1 331 ? -26.644 -11.001 26.863 1.00 93.56 331 VAL A CA 1
ATOM 2562 C C . VAL A 1 331 ? -26.107 -10.194 25.687 1.00 93.56 331 VAL A C 1
ATOM 2564 O O . VAL A 1 331 ? -26.875 -9.581 24.942 1.00 93.56 331 VAL A O 1
ATOM 2567 N N . THR A 1 332 ? -24.794 -10.257 25.497 1.00 93.94 332 THR A N 1
ATOM 2568 C CA . THR A 1 332 ? -24.067 -9.582 24.422 1.00 93.94 332 THR A CA 1
ATOM 2569 C C . THR A 1 332 ? -23.369 -10.613 23.542 1.00 93.94 332 THR A C 1
ATOM 2571 O O . THR A 1 332 ? -22.807 -11.600 24.026 1.00 93.94 332 THR A O 1
ATOM 2574 N N . LYS A 1 333 ? -23.399 -10.386 22.229 1.00 95.94 333 LYS A N 1
ATOM 2575 C CA . LYS A 1 333 ? -22.717 -11.200 21.220 1.00 95.94 333 LYS A CA 1
ATOM 2576 C C . LYS A 1 333 ? -21.664 -10.381 20.488 1.00 95.94 333 LYS A C 1
ATOM 2578 O O . LYS A 1 333 ? -21.832 -9.180 20.284 1.00 95.94 333 LYS A O 1
ATOM 2583 N N . LEU A 1 334 ? -20.598 -11.053 20.069 1.00 95.19 334 LEU A N 1
ATOM 2584 C CA . LEU A 1 334 ? -19.521 -10.477 19.274 1.00 95.19 334 LEU A CA 1
ATOM 2585 C C . LEU A 1 334 ? -19.550 -11.107 17.882 1.00 95.19 334 LEU A C 1
ATOM 2587 O O . LEU A 1 334 ? -19.542 -12.329 17.747 1.00 95.19 334 LEU A O 1
ATOM 2591 N N . VAL A 1 335 ? -19.605 -10.279 16.841 1.00 92.00 335 VAL A N 1
ATOM 2592 C CA . VAL A 1 335 ? -19.720 -10.738 15.451 1.00 92.00 335 VAL A CA 1
ATOM 2593 C C . VAL A 1 335 ? -18.511 -10.268 14.654 1.00 92.00 335 VAL A C 1
ATOM 2595 O O . VAL A 1 335 ? -18.236 -9.075 14.581 1.00 92.00 335 VAL A O 1
ATOM 2598 N N . SER A 1 336 ? -17.802 -11.205 14.026 1.00 88.44 336 SER A N 1
ATOM 2599 C CA . SER A 1 336 ? -16.740 -10.912 13.059 1.00 88.44 336 SER A CA 1
ATOM 2600 C C . SER A 1 336 ? -17.246 -11.161 11.643 1.00 88.44 336 SER A C 1
ATOM 2602 O O . SER A 1 336 ? -17.900 -12.167 11.365 1.00 88.44 336 SER A O 1
ATOM 2604 N N . ASN A 1 337 ? -16.893 -10.262 10.726 1.00 83.50 337 ASN A N 1
ATOM 2605 C CA . ASN A 1 337 ? -17.229 -10.388 9.305 1.00 83.50 337 ASN A CA 1
ATOM 2606 C C . ASN A 1 337 ? -16.269 -11.346 8.571 1.00 83.50 337 ASN A C 1
ATOM 2608 O O . ASN A 1 337 ? -16.433 -11.613 7.381 1.00 83.50 337 ASN A O 1
ATOM 2612 N N . PHE A 1 338 ? -15.254 -11.858 9.272 1.00 81.25 338 PHE A N 1
ATOM 2613 C CA . PHE A 1 338 ? -14.232 -12.745 8.737 1.00 81.25 338 PHE A CA 1
ATOM 2614 C C . PHE A 1 338 ? -14.458 -14.181 9.213 1.00 81.25 338 PHE A C 1
ATOM 2616 O O . PHE A 1 338 ? -14.759 -14.442 10.374 1.00 81.25 338 PHE A O 1
ATOM 2623 N N . ARG A 1 339 ? -14.265 -15.145 8.308 1.00 81.19 339 ARG A N 1
ATOM 2624 C CA . ARG A 1 339 ? -14.302 -16.572 8.656 1.00 81.19 339 ARG A CA 1
ATOM 2625 C C . ARG A 1 339 ? -13.002 -17.003 9.340 1.00 81.19 339 ARG A C 1
ATOM 2627 O O . ARG A 1 339 ? -11.917 -16.546 8.958 1.00 81.19 339 ARG A O 1
ATOM 2634 N N . ASN A 1 340 ? -13.125 -17.970 10.252 1.00 84.12 340 ASN A N 1
ATOM 2635 C CA . ASN A 1 340 ? -12.023 -18.600 10.989 1.00 84.12 340 ASN A CA 1
ATOM 2636 C C . ASN A 1 340 ? -11.177 -17.586 11.777 1.00 84.12 340 ASN A C 1
ATOM 2638 O O . ASN A 1 340 ? -9.956 -17.554 11.634 1.00 84.12 340 ASN A O 1
ATOM 2642 N N . THR A 1 341 ? -11.833 -16.732 12.561 1.00 90.56 341 THR A N 1
ATOM 2643 C CA . THR A 1 341 ? -11.185 -15.762 13.455 1.00 90.56 341 THR A CA 1
ATOM 2644 C C . THR A 1 341 ? -11.496 -16.071 14.912 1.00 90.56 341 THR A C 1
ATOM 2646 O O . THR A 1 341 ? -12.618 -16.472 15.219 1.00 90.56 341 THR A O 1
ATOM 2649 N N . ALA A 1 342 ? -10.535 -15.831 15.800 1.00 92.94 342 ALA A N 1
ATOM 2650 C CA . ALA A 1 342 ? -10.757 -15.796 17.242 1.00 92.94 342 ALA A CA 1
ATOM 2651 C C . ALA A 1 342 ? -11.124 -14.367 17.672 1.00 92.94 342 ALA A C 1
ATOM 2653 O O . ALA A 1 342 ? -10.678 -13.407 17.048 1.00 92.94 342 ALA A O 1
ATOM 2654 N N . ILE A 1 343 ? -11.934 -14.219 18.720 1.00 95.94 343 ILE A N 1
ATOM 2655 C CA . ILE A 1 343 ? -12.243 -12.916 19.321 1.00 95.94 343 ILE A CA 1
ATOM 2656 C C . ILE A 1 343 ? -11.900 -12.999 20.805 1.00 95.94 343 ILE A C 1
ATOM 2658 O O . ILE A 1 343 ? -12.377 -13.903 21.487 1.00 95.94 343 ILE A O 1
ATOM 2662 N N . TYR A 1 344 ? -11.096 -12.065 21.300 1.00 93.75 344 TYR A N 1
ATOM 2663 C CA . TYR A 1 344 ? -10.717 -11.976 22.711 1.00 93.75 344 TYR A CA 1
ATOM 2664 C C . TYR A 1 344 ? -11.307 -10.714 23.329 1.00 93.75 344 TYR A C 1
ATOM 2666 O O . TYR A 1 344 ? -11.450 -9.708 22.629 1.00 93.75 344 TYR A O 1
ATOM 2674 N N . PHE A 1 345 ? -11.662 -10.761 24.615 1.00 96.50 345 PHE A N 1
ATOM 2675 C CA . PHE A 1 345 ? -12.349 -9.655 25.278 1.00 96.50 345 PHE A CA 1
ATOM 2676 C C . PHE A 1 345 ? -12.010 -9.492 26.767 1.00 96.50 345 PHE A C 1
ATOM 2678 O O . PHE A 1 345 ? -11.535 -10.417 27.430 1.00 96.50 345 PHE A O 1
ATOM 2685 N N . THR A 1 346 ? -12.325 -8.307 27.287 1.00 93.31 346 THR A N 1
ATOM 2686 C CA . THR A 1 346 ? -12.265 -7.901 28.701 1.00 93.31 346 THR A CA 1
ATOM 2687 C C . THR A 1 346 ? -13.562 -7.172 29.074 1.00 93.31 346 THR A C 1
ATOM 2689 O O . THR A 1 346 ? -14.255 -6.653 28.200 1.00 93.31 346 THR A O 1
ATOM 2692 N N . LEU A 1 347 ? -13.931 -7.155 30.359 1.00 93.69 347 LEU A N 1
ATOM 2693 C CA . LEU A 1 347 ? -15.155 -6.490 30.859 1.00 93.69 347 LEU A CA 1
ATOM 2694 C C . LEU A 1 347 ? -14.874 -5.319 31.809 1.00 93.69 347 LEU A C 1
ATOM 2696 O O . LEU A 1 347 ? -15.777 -4.553 32.140 1.00 93.69 347 LEU A O 1
ATOM 2700 N N . ASP A 1 348 ? -13.629 -5.174 32.245 1.00 86.81 348 ASP A N 1
ATOM 2701 C CA . ASP A 1 348 ? -13.170 -4.137 33.170 1.00 86.81 348 ASP A CA 1
ATOM 2702 C C . ASP A 1 348 ? -12.610 -2.896 32.450 1.00 86.81 348 ASP A C 1
ATOM 2704 O O . ASP A 1 348 ? -12.182 -1.942 33.097 1.00 86.81 348 ASP A O 1
ATOM 2708 N N . GLY A 1 349 ? -12.610 -2.893 31.113 1.00 84.94 349 GLY A N 1
ATOM 2709 C CA . GLY A 1 349 ? -12.074 -1.814 30.287 1.00 84.94 349 GLY A CA 1
ATOM 2710 C C . GLY A 1 349 ? -10.574 -1.888 29.989 1.00 84.94 349 GLY A C 1
ATOM 2711 O O . GLY A 1 349 ? -10.073 -1.020 29.262 1.00 84.94 349 GLY A O 1
ATOM 2712 N N . SER A 1 350 ? -9.855 -2.896 30.494 1.00 87.56 350 SER A N 1
ATOM 2713 C CA . SER A 1 350 ? -8.455 -3.143 30.119 1.00 87.56 350 SER A CA 1
ATOM 2714 C C . SER A 1 350 ? -8.328 -3.509 28.633 1.00 87.56 350 SER A C 1
ATOM 2716 O O . SER A 1 350 ? -9.268 -4.033 28.036 1.00 87.56 350 SER A O 1
ATOM 2718 N N . GLU A 1 351 ? -7.197 -3.188 27.996 1.00 89.31 351 GLU A N 1
ATOM 2719 C CA . GLU A 1 351 ? -6.982 -3.543 26.585 1.00 89.31 351 GLU A CA 1
ATOM 2720 C C . GLU A 1 351 ? -6.845 -5.066 26.428 1.00 89.31 351 GLU A C 1
ATOM 2722 O O . GLU A 1 351 ? -5.970 -5.651 27.071 1.00 89.31 351 GLU A O 1
ATOM 2727 N N . PRO A 1 352 ? -7.682 -5.718 25.598 1.00 87.75 352 PRO A N 1
ATOM 2728 C CA . PRO A 1 352 ? -7.616 -7.157 25.402 1.00 87.75 352 PRO A CA 1
ATOM 2729 C C . PRO A 1 352 ? -6.393 -7.553 24.566 1.00 87.75 352 PRO A C 1
ATOM 2731 O O . PRO A 1 352 ? -6.004 -6.870 23.620 1.00 87.75 352 PRO A O 1
ATOM 2734 N N . ASP A 1 353 ? -5.834 -8.714 24.881 1.00 82.94 353 ASP A N 1
ATOM 2735 C CA . ASP A 1 353 ? -4.732 -9.357 24.166 1.00 82.94 353 ASP A CA 1
ATOM 2736 C C . ASP A 1 353 ? -5.000 -10.862 23.963 1.00 82.94 353 ASP A C 1
ATOM 2738 O O . ASP A 1 353 ? -6.058 -11.388 24.316 1.00 82.94 353 ASP A O 1
ATOM 2742 N N . SER A 1 354 ? -4.033 -11.588 23.398 1.00 78.19 354 SER A N 1
ATOM 2743 C CA . SER A 1 354 ? -4.147 -13.035 23.163 1.00 78.19 354 SER A CA 1
ATOM 2744 C C . SER A 1 354 ? -4.252 -13.889 24.438 1.00 78.19 354 SER A C 1
ATOM 2746 O O . SER A 1 354 ? -4.512 -15.088 24.339 1.00 78.19 354 SER A O 1
ATOM 2748 N N . CYS A 1 355 ? -4.014 -13.309 25.617 1.00 74.69 355 CYS A N 1
ATOM 2749 C CA . CYS A 1 355 ? -4.140 -13.962 26.922 1.00 74.69 355 CYS A CA 1
ATOM 2750 C C . CYS A 1 355 ? -5.486 -13.657 27.602 1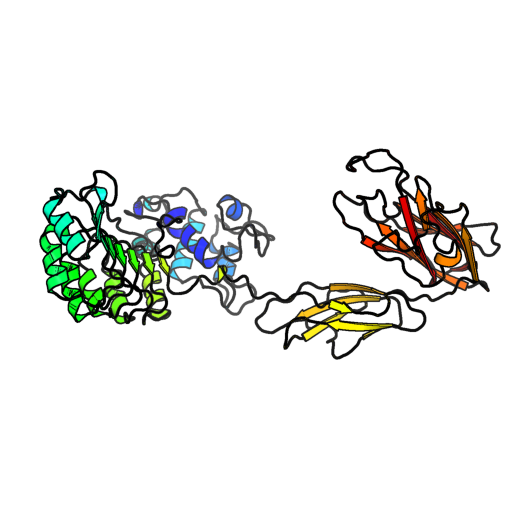.00 74.69 355 CYS A C 1
ATOM 2752 O O . CYS A 1 355 ? -5.793 -14.239 28.644 1.00 74.69 355 CYS A O 1
ATOM 2754 N N . SER A 1 356 ? -6.281 -12.754 27.026 1.00 87.56 356 SER A N 1
ATOM 2755 C CA . SER A 1 356 ? -7.597 -12.365 27.531 1.00 87.56 356 SER A CA 1
ATOM 2756 C C . SER A 1 356 ? -8.645 -13.462 27.306 1.00 87.56 356 SER A C 1
ATOM 2758 O O . SER A 1 356 ? -8.378 -14.501 26.696 1.00 87.56 356 SER A O 1
ATOM 2760 N N . ALA A 1 357 ? -9.865 -13.264 27.811 1.00 90.44 357 ALA A N 1
ATOM 2761 C CA . ALA A 1 357 ? -10.917 -14.268 27.688 1.00 90.44 357 ALA A CA 1
ATOM 2762 C C . ALA A 1 357 ? -11.305 -14.486 26.214 1.00 90.44 357 ALA A C 1
ATOM 2764 O O . ALA A 1 357 ? -11.603 -13.534 25.493 1.00 90.44 357 ALA A O 1
ATOM 2765 N N . LEU A 1 358 ? -11.324 -15.746 25.766 1.00 94.31 358 LEU A N 1
ATOM 2766 C CA . LEU A 1 358 ? -11.742 -16.118 24.414 1.00 94.31 358 LEU A CA 1
ATOM 2767 C C . LEU A 1 358 ? -13.274 -16.151 24.321 1.00 94.31 358 LEU A C 1
ATOM 2769 O O . LEU A 1 358 ? -13.943 -16.854 25.082 1.00 94.31 358 LEU A O 1
ATOM 2773 N N . TYR A 1 359 ? -13.832 -15.427 23.355 1.00 95.19 359 TYR A N 1
ATOM 2774 C CA . TYR A 1 359 ? -15.255 -15.462 23.038 1.00 95.19 359 TYR A CA 1
ATOM 2775 C C . TYR A 1 359 ? -15.633 -16.760 22.316 1.00 95.19 359 TYR A C 1
ATOM 2777 O O . TYR A 1 359 ? -14.954 -17.185 21.380 1.00 95.19 359 TYR A O 1
ATOM 2785 N N . THR A 1 360 ? -16.741 -17.371 22.734 1.00 90.88 360 THR A N 1
ATOM 2786 C CA . THR A 1 360 ? -17.222 -18.653 22.196 1.00 90.88 360 THR A CA 1
ATOM 2787 C C . THR A 1 360 ? -18.617 -18.544 21.584 1.00 90.88 360 THR A C 1
ATOM 2789 O O . THR A 1 360 ? -18.779 -18.864 20.411 1.00 90.88 360 THR A O 1
ATOM 2792 N N . ASP A 1 361 ? -19.613 -18.070 22.342 1.00 89.06 361 ASP A N 1
ATOM 2793 C CA . ASP A 1 361 ? -21.003 -17.949 21.863 1.00 89.06 361 ASP A CA 1
ATOM 2794 C C . ASP A 1 361 ? -21.724 -16.689 22.368 1.00 89.06 361 ASP A C 1
ATOM 2796 O O . ASP A 1 361 ? -22.343 -15.953 21.595 1.00 89.06 361 ASP A O 1
ATOM 2800 N N . SER A 1 362 ? -21.641 -16.391 23.662 1.00 93.06 362 SER A N 1
ATOM 2801 C CA . SER A 1 362 ? -22.265 -15.205 24.250 1.00 93.06 362 SER A CA 1
ATOM 2802 C C . SER A 1 362 ? -21.564 -14.782 25.535 1.00 93.06 362 SER A C 1
ATOM 2804 O O . SER A 1 362 ? -20.879 -15.572 26.185 1.00 93.06 362 SER A O 1
ATOM 2806 N N . ILE A 1 363 ? -21.727 -13.510 25.885 1.00 95.19 363 ILE A N 1
ATOM 2807 C CA . ILE A 1 363 ? -21.232 -12.917 27.124 1.00 95.19 363 ILE A CA 1
ATOM 2808 C C . ILE A 1 363 ? -22.452 -12.475 27.920 1.00 95.19 363 ILE A C 1
ATOM 2810 O O . ILE A 1 363 ? -23.316 -11.781 27.386 1.00 95.19 363 ILE A O 1
ATOM 2814 N N . VAL A 1 364 ? -22.533 -12.871 29.189 1.00 94.50 364 VAL A N 1
ATOM 2815 C CA . VAL A 1 364 ? -23.622 -12.447 30.075 1.00 94.50 364 VAL A CA 1
ATOM 2816 C C . VAL A 1 364 ? -23.080 -11.457 31.095 1.00 94.50 364 VAL A C 1
ATOM 2818 O O . VAL A 1 364 ? -22.324 -11.836 31.991 1.00 94.50 364 VAL A O 1
ATOM 2821 N N . ILE A 1 365 ? -23.489 -10.201 30.961 1.00 93.94 365 ILE A N 1
ATOM 2822 C CA . ILE A 1 365 ? -23.079 -9.088 31.816 1.00 93.94 365 ILE A CA 1
ATOM 2823 C C . ILE A 1 365 ? -24.109 -8.945 32.940 1.00 93.94 365 ILE A C 1
ATOM 2825 O O . ILE A 1 365 ? -25.307 -8.904 32.672 1.00 93.94 365 ILE A O 1
ATOM 2829 N N . ARG A 1 366 ? -23.645 -8.935 34.194 1.00 92.12 366 ARG A N 1
ATOM 2830 C CA . ARG A 1 366 ? -24.485 -8.866 35.414 1.00 92.12 366 ARG A CA 1
ATOM 2831 C C . ARG A 1 366 ? -24.266 -7.617 36.251 1.00 92.12 366 ARG A C 1
ATOM 2833 O O . ARG A 1 366 ? -25.095 -7.317 37.097 1.00 92.12 366 ARG A O 1
ATOM 2840 N N . GLU A 1 367 ? -23.164 -6.925 36.010 1.00 89.62 367 GLU A N 1
ATOM 2841 C CA . GLU A 1 367 ? -22.779 -5.676 36.660 1.00 89.62 367 GLU A CA 1
ATOM 2842 C C . GLU A 1 367 ? -22.333 -4.693 35.582 1.00 89.62 367 GLU A C 1
ATOM 2844 O O . GLU A 1 367 ? -22.002 -5.116 34.469 1.00 89.62 367 GLU A O 1
ATOM 2849 N N . SER A 1 368 ? -22.334 -3.398 35.894 1.00 88.50 368 SER A N 1
ATOM 2850 C CA . SER A 1 368 ? -21.830 -2.373 34.977 1.00 88.50 368 SER A CA 1
ATOM 2851 C C . SER A 1 368 ? -20.406 -2.715 34.515 1.00 88.50 368 SER A C 1
ATOM 2853 O O . SER A 1 368 ? -19.554 -3.084 35.324 1.00 88.50 368 SER A O 1
ATOM 2855 N N . ALA A 1 369 ? -20.149 -2.618 33.211 1.00 91.25 369 ALA A N 1
ATOM 2856 C CA . ALA A 1 369 ? -18.928 -3.125 32.586 1.00 91.25 369 ALA A CA 1
ATOM 2857 C C . ALA A 1 369 ? -18.529 -2.288 31.364 1.00 91.25 369 ALA A C 1
ATOM 2859 O O . ALA A 1 369 ? -19.387 -1.773 30.648 1.00 91.25 369 ALA A O 1
ATOM 2860 N N . LEU A 1 370 ? -17.225 -2.207 31.084 1.00 91.06 370 LEU A N 1
ATOM 2861 C CA . LEU A 1 370 ? -16.700 -1.695 29.818 1.00 91.06 370 LEU A CA 1
ATOM 2862 C C . LEU A 1 370 ? -16.151 -2.875 29.015 1.00 91.06 370 LEU A C 1
ATOM 2864 O O . LEU A 1 370 ? -15.023 -3.319 29.224 1.00 91.06 370 LEU A O 1
ATOM 2868 N N . LEU A 1 371 ? -16.972 -3.390 28.100 1.00 96.12 371 LEU A N 1
ATOM 2869 C CA . LEU A 1 371 ? -16.594 -4.490 27.223 1.00 96.12 371 LEU A CA 1
ATOM 2870 C C . LEU A 1 371 ? -15.651 -3.971 26.138 1.00 96.12 371 LEU A C 1
ATOM 2872 O O . LEU A 1 371 ? -16.060 -3.138 25.328 1.00 96.12 371 LEU A O 1
ATOM 2876 N N . LYS A 1 372 ? -14.426 -4.501 26.085 1.00 96.88 372 LYS A N 1
ATOM 2877 C CA . LYS A 1 372 ? -13.503 -4.315 24.958 1.00 96.88 372 LYS A CA 1
ATOM 2878 C C . LYS A 1 372 ? -13.216 -5.644 24.280 1.00 96.88 372 LYS A C 1
ATOM 2880 O O . LYS A 1 372 ? -13.064 -6.650 24.965 1.00 96.88 372 LYS A O 1
ATOM 2885 N N . ALA A 1 373 ? -13.135 -5.662 22.950 1.00 97.06 373 ALA A N 1
ATOM 2886 C CA . ALA A 1 373 ? -12.858 -6.882 22.194 1.00 97.06 373 ALA A CA 1
ATOM 2887 C C . ALA A 1 373 ? -12.111 -6.631 20.879 1.00 97.06 373 ALA A C 1
ATOM 2889 O O . ALA A 1 373 ? -12.376 -5.643 20.197 1.00 97.06 373 ALA A O 1
ATOM 2890 N N . PHE A 1 374 ? -11.242 -7.561 20.476 1.00 95.94 374 PHE A N 1
ATOM 2891 C CA . PHE A 1 374 ? -10.552 -7.527 19.180 1.00 95.94 374 PHE A CA 1
ATOM 2892 C C . PHE A 1 374 ? -10.596 -8.884 18.467 1.00 95.94 374 PHE A C 1
ATOM 2894 O O . PHE A 1 374 ? -10.811 -9.926 19.090 1.00 95.94 374 PHE A O 1
ATOM 2901 N N . THR A 1 375 ? -10.393 -8.860 17.150 1.00 95.62 375 THR A N 1
ATOM 2902 C CA . THR A 1 375 ? -10.388 -10.035 16.276 1.00 95.62 375 THR A CA 1
ATOM 2903 C C . THR A 1 375 ? -8.951 -10.442 15.948 1.00 95.62 375 THR A C 1
ATOM 2905 O O . THR A 1 375 ? -8.164 -9.615 15.489 1.00 95.62 375 THR A O 1
ATOM 2908 N N . HIS A 1 376 ? -8.649 -11.731 16.100 1.00 89.06 376 HIS A N 1
ATOM 2909 C CA . HIS A 1 376 ? -7.358 -12.348 15.801 1.00 89.06 376 HIS A CA 1
ATOM 2910 C C . HIS A 1 376 ? -7.472 -13.417 14.704 1.00 89.06 376 HIS A C 1
ATOM 2912 O O . HIS A 1 376 ? -8.424 -14.210 14.668 1.00 89.06 376 HIS A O 1
ATOM 2918 N N . LYS A 1 377 ? -6.457 -13.492 13.836 1.00 87.38 377 LYS A N 1
ATOM 2919 C CA . LYS A 1 377 ? -6.266 -14.586 12.874 1.00 87.38 377 LYS A CA 1
ATOM 2920 C C . LYS A 1 377 ? -4.788 -14.757 12.551 1.00 87.38 377 LYS A C 1
ATOM 2922 O O . LYS A 1 377 ? -4.112 -13.803 12.185 1.00 87.38 377 LYS A O 1
ATOM 2927 N N . THR A 1 378 ? -4.296 -15.990 12.609 1.00 79.31 378 THR A N 1
ATOM 2928 C CA . THR A 1 378 ? -2.904 -16.298 12.262 1.00 79.31 378 THR A CA 1
ATOM 2929 C C . THR A 1 378 ? -2.566 -15.829 10.842 1.00 79.31 378 THR A C 1
ATOM 2931 O O . THR A 1 378 ? -3.300 -16.117 9.895 1.00 79.31 378 THR A O 1
ATOM 2934 N N . GLY A 1 379 ? -1.446 -15.114 10.701 1.00 72.06 379 GLY A N 1
ATOM 2935 C CA . GLY A 1 379 ? -0.983 -14.554 9.426 1.00 72.06 379 GLY A CA 1
ATOM 2936 C C . GLY A 1 379 ? -1.649 -13.235 9.020 1.00 72.06 379 GLY A C 1
ATOM 2937 O O . GLY A 1 379 ? -1.378 -12.749 7.927 1.00 72.06 379 GLY A O 1
ATOM 2938 N N . TRP A 1 380 ? -2.508 -12.668 9.870 1.00 80.50 380 TRP A N 1
ATOM 2939 C CA . TRP A 1 380 ? -3.134 -11.357 9.682 1.00 80.50 380 TRP A CA 1
ATOM 2940 C C . TRP A 1 380 ? -2.715 -10.412 10.807 1.00 80.50 380 TRP A C 1
ATOM 2942 O O . TRP A 1 380 ? -2.361 -10.859 11.899 1.00 80.50 380 TRP A O 1
ATOM 2952 N N . GLU A 1 381 ? -2.761 -9.108 10.541 1.00 82.88 381 GLU A N 1
ATOM 2953 C CA . GLU A 1 381 ? -2.653 -8.114 11.609 1.00 82.88 381 GLU A CA 1
ATOM 2954 C C . GLU A 1 381 ? -3.962 -8.085 12.411 1.00 82.88 381 GLU A C 1
ATOM 2956 O O . GLU A 1 381 ? -5.059 -8.085 11.835 1.00 82.88 381 GLU A O 1
ATOM 2961 N N . ASP A 1 382 ? -3.835 -8.055 13.739 1.00 88.25 382 ASP A N 1
ATOM 2962 C CA . ASP A 1 382 ? -4.964 -7.958 14.659 1.00 88.25 382 ASP A CA 1
ATOM 2963 C C . ASP A 1 382 ? -5.787 -6.693 14.402 1.00 88.25 382 ASP A C 1
ATOM 2965 O O . ASP A 1 382 ? -5.278 -5.640 13.995 1.00 88.25 382 ASP A O 1
ATOM 2969 N N . SER A 1 383 ? -7.092 -6.787 14.650 1.00 92.19 383 SER A N 1
ATOM 2970 C CA . SER A 1 383 ? -7.934 -5.600 14.580 1.00 92.19 383 SER A CA 1
ATOM 2971 C C . SER A 1 383 ? -7.642 -4.649 15.747 1.00 92.19 383 SER A C 1
ATOM 2973 O O . SER A 1 383 ? -7.259 -5.098 16.827 1.00 92.19 383 SER A O 1
ATOM 2975 N N . PRO A 1 384 ? -7.939 -3.345 15.612 1.00 91.50 384 PRO A N 1
ATOM 2976 C CA . PRO A 1 384 ? -8.161 -2.493 16.778 1.00 91.50 384 PRO A CA 1
ATOM 2977 C C . PRO A 1 384 ? -9.246 -3.079 17.701 1.00 91.50 384 PRO A C 1
ATOM 2979 O O . PRO A 1 384 ? -10.094 -3.861 17.249 1.00 91.50 384 PRO A O 1
ATOM 2982 N N . ALA A 1 385 ? -9.246 -2.678 18.974 1.00 93.06 385 ALA A N 1
ATOM 2983 C CA . ALA A 1 385 ? -10.293 -3.059 19.914 1.00 93.06 385 ALA A CA 1
ATOM 2984 C C . ALA A 1 385 ? -11.575 -2.240 19.674 1.00 93.06 385 ALA A C 1
ATOM 2986 O O . ALA A 1 385 ? -11.541 -1.013 19.586 1.00 93.06 385 ALA A O 1
ATOM 2987 N N . ALA A 1 386 ? -12.716 -2.922 19.588 1.00 94.31 386 ALA A N 1
ATOM 2988 C CA . ALA A 1 386 ? -14.031 -2.313 19.748 1.00 94.31 386 ALA A CA 1
ATOM 2989 C C . ALA A 1 386 ? -14.346 -2.177 21.243 1.00 94.31 386 ALA A C 1
ATOM 2991 O O . ALA A 1 386 ? -13.953 -3.042 22.024 1.00 94.31 386 ALA A O 1
ATOM 2992 N N . ALA A 1 387 ? -15.077 -1.132 21.636 1.00 93.00 387 ALA A N 1
ATOM 2993 C CA . ALA A 1 387 ? -15.467 -0.886 23.022 1.00 93.00 387 ALA A CA 1
ATOM 2994 C C . ALA A 1 387 ? -16.964 -0.564 23.132 1.00 93.00 387 ALA A C 1
ATOM 2996 O O . ALA A 1 387 ? -17.516 0.108 22.260 1.00 93.00 387 ALA A O 1
ATOM 2997 N N . LYS A 1 388 ? -17.621 -1.029 24.201 1.00 91.06 388 LYS A N 1
ATOM 2998 C CA . LYS A 1 388 ? -19.003 -0.661 24.543 1.00 91.06 388 LYS A CA 1
ATOM 2999 C C . LYS A 1 388 ? -19.235 -0.730 26.054 1.00 91.06 388 LYS A C 1
ATOM 3001 O O . LYS A 1 388 ? -18.880 -1.723 26.690 1.00 91.06 388 LYS A O 1
ATOM 3006 N N . ALA A 1 389 ? -19.825 0.324 26.613 1.00 89.19 389 ALA A N 1
ATOM 3007 C CA . ALA A 1 389 ? -20.194 0.389 28.022 1.00 89.19 389 ALA A CA 1
ATOM 3008 C C . ALA A 1 389 ? -21.592 -0.202 28.256 1.00 89.19 389 ALA A C 1
ATOM 3010 O O . ALA A 1 389 ? -22.490 -0.047 27.431 1.00 89.19 389 ALA A O 1
ATOM 3011 N N . PHE A 1 390 ? -21.755 -0.873 29.390 1.00 89.38 390 PHE A N 1
ATOM 3012 C CA . PHE A 1 390 ? -23.006 -1.451 29.862 1.00 89.38 390 PHE A CA 1
ATOM 3013 C C . PHE A 1 390 ? -23.257 -0.985 31.291 1.00 89.38 390 PHE A C 1
ATOM 3015 O O . PHE A 1 390 ? -22.334 -0.989 32.110 1.00 89.38 390 PHE A O 1
ATOM 3022 N N . PHE A 1 391 ? -24.500 -0.626 31.598 1.00 87.06 391 PHE A N 1
ATOM 3023 C CA . PHE A 1 391 ? -24.880 -0.047 32.881 1.00 87.06 391 PHE A CA 1
ATOM 3024 C C . PHE A 1 391 ? -26.030 -0.827 33.501 1.00 87.06 391 PHE A C 1
ATOM 3026 O O . PHE A 1 391 ? -27.097 -0.990 32.904 1.00 87.06 391 PHE A O 1
ATOM 3033 N N . LYS A 1 392 ? -25.803 -1.292 34.726 1.00 87.81 392 LYS A N 1
ATOM 3034 C CA . LYS A 1 392 ? -26.856 -1.849 35.561 1.00 87.81 392 LYS A CA 1
ATOM 3035 C C . LYS A 1 392 ? -27.643 -0.713 36.210 1.00 87.81 392 LYS A C 1
ATOM 3037 O O . LYS A 1 392 ? -27.042 0.265 36.644 1.00 87.81 392 LYS A O 1
ATOM 3042 N N . ALA A 1 393 ? -28.961 -0.838 36.276 1.00 84.69 393 ALA A N 1
ATOM 3043 C CA . ALA A 1 393 ? -29.826 0.009 37.084 1.00 84.69 393 ALA A CA 1
ATOM 3044 C C . ALA A 1 393 ? -30.065 -0.690 38.429 1.00 84.69 393 ALA A C 1
ATOM 3046 O O . ALA A 1 393 ? -30.941 -1.551 38.535 1.00 84.69 393 ALA A O 1
ATOM 3047 N N . GLY A 1 394 ? -29.247 -0.370 39.432 1.00 80.62 394 GLY A N 1
ATOM 3048 C CA . GLY A 1 394 ? -29.289 -0.996 40.753 1.00 80.62 394 GLY A CA 1
ATOM 3049 C C . GLY A 1 394 ? -30.459 -0.528 41.615 1.00 80.62 394 GLY A C 1
ATOM 3050 O O . GLY A 1 394 ? -31.006 -1.318 42.383 1.00 80.62 394 GLY A O 1
ATOM 3051 N N . ILE A 1 395 ? -30.885 0.731 41.463 1.00 87.19 395 ILE A N 1
ATOM 3052 C CA . ILE A 1 395 ? -31.949 1.342 42.271 1.00 87.19 395 ILE A CA 1
ATOM 3053 C C . ILE A 1 395 ? -33.011 1.972 41.366 1.00 87.19 395 ILE A C 1
ATOM 3055 O O . ILE A 1 395 ? -32.719 2.778 40.483 1.00 87.19 395 ILE A O 1
ATOM 3059 N N . LYS A 1 396 ? -34.282 1.637 41.614 1.00 88.06 396 LYS A N 1
ATOM 3060 C CA . LYS A 1 396 ? -35.416 2.201 40.873 1.00 88.06 396 LYS A CA 1
ATOM 3061 C C . LYS A 1 396 ? -35.957 3.444 41.570 1.00 88.06 396 LYS A C 1
ATOM 3063 O O . LYS A 1 396 ? -36.445 3.373 42.698 1.00 88.06 396 LYS A O 1
ATOM 3068 N N . ALA A 1 397 ? -35.959 4.571 40.866 1.00 92.44 397 ALA A N 1
ATOM 3069 C CA . ALA A 1 397 ? -36.667 5.755 41.328 1.00 92.44 397 ALA A CA 1
ATOM 3070 C C . ALA A 1 397 ? -38.186 5.526 41.299 1.00 92.44 397 ALA A C 1
ATOM 3072 O O . ALA A 1 397 ? -38.750 5.029 40.323 1.00 92.44 397 ALA A O 1
ATOM 3073 N N . LYS A 1 398 ? -38.864 5.931 42.373 1.00 95.00 398 LYS A N 1
ATOM 3074 C CA . LYS A 1 398 ? -40.327 5.916 42.470 1.00 95.00 398 LYS A CA 1
ATOM 3075 C C . LYS A 1 398 ? -40.943 6.978 41.566 1.00 95.00 398 LYS A C 1
ATOM 3077 O O . LYS A 1 398 ? -41.996 6.762 40.967 1.00 95.00 398 LYS A O 1
ATOM 3082 N N . LYS A 1 399 ? -40.322 8.158 41.527 1.00 96.19 399 LYS A N 1
ATOM 3083 C CA . LYS A 1 399 ? -40.845 9.329 40.826 1.00 96.19 399 LYS A CA 1
ATOM 3084 C C . LYS A 1 399 ? -39.717 10.263 40.415 1.00 96.19 399 LYS A C 1
ATOM 3086 O O . LYS A 1 399 ? -38.786 10.480 41.181 1.00 96.19 399 LYS A O 1
ATOM 3091 N N . ALA A 1 400 ? -39.872 10.892 39.257 1.00 97.38 400 ALA A N 1
ATOM 3092 C CA . ALA A 1 400 ? -39.060 12.018 38.822 1.00 97.38 400 ALA A CA 1
ATOM 3093 C C . ALA A 1 400 ? -39.914 13.290 38.703 1.00 97.38 400 ALA A C 1
ATOM 3095 O O . ALA A 1 400 ? -41.128 13.249 38.480 1.00 97.38 400 ALA A O 1
ATOM 3096 N N . SER A 1 401 ? -39.274 14.442 38.862 1.00 97.69 401 SER A N 1
ATOM 3097 C CA . SER A 1 401 ? -39.872 15.763 38.675 1.00 97.69 401 SER A CA 1
ATOM 3098 C C . SER A 1 401 ? -38.849 16.716 38.074 1.00 97.69 401 SER A C 1
ATOM 3100 O O . SER A 1 401 ? -37.660 16.599 38.355 1.00 97.69 401 SER A O 1
ATOM 3102 N N . LEU A 1 402 ? -39.304 17.648 37.241 1.00 98.12 402 LEU A N 1
ATOM 3103 C CA . LEU A 1 402 ? -38.441 18.600 36.546 1.00 98.12 402 LEU A CA 1
ATOM 3104 C C . LEU A 1 402 ? -38.640 19.984 37.159 1.00 98.12 402 LEU A C 1
ATOM 3106 O O . LEU A 1 402 ? -39.778 20.422 37.334 1.00 98.12 402 LEU A O 1
ATOM 3110 N N . ALA A 1 403 ? -37.546 20.681 37.464 1.00 97.12 403 ALA A N 1
ATOM 3111 C CA . ALA A 1 403 ? -37.611 22.041 37.999 1.00 97.12 403 ALA A CA 1
ATOM 3112 C C . ALA A 1 403 ? -38.223 23.022 36.984 1.00 97.12 403 ALA A C 1
ATOM 3114 O O . ALA A 1 403 ? -38.896 23.979 37.362 1.00 97.12 403 ALA A O 1
ATOM 3115 N N . GLN A 1 404 ? -37.988 22.771 35.694 1.00 96.88 404 GLN A N 1
ATOM 3116 C CA . GLN A 1 404 ? -38.574 23.498 34.572 1.00 96.88 404 GLN A CA 1
ATOM 3117 C C . GLN A 1 404 ? -39.015 22.499 33.494 1.00 96.88 404 GLN A C 1
ATOM 3119 O O . GLN A 1 404 ? -38.338 21.481 33.301 1.00 96.88 404 GLN A O 1
ATOM 3124 N N . PRO A 1 405 ? -40.131 22.759 32.789 1.00 96.38 405 PRO A N 1
ATOM 3125 C CA . PRO A 1 405 ? -40.562 21.893 31.704 1.00 96.38 405 PRO A CA 1
ATOM 3126 C C . PRO A 1 405 ? -39.569 21.960 30.529 1.00 96.38 405 PRO A C 1
ATOM 3128 O O . PRO A 1 405 ? -39.008 23.029 30.269 1.00 96.38 405 PRO A O 1
ATOM 3131 N N . PRO A 1 406 ? -39.359 20.847 29.807 1.00 97.31 406 PRO A N 1
ATOM 3132 C CA . PRO A 1 406 ? -38.616 20.853 28.551 1.00 97.31 406 PRO A CA 1
ATOM 3133 C C . PRO A 1 406 ? -39.390 21.631 27.476 1.00 97.31 406 PRO A C 1
ATOM 3135 O O . PRO A 1 406 ? -40.574 21.946 27.634 1.00 97.31 406 PRO A O 1
ATOM 3138 N N . ALA A 1 407 ? -38.739 21.925 26.353 1.00 97.12 407 ALA A N 1
ATOM 3139 C CA . ALA A 1 407 ? -39.426 22.523 25.214 1.00 97.12 407 ALA A CA 1
ATOM 3140 C C . ALA A 1 407 ? -40.524 21.584 24.688 1.00 97.12 407 ALA A C 1
ATOM 3142 O O . ALA A 1 407 ? -40.298 20.388 24.535 1.00 97.12 407 ALA A O 1
ATOM 3143 N N . GLU A 1 408 ? -41.686 22.134 24.323 1.00 95.38 408 GLU A N 1
ATOM 3144 C CA . GLU A 1 408 ? -42.868 21.356 23.902 1.00 95.38 408 GLU A CA 1
ATOM 3145 C C . GLU A 1 408 ? -42.571 20.354 22.772 1.00 95.38 408 GLU A C 1
ATOM 3147 O O . GLU A 1 408 ? -43.123 19.257 22.741 1.00 95.38 408 GLU A O 1
ATOM 3152 N N . LYS A 1 409 ? -41.662 20.720 21.859 1.00 93.81 409 LYS A N 1
ATOM 3153 C CA . LYS A 1 409 ? -41.232 19.877 20.734 1.00 93.81 409 LYS A CA 1
ATOM 3154 C C . LYS A 1 409 ? -40.426 18.643 21.171 1.00 93.81 409 LYS A C 1
ATOM 3156 O O . LYS A 1 409 ? -40.447 17.638 20.471 1.00 93.81 409 LYS A O 1
ATOM 3161 N N . TYR A 1 410 ? -39.719 18.728 22.293 1.00 96.50 410 TYR A N 1
ATOM 3162 C CA . TYR A 1 410 ? -38.783 17.718 22.793 1.00 96.50 410 TYR A CA 1
ATOM 3163 C C . TYR A 1 410 ? -39.102 17.414 24.256 1.00 96.50 410 TYR A C 1
ATOM 3165 O O . TYR A 1 410 ? -38.266 17.575 25.143 1.00 96.50 410 TYR A O 1
ATOM 3173 N N . LYS A 1 411 ? -40.369 17.085 24.523 1.00 95.44 411 LYS A N 1
ATOM 3174 C CA . LYS A 1 411 ? -40.876 16.917 25.887 1.00 95.44 411 LYS A CA 1
ATOM 3175 C C . LYS A 1 411 ? -40.820 15.488 26.415 1.00 95.44 411 LYS A C 1
ATOM 3177 O O . LYS A 1 411 ? -41.189 15.287 27.570 1.00 95.44 411 LYS A O 1
ATOM 3182 N N . GLY A 1 412 ? -40.403 14.525 25.594 1.00 93.81 412 GLY A N 1
ATOM 3183 C CA . GLY A 1 412 ? -40.438 13.111 25.951 1.00 93.81 412 GLY A CA 1
ATOM 3184 C C . GLY A 1 412 ? -41.814 12.662 26.451 1.00 93.81 412 GLY A C 1
ATOM 3185 O O . GLY A 1 412 ? -42.857 13.228 26.101 1.00 93.81 412 GLY A O 1
ATOM 3186 N N . ASN A 1 413 ? -41.790 11.735 27.402 1.00 94.31 413 ASN A N 1
ATOM 3187 C CA . ASN A 1 413 ? -42.898 11.437 28.306 1.00 94.31 413 ASN A CA 1
ATOM 3188 C C . ASN A 1 413 ? -42.837 12.298 29.594 1.00 94.31 413 ASN A C 1
ATOM 3190 O O . ASN A 1 413 ? -43.229 11.887 30.689 1.00 94.31 413 ASN A O 1
ATOM 3194 N N . GLY A 1 414 ? -42.287 13.513 29.495 1.00 95.50 414 GLY A N 1
ATOM 3195 C CA . GLY A 1 414 ? -42.012 14.386 30.633 1.00 95.50 414 GLY A CA 1
ATOM 3196 C C . GLY A 1 414 ? -40.973 13.788 31.583 1.00 95.50 414 GLY A C 1
ATOM 3197 O O . GLY A 1 414 ? -40.063 13.077 31.166 1.00 95.50 414 GLY A O 1
ATOM 3198 N N . ALA A 1 415 ? -41.114 14.058 32.882 1.00 96.31 415 ALA A N 1
ATOM 3199 C CA . ALA A 1 415 ? -40.163 13.594 33.895 1.00 96.31 415 ALA A CA 1
ATOM 3200 C C . ALA A 1 415 ? -40.003 12.063 33.935 1.00 96.31 415 ALA A C 1
ATOM 3202 O O . ALA A 1 415 ? -38.951 11.589 34.346 1.00 96.31 415 ALA A O 1
ATOM 3203 N N . ALA A 1 416 ? -41.030 11.309 33.519 1.00 95.31 416 ALA A N 1
ATOM 3204 C CA . ALA A 1 416 ? -41.008 9.849 33.515 1.00 95.31 416 ALA A CA 1
ATOM 3205 C C . ALA A 1 416 ? -39.945 9.271 32.572 1.00 95.31 416 ALA A C 1
ATOM 3207 O O . ALA A 1 416 ? -39.409 8.219 32.894 1.00 95.31 416 ALA A O 1
ATOM 3208 N N . SER A 1 417 ? -39.600 9.996 31.499 1.00 95.06 417 SER A N 1
ATOM 3209 C CA . SER A 1 417 ? -38.556 9.578 30.548 1.00 95.06 417 SER A CA 1
ATOM 3210 C C . SER A 1 417 ? -37.224 9.320 31.253 1.00 95.06 417 SER A C 1
ATOM 3212 O O . SER A 1 417 ? -36.523 8.388 30.921 1.00 95.06 417 SER A O 1
ATOM 3214 N N . LEU A 1 418 ? -36.912 10.078 32.315 1.00 95.94 418 LEU A N 1
ATOM 3215 C CA . LEU A 1 418 ? -35.641 9.940 33.033 1.00 95.94 418 LEU A CA 1
ATOM 3216 C C . LEU A 1 418 ? -35.470 8.612 33.784 1.00 95.94 418 LEU A C 1
ATOM 3218 O O . LEU A 1 418 ? -34.399 8.405 34.346 1.00 95.94 418 LEU A O 1
ATOM 3222 N N . ILE A 1 419 ? -36.523 7.801 33.920 1.00 93.62 419 ILE A N 1
ATOM 3223 C CA . ILE A 1 419 ? -36.551 6.635 34.816 1.00 93.62 419 ILE A CA 1
ATOM 3224 C C . ILE A 1 419 ? -37.324 5.441 34.225 1.00 93.62 419 ILE A C 1
ATOM 3226 O O . ILE A 1 419 ? -37.785 4.578 34.984 1.00 93.62 419 ILE A O 1
ATOM 3230 N N . ASP A 1 420 ? -37.555 5.415 32.910 1.00 90.56 420 ASP A N 1
ATOM 3231 C CA . ASP A 1 420 ? -38.337 4.367 32.243 1.00 90.56 420 ASP A CA 1
ATOM 3232 C C . ASP A 1 420 ? -37.482 3.277 31.577 1.00 90.56 420 ASP A C 1
ATOM 3234 O O . ASP A 1 420 ? -38.032 2.240 31.198 1.00 90.56 420 ASP A O 1
ATOM 3238 N N . LEU A 1 421 ? -36.151 3.436 31.565 1.00 87.62 421 LEU A N 1
ATOM 3239 C CA . LEU A 1 421 ? -35.192 2.552 30.896 1.00 87.62 421 LEU A CA 1
ATOM 3240 C C . LEU A 1 421 ? -35.371 2.511 29.367 1.00 87.62 421 LEU A C 1
ATOM 3242 O O . LEU A 1 421 ? -34.862 1.587 28.718 1.00 87.62 421 LEU A O 1
ATOM 3246 N N . GLU A 1 422 ? -36.077 3.485 28.783 1.00 87.50 422 GLU A N 1
ATOM 3247 C CA . GLU A 1 422 ? -36.259 3.628 27.343 1.00 87.50 422 GLU A CA 1
ATOM 3248 C C . GLU A 1 422 ? -35.303 4.677 26.773 1.00 87.50 422 GLU A C 1
ATOM 3250 O O . GLU A 1 422 ? -35.381 5.878 27.017 1.00 87.50 422 GLU A O 1
ATOM 3255 N N . LYS A 1 423 ? -34.389 4.211 25.922 1.00 87.06 423 LYS A N 1
ATOM 3256 C CA . LYS A 1 423 ? -33.356 5.068 25.349 1.00 87.06 423 LYS A CA 1
ATOM 3257 C C . LYS A 1 423 ? -33.869 5.883 24.173 1.00 87.06 423 LYS A C 1
ATOM 3259 O O . LYS A 1 423 ? -34.598 5.394 23.302 1.00 87.06 423 LYS A O 1
ATOM 3264 N N . GLY A 1 424 ? -33.391 7.117 24.098 1.00 86.38 424 GLY A N 1
ATOM 3265 C CA . GLY A 1 424 ? -33.395 7.874 22.864 1.00 86.38 424 GLY A CA 1
ATOM 3266 C C . GLY A 1 424 ? -32.455 7.261 21.829 1.00 86.38 424 GLY A C 1
ATOM 3267 O O . GLY A 1 424 ? -31.574 6.454 22.118 1.00 86.38 424 GLY A O 1
ATOM 3268 N N . THR A 1 425 ? -32.662 7.642 20.583 1.00 87.38 425 THR A N 1
ATOM 3269 C CA . THR A 1 425 ? -31.830 7.301 19.435 1.00 87.38 425 THR A CA 1
ATOM 3270 C C . THR A 1 425 ? -31.020 8.527 19.008 1.00 87.38 425 THR A C 1
ATOM 3272 O O . THR A 1 425 ? -31.358 9.658 19.376 1.00 87.38 425 THR A O 1
ATOM 3275 N N . PRO A 1 426 ? -30.003 8.363 18.142 1.00 87.25 426 PRO A N 1
ATOM 3276 C CA . PRO A 1 426 ? -29.318 9.503 17.529 1.00 87.25 426 PRO A CA 1
ATOM 3277 C C . PRO A 1 426 ? -30.254 10.428 16.720 1.00 87.25 426 PRO A C 1
ATOM 3279 O O . PRO A 1 426 ? -29.896 11.564 16.403 1.00 87.25 426 PRO A O 1
ATOM 3282 N N . VAL A 1 427 ? -31.465 9.965 16.384 1.00 89.75 427 VAL A N 1
ATOM 3283 C CA . VAL A 1 427 ? -32.528 10.787 15.802 1.00 89.75 427 VAL A CA 1
ATOM 3284 C C . VAL A 1 427 ? -33.281 11.488 16.935 1.00 89.75 427 VAL A C 1
ATOM 3286 O O . VAL A 1 427 ? -34.294 11.007 17.424 1.00 89.75 427 VAL A O 1
ATOM 3289 N N . PHE A 1 428 ? -32.825 12.682 17.308 1.00 89.81 428 PHE A N 1
ATOM 3290 C CA . PHE A 1 428 ? -33.361 13.480 18.427 1.00 89.81 428 PHE A CA 1
ATOM 3291 C C . PHE A 1 428 ? -34.840 13.902 18.327 1.00 89.81 428 PHE A C 1
ATOM 3293 O O . PHE A 1 428 ? -35.365 14.581 19.209 1.00 89.81 428 PHE A O 1
ATOM 3300 N N . THR A 1 429 ? -35.517 13.558 17.234 1.00 91.38 429 THR A N 1
ATOM 3301 C CA . THR A 1 429 ? -36.955 13.773 17.023 1.00 91.38 429 THR A CA 1
ATOM 3302 C C . THR A 1 429 ? -37.784 12.504 17.233 1.00 91.38 429 THR A C 1
ATOM 3304 O O . THR A 1 429 ? -38.952 12.491 16.857 1.00 91.38 429 THR A O 1
ATOM 3307 N N . ASP A 1 430 ? -37.198 11.434 17.767 1.00 89.50 430 ASP A N 1
ATOM 3308 C CA . ASP A 1 430 ? -37.881 10.160 18.041 1.00 89.50 430 ASP A CA 1
ATOM 3309 C C . ASP A 1 430 ? -38.948 10.243 19.141 1.00 89.50 430 ASP A C 1
ATOM 3311 O O . ASP A 1 430 ? -39.834 9.396 19.197 1.00 89.50 430 ASP A O 1
ATOM 3315 N N . GLY A 1 431 ? -38.904 11.297 19.955 1.00 92.50 431 GLY A N 1
ATOM 3316 C CA . GLY A 1 431 ? -39.863 11.544 21.023 1.00 92.50 431 GLY A CA 1
ATOM 3317 C C . GLY A 1 431 ? -39.435 11.031 22.394 1.00 92.50 431 GLY A C 1
ATOM 3318 O O . GLY A 1 431 ? -40.240 11.147 23.310 1.00 92.50 431 GLY A O 1
ATOM 3319 N N . ASN A 1 432 ? -38.200 10.546 22.560 1.00 93.94 432 ASN A N 1
ATOM 3320 C CA . ASN A 1 432 ? -37.705 10.004 23.836 1.00 93.94 432 ASN A CA 1
ATOM 3321 C C . ASN A 1 432 ? -36.826 10.997 24.617 1.00 93.94 432 ASN A C 1
ATOM 3323 O O . ASN A 1 432 ? -36.587 10.831 25.807 1.00 93.94 432 ASN A O 1
ATOM 3327 N N . TRP A 1 433 ? -36.370 12.071 23.973 1.00 96.31 433 TRP A N 1
ATOM 3328 C CA . TRP A 1 433 ? -35.481 13.052 24.596 1.00 96.31 433 TRP A CA 1
ATOM 3329 C C . TRP A 1 433 ? -36.218 14.200 25.301 1.00 96.31 433 TRP A C 1
ATOM 3331 O O . TRP A 1 433 ? -37.192 14.750 24.773 1.00 96.31 433 TRP A O 1
ATOM 3341 N N . LEU A 1 434 ? -35.670 14.646 26.438 1.00 98.00 434 LEU A N 1
ATOM 3342 C CA . LEU A 1 434 ? -36.004 15.912 27.096 1.00 98.00 434 LEU A CA 1
ATOM 3343 C C . LEU A 1 434 ? -35.034 17.014 26.654 1.00 98.00 434 LEU A C 1
ATOM 3345 O O . LEU A 1 434 ? -33.868 17.030 27.052 1.00 98.00 434 LEU A O 1
ATOM 3349 N N . GLY A 1 435 ? -35.521 17.947 25.836 1.00 97.62 435 GLY A N 1
ATOM 3350 C CA . GLY A 1 435 ? -34.728 19.026 25.247 1.00 97.62 435 GLY A CA 1
ATOM 3351 C C . GLY A 1 435 ? -34.916 20.378 25.940 1.00 97.62 435 GLY A C 1
ATOM 3352 O O . GLY A 1 435 ? -36.039 20.871 26.079 1.00 97.62 435 GLY A O 1
ATOM 3353 N N . TYR A 1 436 ? -33.805 21.025 26.295 1.00 98.25 436 TYR A N 1
ATOM 3354 C CA . TYR A 1 436 ? -33.774 22.340 26.946 1.00 98.25 436 TYR A CA 1
ATOM 3355 C C . TYR A 1 436 ? -32.903 23.330 26.165 1.00 98.25 436 TYR A C 1
ATOM 3357 O O . TYR A 1 436 ? -31.720 23.075 25.959 1.00 98.25 436 TYR A O 1
ATOM 3365 N N . GLU A 1 437 ? -33.462 24.475 25.758 1.00 97.94 437 GLU A N 1
ATOM 3366 C CA . GLU A 1 437 ? -32.754 25.501 24.976 1.00 97.94 437 GLU A CA 1
ATOM 3367 C C . GLU A 1 437 ? -32.287 26.672 25.845 1.00 97.94 437 GLU A C 1
ATOM 3369 O O . GLU A 1 437 ? -33.085 27.369 26.476 1.00 97.94 437 GLU A O 1
ATOM 3374 N N . GLY A 1 438 ? -30.983 26.946 25.832 1.00 97.19 438 GLY A N 1
ATOM 3375 C CA . GLY A 1 438 ? -30.390 28.087 26.527 1.00 97.19 438 GLY A CA 1
ATOM 3376 C C . GLY A 1 438 ? -30.600 28.060 28.041 1.00 97.19 438 GLY A C 1
ATOM 3377 O O . GLY A 1 438 ? -30.602 29.118 28.668 1.00 97.19 438 GLY A O 1
ATOM 3378 N N . MET A 1 439 ? -30.803 26.874 28.614 1.00 96.88 439 MET A N 1
ATOM 3379 C CA . MET A 1 439 ? -30.993 26.649 30.045 1.00 96.88 439 MET A CA 1
ATOM 3380 C C . MET A 1 439 ? -30.441 25.280 30.456 1.00 96.88 439 MET A C 1
ATOM 3382 O O . MET A 1 439 ? -30.173 24.424 29.614 1.00 96.88 439 MET A O 1
ATOM 3386 N N . HIS A 1 440 ? -30.241 25.091 31.757 1.00 97.81 440 HIS A N 1
ATOM 3387 C CA . HIS A 1 440 ? -29.838 23.811 32.336 1.00 97.81 440 HIS A CA 1
ATOM 3388 C C . HIS A 1 440 ? -31.055 22.897 32.517 1.00 97.81 440 HIS A C 1
ATOM 3390 O O . HIS A 1 440 ? -32.174 23.385 32.680 1.00 97.81 440 HIS A O 1
ATOM 3396 N N . MET A 1 441 ? -30.827 21.584 32.555 1.00 97.88 441 MET A N 1
ATOM 3397 C CA . MET A 1 441 ? -31.833 20.641 33.042 1.00 97.88 441 MET A CA 1
ATOM 3398 C C . MET A 1 441 ? -31.594 20.402 34.533 1.00 97.88 441 MET A C 1
ATOM 3400 O O . MET A 1 441 ? -30.459 20.198 34.968 1.00 97.88 441 MET A O 1
ATOM 3404 N N . THR A 1 442 ? -32.661 20.441 35.326 1.00 98.31 442 THR A N 1
ATOM 3405 C CA . THR A 1 442 ? -32.621 20.055 36.738 1.00 98.31 442 THR A CA 1
ATOM 3406 C C . THR A 1 442 ? -33.805 19.159 37.046 1.00 98.31 442 THR A C 1
ATOM 3408 O O . THR A 1 442 ? -34.956 19.571 36.867 1.00 98.31 442 THR A O 1
ATOM 3411 N N . ALA A 1 443 ? -33.516 17.958 37.533 1.00 98.25 443 ALA A N 1
ATOM 3412 C CA . ALA A 1 443 ? -34.510 16.970 37.913 1.00 98.25 443 ALA A CA 1
ATOM 3413 C C . ALA A 1 443 ? -34.323 16.546 39.370 1.00 98.25 443 ALA A C 1
ATOM 3415 O O . ALA A 1 443 ? -33.195 16.405 39.835 1.00 98.25 443 ALA A O 1
ATOM 3416 N N . THR A 1 444 ? -35.429 16.312 40.071 1.00 98.31 444 THR A N 1
ATOM 3417 C CA . THR A 1 444 ? -35.442 15.666 41.385 1.00 98.31 444 THR A CA 1
ATOM 3418 C C . THR A 1 444 ? -36.065 14.288 41.248 1.00 98.31 444 THR A C 1
ATOM 3420 O O . THR A 1 444 ? -37.199 14.172 40.771 1.00 98.31 444 THR A O 1
ATOM 3423 N N . LEU A 1 445 ? -35.338 13.266 41.689 1.00 98.00 445 LEU A N 1
ATOM 3424 C CA . LEU A 1 445 ? -35.799 11.889 41.767 1.00 98.00 445 LEU A CA 1
ATOM 3425 C C . LEU A 1 445 ? -36.077 11.544 43.237 1.00 98.00 445 LEU A C 1
ATOM 3427 O O . LEU A 1 445 ? -35.298 11.886 44.128 1.00 98.00 445 LEU A O 1
ATOM 3431 N N . GLU A 1 446 ? -37.205 10.886 43.479 1.00 97.81 446 GLU A N 1
ATOM 3432 C CA . GLU A 1 446 ? -37.622 10.341 44.772 1.00 97.81 446 GLU A CA 1
ATOM 3433 C C . GLU A 1 446 ? -37.541 8.814 44.717 1.00 97.81 446 GLU A C 1
ATOM 3435 O O . GLU A 1 446 ? -38.045 8.192 43.776 1.00 97.81 446 GLU A O 1
ATOM 3440 N N . LEU A 1 447 ? -36.936 8.220 45.741 1.00 96.75 447 LEU A N 1
ATOM 3441 C CA . LEU A 1 447 ? -36.868 6.779 45.963 1.00 96.75 447 LEU A CA 1
ATOM 3442 C C . LEU A 1 447 ? -38.018 6.305 46.867 1.00 96.75 447 LEU A C 1
ATOM 3444 O O . LEU A 1 447 ? -38.617 7.092 47.607 1.00 96.75 447 LEU A O 1
ATOM 3448 N N . GLU A 1 448 ? -38.337 5.009 46.807 1.00 94.94 448 GLU A N 1
ATOM 3449 C CA . GLU A 1 448 ? -39.379 4.406 47.656 1.00 94.94 448 GLU A CA 1
ATOM 3450 C C . GLU A 1 448 ? -39.001 4.461 49.146 1.00 94.94 448 GLU A C 1
ATOM 3452 O O . GLU A 1 448 ? -39.825 4.824 49.990 1.00 94.94 448 GLU A O 1
ATOM 3457 N N . SER A 1 449 ? -37.734 4.171 49.440 1.00 94.31 449 SER A N 1
ATOM 3458 C CA . SER A 1 449 ? -37.094 4.204 50.756 1.00 94.31 449 SER A CA 1
ATOM 3459 C C . SER A 1 449 ? -35.749 4.929 50.685 1.00 94.31 449 SER A C 1
ATOM 3461 O O . SER A 1 449 ? -35.323 5.370 49.622 1.00 94.31 449 SER A O 1
ATOM 3463 N N . GLU A 1 450 ? -35.111 5.131 51.837 1.00 95.56 450 GLU A N 1
ATOM 3464 C CA . GLU A 1 450 ? -33.718 5.574 51.867 1.00 95.56 450 GLU A CA 1
ATOM 3465 C C . GLU A 1 450 ? -32.821 4.424 51.390 1.00 95.56 450 GLU A C 1
ATOM 3467 O O . GLU A 1 450 ? -32.872 3.338 51.963 1.00 95.56 450 GLU A O 1
ATOM 3472 N N . GLU A 1 451 ? -32.040 4.669 50.339 1.00 95.69 451 GLU A N 1
ATOM 3473 C CA . GLU A 1 451 ? -31.143 3.693 49.712 1.00 95.69 451 GLU A CA 1
ATOM 3474 C C . GLU A 1 451 ? -29.702 4.205 49.767 1.00 95.69 451 GLU A C 1
ATOM 3476 O O . GLU A 1 451 ? -29.459 5.415 49.724 1.00 95.69 451 GLU A O 1
ATOM 3481 N N . GLU A 1 452 ? -28.737 3.292 49.849 1.00 95.06 452 GLU A N 1
ATOM 3482 C CA . GLU A 1 452 ? -27.318 3.632 49.735 1.00 95.06 452 GLU A CA 1
ATOM 3483 C C . GLU A 1 452 ? -26.964 3.844 48.259 1.00 95.06 452 GLU A C 1
ATOM 3485 O O . GLU A 1 452 ? -27.081 2.925 47.458 1.00 95.06 452 GLU A O 1
ATOM 3490 N N . LEU A 1 453 ? -26.554 5.063 47.902 1.00 94.31 453 LEU A N 1
ATOM 3491 C CA . LEU A 1 453 ? -26.158 5.432 46.542 1.00 94.31 453 LEU A CA 1
ATOM 3492 C C . LEU A 1 453 ? -24.654 5.652 46.484 1.00 94.31 453 LEU A C 1
ATOM 3494 O O . LEU A 1 453 ? -24.084 6.266 47.390 1.00 94.31 453 LEU A O 1
ATOM 3498 N N . SER A 1 454 ? -24.039 5.246 45.381 1.00 93.69 454 SER A N 1
ATOM 3499 C CA . SER A 1 454 ? -22.611 5.438 45.106 1.00 93.69 454 SER A CA 1
ATOM 3500 C C . SER A 1 454 ? -22.339 6.001 43.710 1.00 93.69 454 SER A C 1
ATOM 3502 O O . SER A 1 454 ? -21.274 6.575 43.463 1.00 93.69 454 SER A O 1
ATOM 3504 N N . GLU A 1 455 ? -23.302 5.888 42.795 1.00 93.38 455 GLU A N 1
ATOM 3505 C CA . GLU A 1 455 ? -23.167 6.391 41.437 1.00 93.38 455 GLU A CA 1
ATOM 3506 C C . GLU A 1 455 ? -24.513 6.834 40.856 1.00 93.38 455 GLU A C 1
ATOM 3508 O O . GLU A 1 455 ? -25.564 6.232 41.077 1.00 93.38 455 GLU A O 1
ATOM 3513 N N . VAL A 1 456 ? -24.461 7.887 40.041 1.00 94.75 456 VAL A N 1
ATOM 3514 C CA . VAL A 1 456 ? -25.548 8.249 39.129 1.00 94.75 456 VAL A CA 1
ATOM 3515 C C . VAL A 1 456 ? -24.991 8.354 37.719 1.00 94.75 456 VAL A C 1
ATOM 3517 O O . VAL A 1 456 ? -23.949 8.974 37.501 1.00 94.75 456 VAL A O 1
ATOM 3520 N N . VAL A 1 457 ? -25.695 7.775 36.752 1.00 93.25 457 VAL A N 1
ATOM 3521 C CA . VAL A 1 457 ? -25.335 7.841 35.334 1.00 93.25 457 VAL A CA 1
ATOM 3522 C C . VAL A 1 457 ? -26.396 8.631 34.593 1.00 93.25 457 VAL A C 1
ATOM 3524 O O . VAL A 1 457 ? -27.580 8.328 34.698 1.00 93.25 457 VAL A O 1
ATOM 3527 N N . VAL A 1 458 ? -25.973 9.640 33.838 1.00 95.00 458 VAL A N 1
ATOM 3528 C CA . VAL A 1 458 ? -26.868 10.468 33.025 1.00 95.00 458 VAL A CA 1
ATOM 3529 C C . VAL A 1 458 ? -26.576 10.225 31.559 1.00 95.00 458 VAL A C 1
ATOM 3531 O O . VAL A 1 458 ? -25.446 10.412 31.115 1.00 95.00 458 VAL A O 1
ATOM 3534 N N . SER A 1 459 ? -27.593 9.829 30.806 1.00 93.56 459 SER A N 1
ATOM 3535 C CA . SER A 1 459 ? -27.487 9.676 29.361 1.00 93.56 459 SER A CA 1
ATOM 3536 C C . SER A 1 459 ? -27.799 10.987 28.649 1.00 93.56 459 SER A C 1
ATOM 3538 O O . SER A 1 459 ? -28.734 11.700 29.016 1.00 93.56 459 SER A O 1
ATOM 3540 N N . ALA A 1 460 ? -27.017 11.311 27.623 1.00 95.31 460 ALA A N 1
ATOM 3541 C CA . ALA A 1 460 ? -27.229 12.512 26.835 1.00 95.31 460 ALA A CA 1
ATOM 3542 C C . ALA A 1 460 ? -26.935 12.296 25.353 1.00 95.31 460 ALA A C 1
ATOM 3544 O O . ALA A 1 460 ? -26.200 11.387 24.964 1.00 95.31 460 ALA A O 1
ATOM 3545 N N . LEU A 1 461 ? -27.460 13.210 24.543 1.00 94.81 461 LEU A N 1
ATOM 3546 C CA . LEU A 1 461 ? -27.150 13.322 23.126 1.00 94.81 461 LEU A CA 1
ATOM 3547 C C . LEU A 1 461 ? -26.342 14.587 22.853 1.00 94.81 461 LEU A C 1
ATOM 3549 O O . LEU A 1 461 ? -26.672 15.666 23.351 1.00 94.81 461 LEU A O 1
ATOM 3553 N N . SER A 1 462 ? -25.371 14.464 21.960 1.00 94.25 462 SER A N 1
ATOM 3554 C CA . SER A 1 462 ? -24.801 15.580 21.231 1.00 94.25 462 SER A CA 1
ATOM 3555 C C . SER A 1 462 ? -25.119 15.490 19.742 1.00 94.25 462 SER A C 1
ATOM 3557 O O . SER A 1 462 ? -25.130 14.416 19.151 1.00 94.25 462 SER A O 1
ATOM 3559 N N . ALA A 1 463 ? -25.382 16.641 19.128 1.00 93.56 463 ALA A N 1
ATOM 3560 C CA . ALA A 1 463 ? -25.453 16.811 17.684 1.00 93.56 463 ALA A CA 1
ATOM 3561 C C . ALA A 1 463 ? -25.119 18.277 17.355 1.00 93.56 463 ALA A C 1
ATOM 3563 O O . ALA A 1 463 ? -26.035 19.086 17.135 1.00 93.56 463 ALA A O 1
ATOM 3564 N N . PRO A 1 464 ? -23.828 18.658 17.306 1.00 92.69 464 PRO A N 1
ATOM 3565 C CA . PRO A 1 464 ? -23.437 20.066 17.269 1.00 92.69 464 PRO A CA 1
ATOM 3566 C C . PRO A 1 464 ? -23.959 20.837 16.064 1.00 92.69 464 PRO A C 1
ATOM 3568 O O . PRO A 1 464 ? -24.308 22.004 16.194 1.00 92.69 464 PRO A O 1
ATOM 3571 N N . ALA A 1 465 ? -24.108 20.188 14.905 1.00 90.75 465 ALA A N 1
ATOM 3572 C CA . ALA A 1 465 ? -24.714 20.801 13.719 1.00 90.75 465 ALA A CA 1
ATOM 3573 C C . ALA A 1 465 ? -26.177 21.246 13.941 1.00 90.75 465 ALA A C 1
ATOM 3575 O O . ALA A 1 465 ? -26.649 22.174 13.287 1.00 90.75 465 ALA A O 1
ATOM 3576 N N . SER A 1 466 ? -26.881 20.607 14.880 1.00 92.69 466 SER A N 1
ATOM 3577 C CA . SER A 1 466 ? -28.238 20.961 15.326 1.00 92.69 466 SER A CA 1
ATOM 3578 C C . SER A 1 466 ? -28.243 21.747 16.642 1.00 92.69 466 SER A C 1
ATOM 3580 O O . SER A 1 466 ? -29.294 21.928 17.253 1.00 92.69 466 SER A O 1
ATOM 3582 N N . TRP A 1 467 ? -27.072 22.234 17.066 1.00 94.81 467 TRP A N 1
ATOM 3583 C CA . TRP A 1 467 ? -26.864 23.079 18.241 1.00 94.81 467 TRP A CA 1
ATOM 3584 C C . TRP A 1 467 ? -27.142 22.334 19.556 1.00 94.81 467 TRP A C 1
ATOM 3586 O O . TRP A 1 467 ? -27.355 22.970 20.589 1.00 94.81 467 TRP A O 1
ATOM 3596 N N . ILE A 1 468 ? -27.155 20.997 19.511 1.00 95.44 468 ILE A N 1
ATOM 3597 C CA . ILE A 1 468 ? -27.319 20.094 20.653 1.00 95.44 468 ILE A CA 1
ATOM 3598 C C . ILE A 1 468 ? -25.934 19.662 21.099 1.00 95.44 468 ILE A C 1
ATOM 3600 O O . ILE A 1 468 ? -25.109 19.290 20.267 1.00 95.44 468 ILE A O 1
ATOM 3604 N N . PHE A 1 469 ? -25.691 19.719 22.398 1.00 95.69 469 PHE A N 1
ATOM 3605 C CA . PHE A 1 469 ? -24.384 19.436 22.960 1.00 95.69 469 PHE A CA 1
ATOM 3606 C C . PHE A 1 469 ? -24.507 18.678 24.264 1.00 95.69 469 PHE A C 1
ATOM 3608 O O . PHE A 1 469 ? -25.512 18.793 24.977 1.00 95.69 469 PHE A O 1
ATOM 3615 N N . PHE A 1 470 ? -23.434 17.978 24.603 1.00 96.38 470 PHE A N 1
ATOM 3616 C CA . PHE A 1 470 ? -23.307 17.366 25.907 1.00 96.38 470 PHE A CA 1
ATOM 3617 C C . PHE A 1 470 ? -23.337 18.428 27.025 1.00 96.38 470 PHE A C 1
ATOM 3619 O O . PHE A 1 470 ? -22.996 19.604 26.811 1.00 96.38 470 PHE A O 1
ATOM 3626 N N . PRO A 1 471 ? -23.755 18.043 28.246 1.00 97.00 471 PRO A N 1
ATOM 3627 C CA . PRO A 1 471 ? -23.577 18.881 29.422 1.00 97.00 471 PRO A CA 1
ATOM 3628 C C . PRO A 1 471 ? -22.105 19.297 29.562 1.00 97.00 471 PRO A C 1
ATOM 3630 O O . PRO A 1 471 ? -21.207 18.479 29.406 1.00 97.00 471 PRO A O 1
ATOM 3633 N N . ARG A 1 472 ? -21.835 20.552 29.939 1.00 95.75 472 ARG A N 1
ATOM 3634 C CA . ARG A 1 472 ? -20.490 20.967 30.395 1.00 95.75 472 ARG A CA 1
ATOM 3635 C C . ARG A 1 472 ? -20.098 20.283 31.695 1.00 95.75 472 ARG A C 1
ATOM 3637 O O . ARG A 1 472 ? -18.920 20.158 32.015 1.00 95.75 472 ARG A O 1
ATOM 3644 N N . GLU A 1 473 ? -21.105 19.961 32.488 1.00 97.88 473 GLU A N 1
ATOM 3645 C CA . GLU A 1 473 ? -20.960 19.424 33.821 1.00 97.88 473 GLU A CA 1
ATOM 3646 C C . GLU A 1 473 ? -22.264 18.724 34.200 1.00 97.88 473 GLU A C 1
ATOM 3648 O O . GLU A 1 473 ? -23.349 19.208 33.866 1.00 97.88 473 GLU A O 1
ATOM 3653 N N . VAL A 1 474 ? -22.166 17.600 34.899 1.00 98.44 474 VAL A N 1
ATOM 3654 C CA . VAL A 1 474 ? -23.307 16.946 35.542 1.00 98.44 474 VAL A CA 1
ATOM 3655 C C . VAL A 1 474 ? -23.038 16.927 37.036 1.00 98.44 474 VAL A C 1
ATOM 3657 O O . VAL A 1 474 ? -21.976 16.468 37.455 1.00 98.44 474 VAL A O 1
ATOM 3660 N N . ARG A 1 475 ? -23.981 17.431 37.835 1.00 98.50 475 ARG A N 1
ATOM 3661 C CA . ARG A 1 475 ? -23.886 17.464 39.302 1.00 98.50 475 ARG A CA 1
ATOM 3662 C C . ARG A 1 475 ? -24.990 16.644 39.930 1.00 98.50 475 ARG A C 1
ATOM 3664 O O . ARG A 1 475 ? -26.141 16.708 39.493 1.00 98.50 475 ARG A O 1
ATOM 3671 N N . VAL A 1 476 ? -24.644 15.939 40.997 1.00 98.62 476 VAL A N 1
ATOM 3672 C CA . VAL A 1 476 ? -25.576 15.117 41.765 1.00 98.62 476 VAL A CA 1
ATOM 3673 C C . VAL A 1 476 ? -25.581 15.592 43.202 1.00 98.62 476 VAL A C 1
ATOM 3675 O O . VAL A 1 476 ? -24.540 15.662 43.853 1.00 98.62 476 VAL A O 1
ATOM 3678 N N . TRP A 1 477 ? -26.771 15.894 43.705 1.00 98.44 477 TRP A N 1
ATOM 3679 C CA . TRP A 1 477 ? -26.996 16.276 45.089 1.00 98.44 477 TRP A CA 1
ATOM 3680 C C . TRP A 1 477 ? -27.914 15.269 45.767 1.00 98.44 477 TRP A C 1
ATOM 3682 O O . TRP A 1 477 ? -28.902 14.859 45.167 1.00 98.44 477 TRP A O 1
ATOM 3692 N N . LEU A 1 478 ? -27.645 14.934 47.023 1.00 98.19 478 LEU A N 1
ATOM 3693 C CA . LEU A 1 478 ? -28.407 13.958 47.801 1.00 98.19 478 LEU A CA 1
ATOM 3694 C C . LEU A 1 478 ? -29.116 14.612 48.988 1.00 98.19 478 LEU A C 1
ATOM 3696 O O . LEU A 1 478 ? -28.651 15.623 49.522 1.00 98.19 478 LEU A O 1
ATOM 3700 N N . SER A 1 479 ? -30.248 14.037 49.391 1.00 97.88 479 SER A N 1
ATOM 3701 C CA . SER A 1 479 ? -31.051 14.475 50.533 1.00 97.88 479 SER A CA 1
ATOM 3702 C C . SER A 1 479 ? -31.867 13.319 51.126 1.00 97.88 479 SER A C 1
ATOM 3704 O O . SER A 1 479 ? -32.448 12.517 50.395 1.00 97.88 479 SER A O 1
ATOM 3706 N N . SER A 1 480 ? -31.983 13.259 52.455 1.00 96.31 480 SER A N 1
ATOM 3707 C CA . SER A 1 480 ? -32.911 12.337 53.136 1.00 96.31 480 SER A CA 1
ATOM 3708 C C . SER A 1 480 ? -34.321 12.920 53.298 1.00 96.31 480 SER A C 1
ATOM 3710 O O . SER A 1 480 ? -35.296 12.174 53.360 1.00 96.31 480 SER A O 1
ATOM 3712 N N . ASP A 1 481 ? -34.461 14.251 53.354 1.00 95.38 481 ASP A N 1
ATOM 3713 C CA . ASP A 1 481 ? -35.723 14.933 53.688 1.00 95.38 481 ASP A CA 1
ATOM 3714 C C . ASP A 1 481 ? -36.389 15.659 52.506 1.00 95.38 481 ASP A C 1
ATOM 3716 O O . ASP A 1 481 ? -37.502 16.174 52.641 1.00 95.38 481 ASP A O 1
ATOM 3720 N N . GLY A 1 482 ? -35.711 15.714 51.356 1.00 94.25 482 GLY A N 1
ATOM 3721 C CA . GLY A 1 482 ? -36.177 16.379 50.140 1.00 94.25 482 GLY A CA 1
ATOM 3722 C C . GLY A 1 482 ? -36.123 17.908 50.206 1.00 94.25 482 GLY A C 1
ATOM 3723 O O . GLY A 1 482 ? -36.605 18.571 49.286 1.00 94.25 482 GLY A O 1
ATOM 3724 N N . LYS A 1 483 ? -35.548 18.482 51.271 1.00 94.69 483 LYS A N 1
ATOM 3725 C CA . LYS A 1 483 ? -35.450 19.931 51.513 1.00 94.69 483 LYS A CA 1
ATOM 3726 C C . LYS A 1 483 ? -34.001 20.401 51.553 1.00 94.69 483 LYS A C 1
ATOM 3728 O O . LYS A 1 483 ? -33.678 21.419 50.945 1.00 94.69 483 LYS A O 1
ATOM 3733 N N . HIS A 1 484 ? -33.134 19.665 52.242 1.00 96.56 484 HIS A N 1
ATOM 3734 C CA . HIS A 1 484 ? -31.722 19.998 52.394 1.00 96.56 484 HIS A CA 1
ATOM 3735 C C . HIS A 1 484 ? -30.882 19.075 51.518 1.00 96.56 484 HIS A C 1
ATOM 3737 O O . HIS A 1 484 ? -30.798 17.877 51.780 1.00 96.56 484 HIS A O 1
ATOM 3743 N N . TYR A 1 485 ? -30.269 19.639 50.479 1.00 97.50 485 TYR A N 1
ATOM 3744 C CA . TYR A 1 485 ? -29.450 18.900 49.521 1.00 97.50 485 TYR A CA 1
ATOM 3745 C C . TYR A 1 485 ? -27.964 19.183 49.732 1.00 97.50 485 TYR A C 1
ATOM 3747 O O . TYR A 1 485 ? -27.569 20.335 49.923 1.00 97.50 485 TYR A O 1
ATOM 3755 N N . GLN A 1 486 ? -27.142 18.140 49.641 1.00 97.44 486 GLN A N 1
ATOM 3756 C CA . GLN A 1 486 ? -25.681 18.227 49.686 1.00 97.44 486 GLN A CA 1
ATOM 3757 C C . GLN A 1 486 ? -25.081 17.654 48.407 1.00 97.44 486 GLN A C 1
ATOM 3759 O O . GLN A 1 486 ? -25.572 16.650 47.897 1.00 97.44 486 GLN A O 1
ATOM 3764 N N . LEU A 1 487 ? -24.034 18.292 47.881 1.00 98.06 487 LEU A N 1
ATOM 3765 C CA . LEU A 1 487 ? -23.354 17.819 46.677 1.00 98.06 487 LEU A CA 1
ATOM 3766 C C . LEU A 1 487 ? -22.681 16.480 46.991 1.00 98.06 487 LEU A C 1
ATOM 3768 O O . LEU A 1 487 ? -21.896 16.386 47.936 1.00 98.06 487 LEU A O 1
ATOM 3772 N N . ALA A 1 488 ? -23.000 15.455 46.210 1.00 97.44 488 ALA A N 1
ATOM 3773 C CA . ALA A 1 488 ? -22.379 14.144 46.328 1.00 97.44 488 ALA A CA 1
ATOM 3774 C C . ALA A 1 488 ? -21.198 13.998 45.370 1.00 97.44 488 ALA A C 1
ATOM 3776 O O . ALA A 1 488 ? -20.140 13.538 45.793 1.00 97.44 488 ALA A O 1
ATOM 3777 N N . GLY A 1 489 ? -21.353 14.457 44.127 1.00 97.50 489 GLY A N 1
ATOM 3778 C CA . GLY A 1 489 ? -20.299 14.422 43.121 1.00 97.50 489 GLY A CA 1
ATOM 3779 C C . GLY A 1 489 ? -20.640 15.231 41.873 1.00 97.50 489 GLY A C 1
ATOM 3780 O O . GLY A 1 489 ? -21.777 15.677 41.680 1.00 97.50 489 GLY A O 1
ATOM 3781 N N . GLU A 1 490 ? -19.637 15.399 41.018 1.00 97.81 490 GLU A N 1
ATOM 3782 C CA . GLU A 1 490 ? -19.765 16.023 39.705 1.00 97.81 490 GLU A CA 1
ATOM 3783 C C . GLU A 1 490 ? -18.856 15.338 38.678 1.00 97.81 490 GLU A C 1
ATOM 3785 O O . GLU A 1 490 ? -17.849 14.727 39.032 1.00 97.81 490 GLU A O 1
ATOM 3790 N N . THR A 1 491 ? -19.199 15.457 37.398 1.00 96.12 491 THR A N 1
ATOM 3791 C CA . THR A 1 491 ? -18.328 15.066 36.282 1.00 96.12 491 THR A CA 1
ATOM 3792 C C . THR A 1 491 ? -18.356 16.126 35.189 1.00 96.12 491 THR A C 1
ATOM 3794 O O . THR A 1 491 ? -19.348 16.846 35.038 1.00 96.12 491 THR A O 1
ATOM 3797 N N . ARG A 1 492 ? -17.264 16.235 34.430 1.00 95.44 492 ARG A N 1
ATOM 3798 C CA . ARG A 1 492 ? -17.096 17.201 33.336 1.00 95.44 492 ARG A CA 1
ATOM 3799 C C . ARG A 1 492 ? -16.781 16.447 32.045 1.00 95.44 492 ARG A C 1
ATOM 3801 O O . ARG A 1 492 ? -15.660 15.952 31.911 1.00 95.44 492 ARG A O 1
ATOM 3808 N N . PRO A 1 493 ? -17.744 16.346 31.115 1.00 88.62 493 PRO A N 1
ATOM 3809 C CA . PRO A 1 493 ? -17.495 15.781 29.795 1.00 88.62 493 PRO A CA 1
ATOM 3810 C C . PRO A 1 493 ? -16.406 16.561 29.040 1.00 88.62 493 PRO A C 1
ATOM 3812 O O . PRO A 1 493 ? -16.245 17.765 29.277 1.00 88.62 493 PRO A O 1
ATOM 3815 N N . PRO A 1 494 ? -15.646 15.907 28.142 1.00 81.25 494 PRO A N 1
ATOM 3816 C CA . PRO A 1 494 ? -14.659 16.590 27.311 1.00 81.25 494 PRO A CA 1
ATOM 3817 C C . PRO A 1 494 ? -15.321 17.645 26.415 1.00 81.25 494 PRO A C 1
ATOM 3819 O O . PRO A 1 494 ? -16.485 17.522 26.033 1.00 81.25 494 PRO A O 1
ATOM 3822 N N . GLU A 1 495 ? -14.576 18.699 26.072 1.00 83.94 495 GLU A N 1
ATOM 3823 C CA . GLU A 1 495 ? -15.095 19.723 25.168 1.00 83.94 495 GLU A CA 1
ATOM 3824 C C . GLU A 1 495 ? -15.245 19.194 23.743 1.00 83.94 495 GLU A C 1
ATOM 3826 O O . GLU A 1 495 ? -14.355 18.552 23.187 1.00 83.94 495 GLU A O 1
ATOM 3831 N N . GLU A 1 496 ? -16.379 19.525 23.141 1.00 87.88 496 GLU A N 1
ATOM 3832 C CA . GLU A 1 496 ? -16.713 19.122 21.785 1.00 87.88 496 GLU A CA 1
ATOM 3833 C C . GLU A 1 496 ? -16.125 20.086 20.748 1.00 87.88 496 GLU A C 1
ATOM 3835 O O . GLU A 1 496 ? -16.017 21.295 20.986 1.00 87.88 496 GLU A O 1
ATOM 3840 N N . GLY A 1 497 ? -15.775 19.548 19.578 1.00 82.12 497 GLY A N 1
ATOM 3841 C CA . GLY A 1 497 ? -15.234 20.295 18.442 1.00 82.12 497 GLY A CA 1
ATOM 3842 C C . GLY A 1 497 ? -16.174 20.332 17.227 1.00 82.12 497 GLY A C 1
ATOM 3843 O O . GLY A 1 497 ? -17.249 19.729 17.241 1.00 82.12 497 GLY A O 1
ATOM 3844 N N . PRO A 1 498 ? -15.784 21.034 16.150 1.00 77.62 498 PRO A N 1
ATOM 3845 C CA . PRO A 1 498 ? -16.574 21.099 14.925 1.00 77.62 498 PRO A CA 1
ATOM 3846 C C . PRO A 1 498 ? -16.679 19.737 14.224 1.00 77.62 498 PRO A C 1
ATOM 3848 O O . PRO A 1 498 ? -15.708 18.991 14.145 1.00 77.62 498 PRO A O 1
ATOM 3851 N N . GLY A 1 499 ? -17.841 19.465 13.621 1.00 64.75 499 GLY A N 1
ATOM 3852 C CA . GLY A 1 499 ? -18.000 18.391 12.634 1.00 64.75 499 GLY A CA 1
ATOM 3853 C C . GLY A 1 499 ? -18.353 16.997 13.163 1.00 64.75 499 GLY A C 1
ATOM 3854 O O . GLY A 1 499 ? -18.329 16.059 12.370 1.00 64.75 499 GLY A O 1
ATOM 3855 N N . SER A 1 500 ? -18.711 16.828 14.441 1.00 67.94 500 SER A N 1
ATOM 3856 C CA . SER A 1 500 ? -19.251 15.551 14.928 1.00 67.94 500 SER A CA 1
ATOM 3857 C C . SER A 1 500 ? -20.696 15.327 14.458 1.00 67.94 500 SER A C 1
ATOM 3859 O O . SER A 1 500 ? -21.523 16.245 14.418 1.00 67.94 500 SER A O 1
ATOM 3861 N N . GLY A 1 501 ? -20.990 14.089 14.051 1.00 79.50 501 GLY A N 1
ATOM 3862 C CA . GLY A 1 501 ? -22.363 13.624 13.845 1.00 79.50 501 GLY A CA 1
ATOM 3863 C C . GLY A 1 501 ? -23.091 13.426 15.181 1.00 79.50 501 GLY A C 1
ATOM 3864 O O . GLY A 1 501 ? -22.479 13.603 16.232 1.00 79.50 501 GLY A O 1
ATOM 3865 N N . PRO A 1 502 ? -24.388 13.063 15.163 1.00 88.00 502 PRO A N 1
ATOM 3866 C CA . PRO A 1 502 ? -25.115 12.745 16.383 1.00 88.00 502 PRO A CA 1
ATOM 3867 C C . PRO A 1 502 ? -24.449 11.598 17.151 1.00 88.00 502 PRO A C 1
ATOM 3869 O O . PRO A 1 502 ? -24.236 10.521 16.592 1.00 88.00 502 PRO A O 1
ATOM 3872 N N . GLU A 1 503 ? -24.146 11.832 18.420 1.00 89.88 503 GLU A N 1
ATOM 3873 C CA . GLU A 1 503 ? -23.462 10.898 19.309 1.00 89.88 503 GLU A CA 1
ATOM 3874 C C . GLU A 1 503 ? -24.176 10.861 20.658 1.00 89.88 503 GLU A C 1
ATOM 3876 O O . GLU A 1 503 ? -24.564 11.896 21.196 1.00 89.88 503 GLU A O 1
ATOM 3881 N N . MET A 1 504 ? -24.363 9.661 21.199 1.00 89.94 504 MET A N 1
ATOM 3882 C CA . MET A 1 504 ? -24.925 9.460 22.530 1.00 89.94 504 MET A CA 1
ATOM 3883 C C . MET A 1 504 ? -23.827 8.992 23.472 1.00 89.94 504 MET A C 1
ATOM 3885 O O . MET A 1 504 ? -23.030 8.137 23.090 1.00 89.94 504 MET A O 1
ATOM 3889 N N . ASP A 1 505 ? -23.835 9.496 24.702 1.00 88.88 505 ASP A N 1
ATOM 3890 C CA . ASP A 1 505 ? -22.867 9.094 25.721 1.00 88.88 505 ASP A CA 1
ATOM 3891 C C . ASP A 1 505 ? -23.488 9.087 27.128 1.00 88.88 505 ASP A C 1
ATOM 3893 O O . ASP A 1 505 ? -24.607 9.567 27.349 1.00 88.88 505 ASP A O 1
ATOM 3897 N N . TYR A 1 506 ? -22.755 8.507 28.078 1.00 88.94 506 TYR A N 1
ATOM 3898 C CA . TYR A 1 506 ? -23.155 8.301 29.461 1.00 88.94 506 TYR A CA 1
ATOM 3899 C C . TYR A 1 506 ? -22.182 8.986 30.416 1.00 88.94 506 TYR A C 1
ATOM 3901 O O . TYR A 1 506 ? -21.005 8.637 30.525 1.00 88.94 506 TYR A O 1
ATOM 3909 N N . PHE A 1 507 ? -22.704 9.916 31.203 1.00 92.25 507 PHE A N 1
ATOM 3910 C CA . PHE A 1 507 ? -21.926 10.682 32.161 1.00 92.25 507 PHE A CA 1
ATOM 3911 C C . PHE A 1 507 ? -22.100 10.120 33.559 1.00 92.25 507 PHE A C 1
ATOM 3913 O O . PHE A 1 507 ? -23.130 10.301 34.207 1.00 92.25 507 PHE A O 1
ATOM 3920 N N . ARG A 1 508 ? -21.058 9.418 34.005 1.00 91.62 508 ARG A N 1
ATOM 3921 C CA . ARG A 1 508 ? -20.986 8.790 35.322 1.00 91.62 508 ARG A CA 1
ATOM 3922 C C . ARG A 1 508 ? -20.530 9.802 36.364 1.00 91.62 508 ARG A C 1
ATOM 3924 O O . ARG A 1 508 ? -19.473 10.419 36.219 1.00 91.62 508 ARG A O 1
ATOM 3931 N N . VAL A 1 509 ? -21.310 9.930 37.427 1.00 95.19 509 VAL A N 1
ATOM 3932 C CA . VAL A 1 509 ? -20.987 10.713 38.616 1.00 95.19 509 VAL A CA 1
ATOM 3933 C C . VAL A 1 509 ? -20.861 9.739 39.779 1.00 95.19 509 VAL A C 1
ATOM 3935 O O . VAL A 1 509 ? -21.855 9.379 40.405 1.00 95.19 509 VAL A O 1
ATOM 3938 N N . ALA A 1 510 ? -19.634 9.290 40.032 1.00 93.00 510 ALA A N 1
ATOM 3939 C CA . ALA A 1 510 ? -19.307 8.413 41.151 1.00 93.00 510 ALA A CA 1
ATOM 3940 C C . ALA A 1 510 ? -18.965 9.232 42.404 1.00 93.00 510 ALA A C 1
ATOM 3942 O O . ALA A 1 510 ? -18.359 10.304 42.313 1.00 93.00 510 ALA A O 1
ATOM 3943 N N . PHE A 1 511 ? -19.338 8.726 43.576 1.00 95.44 511 PHE A N 1
ATOM 3944 C CA . PHE A 1 511 ? -19.096 9.363 44.868 1.00 95.44 511 PHE A CA 1
ATOM 3945 C C . PHE A 1 511 ? -19.027 8.329 45.998 1.00 95.44 511 PHE A C 1
ATOM 3947 O O . PHE A 1 511 ? -19.400 7.172 45.830 1.00 95.44 511 PHE A O 1
ATOM 3954 N N . GLU A 1 512 ? -18.535 8.740 47.171 1.00 94.38 512 GLU A N 1
ATOM 3955 C CA . GLU A 1 512 ? -18.550 7.874 48.356 1.00 94.38 512 GLU A CA 1
ATOM 3956 C C . GLU A 1 512 ? -19.982 7.462 48.714 1.00 94.38 512 GLU A C 1
ATOM 3958 O O . GLU A 1 512 ? -20.855 8.333 48.860 1.00 94.38 512 GLU A O 1
ATOM 3963 N N . ALA A 1 513 ? -20.173 6.146 48.863 1.00 95.25 513 ALA A N 1
ATOM 3964 C CA . ALA A 1 513 ? -21.452 5.510 49.138 1.00 95.25 513 ALA A CA 1
ATOM 3965 C C . ALA A 1 513 ? -22.108 6.102 50.391 1.00 95.25 513 ALA A C 1
ATOM 3967 O O . ALA A 1 513 ? -21.478 6.183 51.450 1.00 95.25 513 ALA A O 1
ATOM 3968 N N . ARG A 1 514 ? -23.359 6.557 50.269 1.00 95.25 514 ARG A N 1
ATOM 3969 C CA . ARG A 1 514 ? -24.099 7.159 51.386 1.00 95.25 514 ARG A CA 1
ATOM 3970 C C . ARG A 1 514 ? -25.616 7.079 51.188 1.00 95.25 514 ARG A C 1
ATOM 3972 O O . ARG A 1 514 ? -26.075 7.098 50.045 1.00 95.25 514 ARG A O 1
ATOM 3979 N N . PRO A 1 515 ? -26.401 7.036 52.278 1.00 95.94 515 PRO A N 1
ATOM 3980 C CA . PRO A 1 515 ? -27.850 6.927 52.194 1.00 95.94 515 PRO A CA 1
ATOM 3981 C C . PRO A 1 515 ? -28.509 8.216 51.689 1.00 95.94 515 PRO A C 1
ATOM 3983 O O . PRO A 1 515 ? -28.125 9.323 52.081 1.00 95.94 515 PRO A O 1
ATOM 3986 N N . ALA A 1 516 ? -29.535 8.076 50.852 1.00 97.31 516 ALA A N 1
ATOM 3987 C CA . ALA A 1 516 ? -30.436 9.162 50.480 1.00 97.31 516 ALA A CA 1
ATOM 3988 C C . ALA A 1 516 ? -31.809 8.627 50.062 1.00 97.31 516 ALA A C 1
ATOM 3990 O O . ALA A 1 516 ? -31.938 7.510 49.571 1.00 97.31 516 ALA A O 1
ATOM 3991 N N . ARG A 1 517 ? -32.846 9.455 50.208 1.00 97.62 517 ARG A N 1
ATOM 3992 C CA . ARG A 1 517 ? -34.187 9.170 49.666 1.00 97.62 517 ARG A CA 1
ATOM 3993 C C . ARG A 1 517 ? -34.522 10.037 48.452 1.00 97.62 517 ARG A C 1
ATOM 3995 O O . ARG A 1 517 ? -35.358 9.675 47.629 1.00 97.62 517 ARG A O 1
ATOM 4002 N N . TYR A 1 518 ? -33.879 11.191 48.341 1.00 98.25 518 TYR A N 1
ATOM 4003 C CA . TYR A 1 518 ? -34.062 12.133 47.253 1.00 98.25 518 TYR A CA 1
ATOM 4004 C C . TYR A 1 518 ? -32.710 12.476 46.656 1.00 98.25 518 TYR A C 1
ATOM 4006 O O . TYR A 1 518 ? -31.724 12.667 47.374 1.00 98.25 518 TYR A O 1
ATOM 4014 N N . LEU A 1 519 ? -32.690 12.640 45.343 1.00 97.69 519 LEU A N 1
ATOM 4015 C CA . LEU A 1 519 ? -31.540 13.181 44.649 1.00 97.69 519 LEU A CA 1
ATOM 4016 C C . LEU A 1 519 ? -31.957 14.244 43.645 1.00 97.69 519 LEU A C 1
ATOM 4018 O O . LEU A 1 519 ? -33.045 14.195 43.075 1.00 97.69 519 LEU A O 1
ATOM 4022 N N . LYS A 1 520 ? -31.074 15.212 43.435 1.00 98.25 520 LYS A N 1
ATOM 4023 C CA . LYS A 1 520 ? -31.209 16.245 42.416 1.00 98.25 520 LYS A CA 1
ATOM 4024 C C . LYS A 1 520 ? -30.063 16.107 41.424 1.00 98.25 520 LYS A C 1
ATOM 4026 O O . LYS A 1 520 ? -28.900 16.166 41.819 1.00 98.25 520 LYS A O 1
ATOM 4031 N N . VAL A 1 521 ? -30.409 15.969 40.152 1.00 98.38 521 VAL A N 1
ATOM 4032 C CA . VAL A 1 521 ? -29.473 15.887 39.031 1.00 98.38 521 VAL A CA 1
ATOM 4033 C C . VAL A 1 521 ? -29.534 17.190 38.251 1.00 98.38 521 VAL A C 1
ATOM 4035 O O . VAL A 1 521 ? -30.609 17.626 37.840 1.00 98.38 521 VAL A O 1
ATOM 4038 N N . GLU A 1 522 ? -28.380 17.820 38.058 1.00 98.44 522 GLU A N 1
ATOM 4039 C CA . GLU A 1 522 ? -28.238 19.049 37.283 1.00 98.44 522 GLU A CA 1
ATOM 4040 C C . GLU A 1 522 ? -27.339 18.784 36.077 1.00 98.44 522 GLU A C 1
ATOM 4042 O O . GLU A 1 522 ? -26.138 18.571 36.235 1.00 98.44 522 GLU A O 1
ATOM 4047 N N . ALA A 1 523 ? -27.910 18.824 34.872 1.00 98.00 523 ALA A N 1
ATOM 4048 C CA . ALA A 1 523 ? -27.148 18.787 33.630 1.00 98.00 523 ALA A CA 1
ATOM 4049 C C . ALA A 1 523 ? -26.902 20.227 33.158 1.00 98.00 523 ALA A C 1
ATOM 4051 O O . ALA A 1 523 ? -27.800 20.939 32.685 1.00 98.00 523 ALA A O 1
ATOM 4052 N N . ILE A 1 524 ? -25.665 20.683 33.337 1.00 98.00 524 ILE A N 1
ATOM 4053 C CA . ILE A 1 524 ? -25.266 22.068 33.127 1.00 98.00 524 ILE A CA 1
ATOM 4054 C C . ILE A 1 524 ? -24.999 22.296 31.641 1.00 98.00 524 ILE A C 1
ATOM 4056 O O . ILE A 1 524 ? -23.930 21.998 31.115 1.00 98.00 524 ILE A O 1
ATOM 4060 N N . SER A 1 525 ? -25.985 22.868 30.951 1.00 96.25 525 SER A N 1
ATOM 4061 C CA . SER A 1 525 ? -25.801 23.401 29.597 1.00 96.25 525 SER A CA 1
ATOM 4062 C C . SER A 1 525 ? -24.741 24.506 29.551 1.00 96.25 525 SER A C 1
ATOM 4064 O O . SER A 1 525 ? -24.607 25.306 30.479 1.00 96.25 525 SER A O 1
ATOM 4066 N N . ARG A 1 526 ? -24.049 24.617 28.414 1.00 94.50 526 ARG A N 1
ATOM 4067 C CA . ARG A 1 526 ? -23.172 25.760 28.121 1.00 94.50 526 ARG A CA 1
ATOM 4068 C C . ARG A 1 526 ? -23.937 27.038 27.782 1.00 94.50 526 ARG A C 1
ATOM 4070 O O . ARG A 1 526 ? -23.320 28.086 27.610 1.00 94.50 526 ARG A O 1
ATOM 4077 N N . LEU A 1 527 ? -25.263 26.945 27.662 1.00 97.19 527 LEU A N 1
ATOM 4078 C CA . LEU A 1 527 ? -26.225 28.008 27.359 1.00 97.19 527 LEU A CA 1
ATOM 4079 C C . LEU A 1 527 ? -26.113 28.590 25.946 1.00 97.19 527 LEU A C 1
ATOM 4081 O O . LEU A 1 527 ? -27.136 28.930 25.350 1.00 97.19 527 LEU A O 1
ATOM 4085 N N . LYS A 1 528 ? -24.896 28.710 25.411 1.00 97.12 528 LYS A N 1
ATOM 4086 C CA . LYS A 1 528 ? -24.603 29.292 24.107 1.00 97.12 528 LYS A CA 1
ATOM 4087 C C . LYS A 1 528 ? -23.714 28.391 23.251 1.00 97.12 528 LYS A C 1
ATOM 4089 O O . LYS A 1 528 ? -22.924 27.579 23.745 1.00 97.12 528 LYS A O 1
ATOM 4094 N N . ASN A 1 529 ? -23.847 28.562 21.944 1.00 95.50 529 ASN A N 1
ATOM 4095 C CA . ASN A 1 529 ? -22.985 27.970 20.933 1.00 95.50 529 ASN A CA 1
ATOM 4096 C C . ASN A 1 529 ? -21.555 28.532 21.046 1.00 95.50 529 ASN A C 1
ATOM 4098 O O . ASN A 1 529 ? -21.408 29.735 21.287 1.00 95.50 529 ASN A O 1
ATOM 4102 N N . PRO A 1 530 ? -20.521 27.691 20.871 1.00 93.44 530 PRO A N 1
ATOM 4103 C CA . PRO A 1 530 ? -19.122 28.094 20.955 1.00 93.44 530 PRO A CA 1
ATOM 4104 C C . PRO A 1 530 ? -18.700 28.902 19.722 1.00 93.44 530 PRO A C 1
ATOM 4106 O O . PRO A 1 530 ? -19.397 28.914 18.708 1.00 93.44 530 PRO A O 1
ATOM 4109 N N . ASP A 1 531 ? -17.528 29.533 19.796 1.00 94.56 531 ASP A N 1
ATOM 4110 C CA . ASP A 1 531 ? -17.023 30.435 18.750 1.00 94.56 531 ASP A CA 1
ATOM 4111 C C . ASP A 1 531 ? -16.819 29.751 17.393 1.00 94.56 531 ASP A C 1
ATOM 4113 O O . ASP A 1 531 ? -16.974 30.376 16.348 1.00 94.56 531 ASP A O 1
ATOM 4117 N N . TRP A 1 532 ? -16.504 28.455 17.398 1.00 93.12 532 TRP A N 1
ATOM 4118 C CA . TRP A 1 532 ? -16.302 27.671 16.179 1.00 93.12 532 TRP A CA 1
ATOM 4119 C C . TRP A 1 532 ? -17.609 27.248 15.493 1.00 93.12 532 TRP A C 1
ATOM 4121 O O . TRP A 1 532 ? -17.585 26.776 14.357 1.00 93.12 532 TRP A O 1
ATOM 4131 N N . HIS A 1 533 ? -18.753 27.357 16.170 1.00 93.56 533 HIS A N 1
ATOM 4132 C CA . HIS A 1 533 ? -20.031 26.891 15.638 1.00 93.56 533 HIS A CA 1
ATOM 4133 C C . HIS A 1 533 ? -20.571 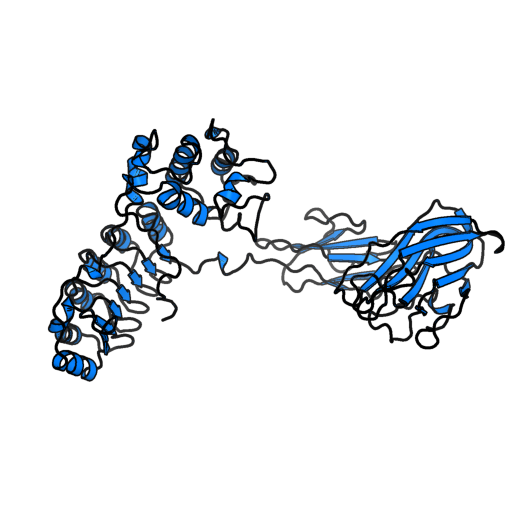27.867 14.573 1.00 93.56 533 HIS A C 1
ATOM 4135 O O . HIS A 1 533 ? -20.414 29.070 14.744 1.00 93.56 533 HIS A O 1
ATOM 4141 N N . PRO A 1 534 ? -21.283 27.423 13.513 1.00 90.62 534 PRO A N 1
ATOM 4142 C CA . PRO A 1 534 ? -21.788 28.318 12.456 1.00 90.62 534 PRO A CA 1
ATOM 4143 C C . PRO A 1 534 ? -22.698 29.468 12.923 1.00 90.62 534 PRO A C 1
ATOM 4145 O O . PRO A 1 534 ? -22.867 30.454 12.212 1.00 90.62 534 PRO A O 1
ATOM 4148 N N . ASN A 1 535 ? -23.287 29.348 14.114 1.00 93.38 535 ASN A N 1
ATOM 4149 C CA . ASN A 1 535 ? -24.027 30.415 14.790 1.00 93.38 535 ASN A CA 1
ATOM 4150 C C . ASN A 1 535 ? -23.459 30.673 16.203 1.00 93.38 535 ASN A C 1
ATOM 4152 O O . ASN A 1 535 ? -24.052 30.178 17.171 1.00 93.38 535 ASN A O 1
ATOM 4156 N N . PRO A 1 536 ? -22.316 31.372 16.346 1.00 95.06 536 PRO A N 1
ATOM 4157 C CA . PRO A 1 536 ? -21.686 31.638 17.640 1.00 95.06 536 PRO A CA 1
ATOM 4158 C C . PRO A 1 536 ? -22.579 32.466 18.567 1.00 95.06 536 PRO A C 1
ATOM 4160 O O . PRO A 1 536 ? -23.287 33.371 18.126 1.00 95.06 536 PRO A O 1
ATOM 4163 N N . GLY A 1 537 ? -22.562 32.175 19.870 1.00 95.56 537 GLY A N 1
ATOM 4164 C CA . GLY A 1 537 ? -23.295 32.955 20.877 1.00 95.56 537 GLY A CA 1
ATOM 4165 C C . GLY A 1 537 ? -24.823 32.785 20.883 1.00 95.56 537 GLY A C 1
ATOM 4166 O O . GLY A 1 537 ? -25.467 33.199 21.854 1.00 95.56 537 GLY A O 1
ATOM 4167 N N . GLY A 1 538 ? -25.406 32.153 19.857 1.00 96.62 538 GLY A N 1
ATOM 4168 C CA . GLY A 1 538 ? -26.803 31.707 19.850 1.00 96.62 538 GLY A CA 1
ATOM 4169 C C . GLY A 1 538 ? -27.081 30.685 20.956 1.00 96.62 538 GLY A C 1
ATOM 4170 O O . GLY A 1 538 ? -26.151 30.055 21.452 1.00 96.62 538 GLY A O 1
ATOM 4171 N N . LYS A 1 539 ? -28.344 30.523 21.369 1.00 97.94 539 LYS A N 1
ATOM 4172 C CA . LYS A 1 539 ? -28.707 29.538 22.402 1.00 97.94 539 LYS A CA 1
ATOM 4173 C C . LYS A 1 539 ? -28.429 28.116 21.916 1.00 97.94 539 LYS A C 1
ATOM 4175 O O . LYS A 1 539 ? -28.638 27.822 20.743 1.00 97.94 539 LYS A O 1
ATOM 4180 N N . CYS A 1 540 ? -27.985 27.252 22.823 1.00 96.25 540 CYS A N 1
ATOM 4181 C CA . CYS A 1 540 ? -27.753 25.841 22.528 1.00 96.25 540 CYS A CA 1
ATOM 4182 C C . CYS A 1 540 ? -28.698 24.932 23.315 1.00 96.25 540 CYS A C 1
ATOM 4184 O O . CYS A 1 540 ? -29.273 25.338 24.328 1.00 96.25 540 CYS A O 1
ATOM 4186 N N . TRP A 1 541 ? -28.829 23.698 22.855 1.00 97.62 541 TRP A N 1
ATOM 4187 C CA . TRP A 1 541 ? -29.672 22.678 23.453 1.00 97.62 541 TRP A CA 1
ATOM 4188 C C . TRP A 1 541 ? -28.869 21.718 24.328 1.00 97.62 541 TRP A C 1
ATOM 4190 O O . TRP A 1 541 ? -27.697 21.456 24.058 1.00 97.62 541 TRP A O 1
ATOM 4200 N N . ILE A 1 542 ? -29.531 21.163 25.340 1.00 97.25 542 ILE A N 1
ATOM 4201 C CA . ILE A 1 542 ? -29.107 19.952 26.048 1.00 97.25 542 ILE A CA 1
ATOM 4202 C C . ILE A 1 542 ? -30.246 18.933 25.997 1.00 97.25 542 ILE A C 1
ATOM 4204 O O . ILE A 1 542 ? -31.413 19.312 26.141 1.00 97.25 542 ILE A O 1
ATOM 4208 N N . PHE A 1 543 ? -29.906 17.677 25.718 1.00 97.94 543 PHE A N 1
ATOM 4209 C CA . PHE A 1 543 ? -30.848 16.579 25.508 1.00 97.94 543 PHE A CA 1
ATOM 4210 C C . PHE A 1 543 ? -30.496 15.436 26.454 1.00 97.94 543 PHE A C 1
ATOM 4212 O O . PHE A 1 543 ? -29.377 14.930 26.395 1.00 97.94 543 PHE A O 1
ATOM 4219 N N . ILE A 1 544 ? -31.442 15.063 27.317 1.00 97.62 544 ILE A N 1
ATOM 4220 C CA . ILE A 1 544 ? -31.307 13.992 28.314 1.00 97.62 544 ILE A CA 1
ATOM 4221 C C . ILE A 1 544 ? -32.510 13.064 28.172 1.00 97.62 544 ILE A C 1
ATOM 4223 O O . ILE A 1 544 ? -33.639 13.547 28.094 1.00 97.62 544 ILE A O 1
ATOM 4227 N N . ASP A 1 545 ? -32.276 11.763 28.122 1.00 94.50 545 ASP A N 1
ATOM 4228 C CA . ASP A 1 545 ? -33.313 10.730 28.075 1.00 94.50 545 ASP A CA 1
ATOM 4229 C C . ASP A 1 545 ? -33.375 9.968 29.402 1.00 94.50 545 ASP A C 1
ATOM 4231 O O . ASP A 1 545 ? -34.450 9.912 29.968 1.00 94.50 545 ASP A O 1
ATOM 4235 N N . GLU A 1 546 ? -32.246 9.529 29.972 1.00 94.44 546 GLU A N 1
ATOM 4236 C CA . GLU A 1 546 ? -32.228 8.589 31.109 1.00 94.44 546 GLU A CA 1
ATOM 4237 C C . GLU A 1 546 ? -31.318 9.025 32.279 1.00 94.44 546 GLU A C 1
ATOM 4239 O O . GLU A 1 546 ? -30.233 9.588 32.076 1.00 94.44 546 GLU A O 1
ATOM 4244 N N . VAL A 1 547 ? -31.724 8.690 33.513 1.00 95.19 547 VAL A N 1
ATOM 4245 C CA . VAL A 1 547 ? -30.921 8.774 34.744 1.00 95.19 547 VAL A CA 1
ATOM 4246 C C . VAL A 1 547 ? -30.954 7.438 35.492 1.00 95.19 547 VAL A C 1
ATOM 4248 O O . VAL A 1 547 ? -31.990 7.009 35.992 1.00 95.19 547 VAL A O 1
ATOM 4251 N N . LEU A 1 548 ? -29.787 6.817 35.657 1.00 92.50 548 LEU A N 1
ATOM 4252 C CA . LEU A 1 548 ? -29.631 5.525 36.329 1.00 92.50 548 LEU A CA 1
ATOM 4253 C C . LEU A 1 548 ? -28.963 5.687 37.683 1.00 92.50 548 LEU A C 1
ATOM 4255 O O . LEU A 1 548 ? -28.076 6.527 37.845 1.00 92.50 548 LEU A O 1
ATOM 4259 N N . LEU A 1 549 ? -29.373 4.851 38.631 1.00 92.38 549 LEU A N 1
ATOM 4260 C CA . LEU A 1 549 ? -28.956 4.912 40.027 1.00 92.38 549 LEU A CA 1
ATOM 4261 C C . LEU A 1 549 ? -28.319 3.583 40.437 1.00 92.38 549 LEU A C 1
ATOM 4263 O O . LEU A 1 549 ? -28.897 2.526 40.161 1.00 92.38 549 LEU A O 1
ATOM 4267 N N . ASN A 1 550 ? -27.162 3.657 41.098 1.00 85.38 550 ASN A N 1
ATOM 4268 C CA . ASN A 1 550 ? -26.414 2.514 41.628 1.00 85.38 550 ASN A CA 1
ATOM 4269 C C . ASN A 1 550 ? -25.844 2.770 43.020 1.00 85.38 550 ASN A C 1
ATOM 4271 O O . ASN A 1 550 ? -25.454 3.925 43.334 1.00 85.38 550 ASN A O 1
#

Secondary structure (DSSP, 8-state):
-TTS---SS-----S-STTSBHIIIIIHHHHHHHTTTTEETTEEGGG---SSHHHHHH-BTTB-S--SS-GGG-HHHHHHTS-TTSTT-SSPTTSPPPPHHHHHHHHHHHHTTT-SS-BGGGSTTGGGTHHHHGGG------STT---PPPPHHHHHHHHHTT-EEEESSTT-S-EEEE-TT-S---HHHHHHGGGTTTTEEEEE-TTSS-BHHHHTTGGG-TT--EEE-TTSB--HHHHHTTTT-TT--EEE-TTS--BGGGHHHHHT-TT--EEE-TTSB--HHHHHHHHHH-TT-EEE-S--GGGS---BPPPPEEEES-SEESS-EEEEEE-SSSS-EEEEESBSPPP-TTSEEP-S-EEE-S-EEEEEEEE-TTSBPPPPEEEEEEE--B-EEEEEESSPPPGGGBTTGGGGGGS-----SSTTSS--EEEESS-EEEEEEEEEEEEEEEEEEEEEEBGGGTB---SEEEEEEESSSSS-EEEEEE-PPPP-TT---EEEEEEEEEEEEEEEEEEEEEE---B--TTSSSTTSB-EEEEEEEEE-

Radius of gyration: 36.49 Å; chains: 1; bounding box: 82×53×103 Å

pLDDT: mean 90.24, std 9.89, range [34.0, 98.62]

Sequence (550 aa):
DYLFSHPEDAAIVVNDIETANAYEAVIAPILKEKCNGCHNPSKAKGQLVMTTPDGLMAGGKNGPVFDTDRAEESEFLRRVHLPAEEKKHMPPKGKKQLSTEEIQLLEWWINNGACFDCIVQSMEGKEAVQSILDKYTTAVADIDAIQVSPVDATTLGRLNAEGIRVYPIAEGSPLLIANLSNRQDLNQSTFRSLRKARKNIVELNLSHSNFSDELSGALRKFPNLSRLQLQKTRAGDEAISQLSGLKYLESLNIYGTQVSDASVDNFLAMPALSHLYAWQSAISEEGINRLREARPLIQAQYQMDESIFGEAKLNPPMISAVSELFVDSVVTKLVSNFRNTAIYFTLDGSEPDSCSALYTDSIVIRESALLKAFTHKTGWEDSPAAAKAFFKAGIKAKKASLAQPPAEKYKGNGAASLIDLEKGTPVFTDGNWLGYEGMHMTATLELESEEELSEVVVSALSAPASWIFFPREVRVWLSSDGKHYQLAGETRPPEEGPGSGPEMDYFRVAFEARPARYLKVEAISRLKNPDWHPNPGGKCWIFIDEVLLN